Protein 3S3E (pdb70)

Organism: Drosophila melanogaster (NCBI:txid7227)

Sequence (572 aa):
SHMASRPILIKNFAEHYRLMSADSDFRFSEEFEELKHVGRDQPCTFADLPCNRPKNRFTNILPYDHSRFKLQPVDDDEGSDYINANYVPGHNSPREFIVTQGPLHSTRDDFWRMCWESNSRAIVMLTRCFEKGREKCDQYWPNDTVPVFYGDIKVQILNDSHYADWVMTEFMLCRGSEQRILRHFHFTTWPDFGVPNPPQTLVRFVRAFRDRIGAEQRPIVVHCSAGVGRSGTFITLDRILQQINTSDYVDIFGIVYAMRKERVWMVQTEQQYICIHQCLLAVLEGKMASRPILIKNFAEHYRLMSADSDFRFSEEFEELKHVGRDQPCTFADLPCNRPKNRFTNILPYDHSRFKLQPVDDDEGSDYINANYVPGHNSPREFIVTQGPLHSTRDDFWRMCWESNSRAIVMLTRCFEKGREKCDQYWPNDTVPVFYGDIKVQILNDSHYADWVMTEFMLCRGSEQRILRHFHFTTWPDFGVPNPPQTLVRFVRAFRDRIGAEQRPIVVHCSAGVGRSGTFITLDRILQQINTSDYVDIFGIVYAMRKERVWMVQTEQQYICIHQCLLAVLEGK

CATH classification: 3.90.190.10

B-factor: mean 27.65, std 9.43, range [5.07, 88.27]

GO terms:
  GO:0005001 transmembrane receptor protein tyrosine phosphatase activity (F, IDA)
  GO:0045177 apical part of cell (C, IDA)
  GO:0030424 axon (C, IDA)
  GO:0099156 cell-cell signaling via exosome (P, IDA)
  GO:0140177 membrane-membrane adaptor activity (F, IDA)
  GO:0040037 negative regulation of fibroblast growth factor receptor signaling pathway (P, IGI)
  GO:0042059 negative regulation of epidermal growth factor receptor signaling pathway (P, IGI)
  GO:0030948 negative regulation of vascular endothelial growth factor receptor signaling pathway (P, IGI)
  GO:0007411 axon guidance (P, IGI)
  GO:0007417 central nervous system development (P, IGI)
  GO:0007424 open tracheal system development (P, IGI)
  GO:0008045 motor neuron axon guidance (P, IGI)
  GO:0060446 branching involved in open tracheal system development (P, IMP)
  GO:0007616 long-term memory (P, IMP)
  GO:0007411 axon guidance (P, IPI)

Solvent-accessible surface area: 24260 Å² total; per-residue (Å²): 132,149,156,45,20,50,74,30,85,34,108,82,2,54,84,26,31,143,77,0,30,43,123,110,39,122,94,0,39,91,8,20,90,90,0,86,136,18,5,115,134,38,86,30,81,79,1,73,65,90,57,0,98,5,11,2,17,80,83,108,10,27,0,6,26,105,8,10,7,120,2,115,100,84,150,103,74,71,1,12,30,1,8,1,0,0,41,0,18,5,65,70,37,110,145,4,0,0,0,1,9,0,2,0,30,16,5,28,57,25,2,0,46,0,0,16,48,11,52,2,55,0,0,0,0,0,1,77,23,110,8,160,73,112,47,52,1,22,68,0,32,8,135,81,80,93,42,23,65,10,32,101,2,66,0,47,18,77,69,69,41,132,116,99,15,19,30,13,7,17,0,48,1,20,85,86,68,99,106,35,73,0,69,1,3,19,1,40,53,5,43,72,177,33,22,3,135,76,22,43,22,0,1,109,0,1,99,37,0,33,124,130,24,32,80,23,180,87,20,0,0,0,0,4,12,16,0,0,4,28,0,0,0,0,0,0,0,1,43,0,6,27,27,33,123,100,48,97,29,2,27,5,3,11,8,0,45,38,0,4,80,47,0,8,72,0,0,71,57,61,92,17,0,17,2,0,4,66,0,0,26,13,23,62,109,67,129,185,44,48,81,88,19,89,53,90,69,0,52,97,34,34,152,68,10,36,43,126,115,38,136,118,0,43,50,10,21,107,98,0,41,142,22,11,119,134,47,88,22,77,74,0,30,36,52,56,0,10,32,45,2,5,74,24,81,13,20,0,5,30,100,4,7,7,132,3,121,86,99,120,154,77,117,4,17,21,1,10,2,0,0,37,0,22,5,64,63,40,109,125,7,1,0,0,1,6,0,3,9,122,63,6,60,68,32,1,0,66,0,1,18,53,16,51,2,68,0,0,0,0,0,2,79,24,130,3,108,31,65,43,45,1,23,58,0,33,8,139,78,99,94,55,56,130,14,50,89,2,63,0,40,27,82,74,74,32,127,94,97,14,13,32,8,10,34,0,39,2,14,126,62,118,94,112,34,55,0,82,1,0,19,1,39,53,4,41,68,70,50,22,4,137,65,22,48,18,0,1,131,0,1,87,19,0,42,124,99,12,33,51,145,30,116,23,2,0,0,0,7,15,15,0,0,3,27,0,0,0,0,0,0,0,1,49,0,6,24,21,29,120,110,40,87,86,0,18,4,3,12,9,0,49,36,0,4,90,44,0,9,53,0,0,79,55,56,89,18,0,5,2,0,3,61,0,0,26,14,23,62,123,56,125

Nearest PDB structures (foldseek):
  3s3e-assembly1_A  TM=1.003E+00  e=8.529E-62  Drosophila melanogaster
  2i3r-assembly1_A  TM=9.755E-01  e=1.447E-41  Homo sapiens
  2h04-assembly1_A  TM=9.670E-01  e=2.229E-38  Homo sapiens
  2ooq-assembly2_B  TM=9.699E-01  e=1.213E-35  Homo sapiens
  1rpm-assembly2_B  TM=9.680E-01  e=2.472E-33  Homo sapiens

InterPro domains:
  IPR000242 Tyrosine-specific protein phosphatase, PTPase domain [PF00102] (1296-1525)
  IPR000242 Tyrosine-specific protein phosphatase, PTPase domain [PR00700] (1325-1332)
  IPR000242 Tyrosine-specific protein phosphatase, PTPase domain [PR00700] (1341-1361)
  IPR000242 Tyrosine-specific protein phosphatase, PTPase domain [PR00700] (1424-1441)
  IPR000242 Tyrosine-specific protein phosphatase, PTPase domain [PR00700] (1463-1481)
  IPR000242 Tyrosine-specific protein phosphatase, PTPase domain [PR00700] (1494-1509)
  IPR000242 Tyrosine-specific protein phosphatase, PTPase domain [PR00700] (1510-1520)
  IPR000242 Tyrosine-specific protein phosphatase, PTPase domain [PS50055] (1272-1527)
  IPR000242 Tyrosine-specific protein phosphatase, PTPase domain [SM00194] (1271-1529)
  IPR000387 Tyrosine-specific protein phosphatases domain [PS50056] (1444-1518)
  IPR003595 Protein-tyrosine phosphatase, catalytic [SM00404] (1425-1526)
  IPR003961 Fibronectin type III [PF00041] (124-206)
  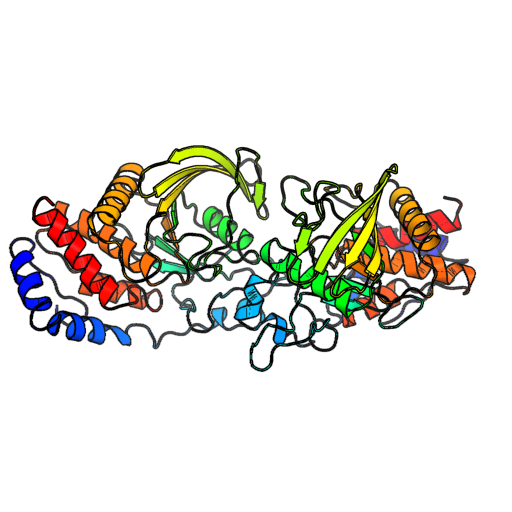IPR003961 Fibronectin type III [PF00041] (219-306)
  IPR003961 Fibronectin type III [PF00041] (315-398)
  IPR003961 Fibronectin type III [PF00041] (407-489)
  IPR003961 Fibronectin type III [PF00041] (511-574)
  IPR003961 Fibronectin type III [PF00041] (585-661)
  IPR003961 Fibronectin type III [PF00041] (682-753)
  IPR003961 Fibronectin type III [PF00041] (786-857)
  IPR003961 Fibronectin type III [PF00041] (866-938)

Foldseek 3Di:
DPLLWDKDQQVCLVVVLCVCPPPNRPNLVVLVVSQQCQQVVADQVLCPDPLNVVQAPDPPFGFGPVFAQFFDDDDPGDRSRDHRWGQPCAQQGNRQAIFHAAGDPVCLLVVVSSCVVLVAQAEEEEEDCDAPRDGQHDPSADPAQPWDDRPQKIWGWPDWDDDPFWIKTWIWIDHPNDIDIHIYIYGYHAHSDFGDVPLVSLVVSLCVVCVVCPNDPTYHYYYYRNRAAVVLLSRLLNRQVVVVVPDSIHISSNSSSRRCSTTPRRNPDSRSSSSSSSNSVCVSVVD/DLWDKDFLVCLVVVLVVCPPPPNPVLVVLVVVLQPFQVVADLPLCPPPVNVVFAPDPSFGFGPVFAQFQDADPPPRCRRDFRWGQPDFQQGRRQAIFHAAGDPVCLLVVVSSCVVQVAQEEEEEEDCDAPNDGQHDPSADPAQDWDDSDQKIKGWDDWDDDDFWIKTWIWIDHPNDIGIHIYTHGYHAHSDFGPPQLVSLLVSLVVVCVVAPSVGGYHYYYYRSRAAVVLLSRLLNRVVVVVVPDRIHTSSSSNSRRCSTTPCRHPDSRSSSSSSSSSVCVSVPD

Secondary structure (DSSP, 8-state):
--SS---EEGGGHHHHHHHHHHHHHHHHHHHHHTTTTTTTTS--TGGGSTTTGGG-S-TT----GGGEEEPPPPTT-TTTTEEEEEEE--SS-TTSEEEEPPPPGGGHHHHHHHHHHTT--EEEE-S-SEETTEE-S---S-SSSS-EEETTEEEEEEEEEE-SSEEEEEEEEEETTEEEEEEEEEE----SSS--SSTHHHHHHHHHHHHHH-S--SPEEEE-SSSSHHHHHHHHHHHHHHHTTT-SEE-HHHHHHHHHHHSTTSS--HHHHHHHHHHHHHHHTT-/-----EEGGGHHHHHHHHHHHHHHHHHHHHHTTTTTTTTS--TTTTSGGGGGG-S-TT----GGGEEEPPPPTT-TTTTEEEEEEE--SS-TTSEEEEPPPPGGGHHHHHHHHHHTT--EEEE-S-SEETTEE-----S-SSSS-EEETTEEEEEEEEEE-SSEEEEEEEEESSS-EEEEEEEEE----SSSS-SSTHHHHHHHHHHHHHS-TT-SPEEEE-SSSSHHHHHHHHHHHHHHHTTT-SEE-HHHHHHHHHHHSTTSS--HHHHHHHHHHHHHHHT--

Structure (mmCIF, N/CA/C/O backbone):
data_3S3E
#
_entry.id   3S3E
#
_cell.length_a   102.460
_cell.length_b   102.460
_cell.length_c   171.842
_cell.angle_alpha   90.00
_cell.angle_beta   90.00
_cell.angle_gamma   120.00
#
_symmetry.space_group_name_H-M   'P 31 2 1'
#
loop_
_entity.id
_entity.type
_entity.pdbx_description
1 polymer 'Tyrosine-protein phosphatase 10D'
2 non-polymer 'ISOPROPYL ALCOHOL'
3 non-polymer 1-BUTANOL
4 non-polymer 1,4-BUTANEDIOL
5 water water
#
loop_
_atom_site.group_PDB
_atom_site.id
_atom_site.type_symbol
_atom_site.label_atom_id
_atom_site.label_alt_id
_atom_site.label_comp_id
_atom_site.label_asym_id
_atom_site.label_entity_id
_atom_site.label_seq_id
_atom_site.pdbx_PDB_ins_code
_atom_site.Cartn_x
_atom_site.Cartn_y
_atom_site.Cartn_z
_atom_site.occupancy
_atom_site.B_iso_or_equiv
_atom_site.auth_seq_id
_atom_site.auth_comp_id
_atom_site.auth_asym_id
_atom_site.auth_atom_id
_atom_site.pdbx_PDB_model_num
ATOM 1 N N . SER A 1 19 ? -37.685 -7.279 40.492 1.00 51.02 19 SER A N 1
ATOM 2 C CA . SER A 1 19 ? -36.621 -6.590 39.726 1.00 49.62 19 SER A CA 1
ATOM 3 C C . SER A 1 19 ? -36.345 -5.269 40.427 1.00 48.12 19 SER A C 1
ATOM 4 O O . SER A 1 19 ? -37.274 -4.508 40.699 1.00 47.92 19 SER A O 1
ATOM 7 N N . HIS A 1 20 ? -35.072 -5.005 40.725 1.00 47.19 20 HIS A N 1
ATOM 8 C CA . HIS A 1 20 ? -34.720 -4.000 41.722 1.00 45.71 20 HIS A CA 1
ATOM 9 C C . HIS A 1 20 ? -33.543 -3.110 41.325 1.00 43.68 20 HIS A C 1
ATOM 10 O O . HIS A 1 20 ? -33.509 -1.940 41.707 1.00 42.56 20 HIS A O 1
ATOM 17 N N . MET A 1 21 ? -32.578 -3.647 40.580 1.00 42.99 21 MET A N 1
ATOM 18 C CA . MET A 1 21 ? -31.386 -2.862 40.229 1.00 41.60 21 MET A CA 1
ATOM 19 C C . MET A 1 21 ? -31.606 -1.841 39.111 1.00 39.17 21 MET A C 1
ATOM 20 O O . MET A 1 21 ? -31.235 -0.680 39.253 1.00 38.04 21 MET A O 1
ATOM 25 N N . ALA A 1 22 ? -32.197 -2.278 38.003 1.00 38.30 22 ALA A N 1
ATOM 26 C CA . ALA A 1 22 ? -32.407 -1.407 36.843 1.00 36.15 22 ALA A CA 1
ATOM 27 C C . ALA A 1 22 ? -33.889 -1.150 36.583 1.00 35.30 22 ALA A C 1
ATOM 28 O O . ALA A 1 22 ? -34.297 -0.911 35.454 1.00 34.66 22 ALA A O 1
ATOM 30 N N . SER A 1 23 ? -34.688 -1.194 37.643 1.00 35.50 23 SER A N 1
ATOM 31 C CA . SER A 1 23 ? -36.130 -1.043 37.534 1.00 35.09 23 SER A CA 1
ATOM 32 C C . SER A 1 23 ? -36.727 -0.642 38.883 1.00 35.18 23 SER A C 1
ATOM 33 O O . SER A 1 23 ? -36.414 -1.245 39.903 1.00 36.27 23 SER A O 1
ATOM 36 N N . ARG A 1 24 ? -37.565 0.391 38.886 1.00 34.27 24 ARG A N 1
ATOM 37 C CA . ARG A 1 24 ? -38.379 0.721 40.057 1.00 34.76 24 ARG A CA 1
ATOM 38 C C . ARG A 1 24 ? -39.825 0.913 39.617 1.00 34.66 24 ARG A C 1
ATOM 39 O O . ARG A 1 24 ? -40.282 2.050 39.457 1.00 33.63 24 ARG A O 1
ATOM 47 N N . PRO A 1 25 ? -40.552 -0.202 39.413 1.00 35.69 25 PRO A N 1
ATOM 48 C CA . PRO A 1 25 ? -41.938 -0.103 38.967 1.00 35.87 25 PRO A CA 1
ATOM 49 C C . PRO A 1 25 ? -42.803 0.480 40.073 1.00 36.27 25 PRO A C 1
ATOM 50 O O . PRO A 1 25 ? -42.638 0.122 41.242 1.00 37.22 25 PRO A O 1
ATOM 54 N N . ILE A 1 26 ? -43.687 1.398 39.703 1.00 35.59 26 ILE A N 1
ATOM 55 C CA . ILE A 1 26 ? -44.597 2.021 40.647 1.00 36.11 26 ILE A CA 1
ATOM 56 C C . ILE A 1 26 ? -46.034 1.767 40.197 1.00 36.77 26 ILE A C 1
ATOM 57 O O . ILE A 1 26 ? -46.378 2.010 39.044 1.00 35.97 26 ILE A O 1
ATOM 62 N N . LEU A 1 27 ? -46.868 1.286 41.112 1.00 38.24 27 LEU A N 1
ATOM 63 C CA . LEU A 1 27 ? -48.286 1.082 40.824 1.00 39.49 27 LEU A CA 1
ATOM 64 C C . LEU A 1 27 ? -48.935 2.445 40.588 1.00 38.68 27 LEU A C 1
ATOM 65 O O . LEU A 1 27 ? -48.839 3.343 41.432 1.00 38.37 27 LEU A O 1
ATOM 70 N N . ILE A 1 28 ? -49.579 2.595 39.433 1.00 38.24 28 ILE A N 1
ATOM 71 C CA . ILE A 1 28 ? -50.177 3.867 39.026 1.00 37.70 28 ILE A CA 1
ATOM 72 C C . ILE A 1 28 ? -51.114 4.454 40.085 1.00 38.82 28 ILE A C 1
ATOM 73 O O . ILE A 1 28 ? -51.097 5.660 40.331 1.00 38.23 28 ILE A O 1
ATOM 78 N N . LYS A 1 29 ? -51.909 3.599 40.723 1.00 40.66 29 LYS A N 1
ATOM 79 C CA . LYS A 1 29 ? -52.844 4.046 41.753 1.00 42.03 29 LYS A CA 1
ATOM 80 C C . LYS A 1 29 ? -52.143 4.555 43.020 1.00 41.90 29 LYS A C 1
ATOM 81 O O . LYS A 1 29 ? -52.762 5.239 43.834 1.00 42.71 29 LYS A O 1
ATOM 84 N N . ASN A 1 30 ? -50.859 4.223 43.174 1.00 41.09 30 ASN A N 1
ATOM 85 C CA . ASN A 1 30 ? -50.058 4.676 44.318 1.00 41.03 30 ASN A CA 1
ATOM 86 C C . ASN A 1 30 ? -49.072 5.788 43.962 1.00 39.18 30 ASN A C 1
ATOM 87 O O . ASN A 1 30 ? -48.186 6.115 44.763 1.00 38.88 30 ASN A O 1
ATOM 92 N N . PHE A 1 31 ? -49.220 6.366 42.771 1.00 37.89 31 PHE A N 1
ATOM 93 C CA . PHE A 1 31 ? -48.207 7.290 42.257 1.00 36.10 31 PHE A CA 1
ATOM 94 C C . PHE A 1 31 ? -48.113 8.600 43.040 1.00 36.05 31 PHE A C 1
ATOM 95 O O . PHE A 1 31 ? -47.017 9.097 43.278 1.00 35.25 31 PHE A O 1
ATOM 103 N N . ALA A 1 32 ? -49.258 9.140 43.443 1.00 37.26 32 ALA A N 1
ATOM 104 C CA . ALA A 1 32 ? -49.299 10.349 44.263 1.00 37.90 32 ALA A CA 1
ATOM 105 C C . ALA A 1 32 ? -48.533 10.182 45.577 1.00 38.39 32 ALA A C 1
ATOM 106 O O . ALA A 1 32 ? -47.774 11.066 45.968 1.00 37.85 32 ALA A O 1
ATOM 108 N N . GLU A 1 33 ? -48.738 9.048 46.247 1.00 39.73 33 GLU A N 1
ATOM 109 C CA . GLU A 1 33 ? -47.986 8.703 47.455 1.00 40.43 33 GLU A CA 1
ATOM 110 C C . GLU A 1 33 ? -46.489 8.588 47.182 1.00 38.66 33 GLU A C 1
ATOM 111 O O . GLU A 1 33 ? -45.680 9.145 47.915 1.00 38.74 33 GLU A O 1
ATOM 117 N N . HIS A 1 34 ? -46.133 7.860 46.128 1.00 37.54 34 HIS A N 1
ATOM 118 C CA . HIS A 1 34 ? -44.736 7.679 45.755 1.00 35.98 34 HIS A CA 1
ATOM 119 C C . HIS A 1 34 ? -44.075 9.028 45.519 1.00 34.59 34 HIS A C 1
ATOM 120 O O . HIS A 1 34 ? -42.986 9.265 46.025 1.00 34.23 34 HIS A O 1
ATOM 127 N N . TYR A 1 35 ? -44.745 9.914 44.781 1.00 33.76 35 TYR A N 1
ATOM 128 C CA . TYR A 1 35 ? -44.229 11.267 44.568 1.00 32.70 35 TYR A CA 1
ATOM 129 C C . TYR A 1 35 ? -43.983 12.014 45.873 1.00 33.27 35 TYR A C 1
ATOM 130 O O . TYR A 1 35 ? -42.914 12.590 46.067 1.00 32.67 35 TYR A O 1
ATOM 139 N N . ARG A 1 36 ? -44.978 12.007 46.756 1.00 34.61 36 ARG A N 1
ATOM 140 C CA . ARG A 1 36 ? -44.896 12.701 48.035 1.00 35.55 36 ARG A CA 1
ATOM 141 C C . ARG A 1 36 ? -43.729 12.163 48.868 1.00 35.17 36 ARG A C 1
ATOM 142 O O . ARG A 1 36 ? -42.973 12.924 49.476 1.00 34.73 36 ARG A O 1
ATOM 150 N N . LEU A 1 37 ? -43.593 10.842 48.860 1.00 35.06 37 LEU A N 1
ATOM 151 C CA . LEU A 1 37 ? -42.514 10.127 49.531 1.00 34.92 37 LEU A CA 1
ATOM 152 C C . LEU A 1 37 ? -41.128 10.463 48.939 1.00 33.02 37 LEU A C 1
ATOM 153 O O . LEU A 1 37 ? -40.152 10.656 49.678 1.00 32.87 37 LEU A O 1
ATOM 158 N N . MET A 1 38 ? -41.052 10.544 47.610 1.00 31.03 38 MET A N 1
ATOM 159 C CA . MET A 1 38 ? -39.794 10.834 46.916 1.00 29.41 38 MET A CA 1
ATOM 160 C C . MET A 1 38 ? -39.367 12.296 47.039 1.00 28.45 38 MET A C 1
ATOM 161 O O . MET A 1 38 ? -38.171 12.598 47.066 1.00 27.61 38 MET A O 1
ATOM 166 N N . SER A 1 39 ? -40.344 13.196 47.108 1.00 28.01 39 SER A N 1
ATOM 167 C CA . SER A 1 39 ? -40.062 14.630 47.149 1.00 27.46 39 SER A CA 1
ATOM 168 C C . SER A 1 39 ? -39.928 15.189 48.570 1.00 27.95 39 SER A C 1
ATOM 169 O O . SER A 1 39 ? -39.529 16.337 48.751 1.00 27.84 39 SER A O 1
ATOM 172 N N . ALA A 1 40 ? -40.251 14.374 49.570 1.00 28.33 40 ALA A N 1
ATOM 173 C CA . ALA A 1 40 ? -40.142 14.797 50.962 1.00 29.08 40 ALA A CA 1
ATOM 174 C C . ALA A 1 40 ? -38.697 15.117 51.311 1.00 28.24 40 ALA A C 1
ATOM 175 O O . ALA A 1 40 ? -37.766 14.558 50.724 1.00 26.89 40 ALA A O 1
ATOM 177 N N . ASP A 1 41 ? -38.527 16.027 52.265 1.00 28.36 41 ASP A N 1
ATOM 178 C CA . ASP A 1 41 ? -37.211 16.397 52.771 1.00 28.17 41 ASP A CA 1
ATOM 179 C C . ASP A 1 41 ? -36.314 16.911 51.649 1.00 27.00 41 ASP A C 1
ATOM 180 O O . ASP A 1 41 ? -35.214 16.410 51.448 1.00 26.30 41 ASP A O 1
ATOM 185 N N . SER A 1 42 ? -36.814 17.903 50.915 1.00 27.16 42 SER A N 1
ATOM 186 C CA . SER A 1 42 ? -36.108 18.509 49.782 1.00 26.62 42 SER A CA 1
ATOM 187 C C . SER A 1 42 ? -35.610 17.459 48.795 1.00 25.99 42 SER A C 1
ATOM 188 O O . SER A 1 42 ? -34.433 17.450 48.425 1.00 25.52 42 SER A O 1
ATOM 191 N N . ASP A 1 43 ? -36.519 16.565 48.400 1.00 26.21 43 ASP A N 1
ATOM 192 C CA . ASP A 1 43 ? -36.280 15.561 47.356 1.00 25.58 43 ASP A CA 1
ATOM 193 C C . ASP A 1 43 ? -35.176 14.560 47.687 1.00 25.41 43 ASP A C 1
ATOM 194 O O . ASP A 1 43 ? -34.495 14.065 46.790 1.00 24.63 43 ASP A O 1
ATOM 199 N N . PHE A 1 44 ? -35.011 14.260 48.970 1.00 26.37 44 PHE A N 1
ATOM 200 C CA . PHE A 1 44 ? -33.973 13.341 49.432 1.00 26.95 44 PHE A CA 1
ATOM 201 C C . PHE A 1 44 ? -33.941 12.028 48.649 1.00 26.60 44 PHE A C 1
ATOM 202 O O . PHE A 1 44 ? -32.900 11.649 48.115 1.00 25.70 44 PHE A O 1
ATOM 210 N N . ARG A 1 45 ? -35.088 11.351 48.589 1.00 27.39 45 ARG A N 1
ATOM 211 C CA . ARG A 1 45 ? -35.207 10.051 47.924 1.00 28.11 45 ARG A CA 1
ATOM 212 C C . ARG A 1 45 ? -35.071 10.172 46.408 1.00 26.85 45 ARG A C 1
ATOM 213 O O . ARG A 1 45 ? -34.462 9.309 45.784 1.00 26.68 45 ARG A O 1
ATOM 221 N N . PHE A 1 46 ? -35.623 11.241 45.828 1.00 26.00 46 PHE A N 1
ATOM 222 C CA . PHE A 1 46 ? -35.444 11.523 44.399 1.00 25.25 46 PHE A CA 1
ATOM 223 C C . PHE A 1 46 ? -33.968 11.680 44.055 1.00 24.71 46 PHE A C 1
ATOM 224 O O . PHE A 1 46 ? -33.499 11.136 43.057 1.00 23.81 46 PHE A O 1
ATOM 232 N N . SER A 1 47 ? -33.253 12.431 44.895 1.00 25.13 47 SER A N 1
ATOM 233 C CA . SER A 1 47 ? -31.829 12.707 44.707 1.00 25.00 47 SER A CA 1
ATOM 234 C C . SER A 1 47 ? -31.027 11.421 44.824 1.00 25.65 47 SER A C 1
ATOM 235 O O . SER A 1 47 ? -30.177 11.138 43.987 1.00 25.17 47 SER A O 1
ATOM 238 N N . GLU A 1 48 ? -31.320 10.644 45.862 1.00 27.07 48 GLU A N 1
ATOM 239 C CA . GLU A 1 48 ? -30.693 9.348 46.077 1.00 28.51 48 GLU A CA 1
ATOM 240 C C . GLU A 1 48 ? -30.913 8.438 44.865 1.00 27.80 48 GLU A C 1
ATOM 241 O O . GLU A 1 48 ? -29.968 7.837 44.353 1.00 27.87 48 GLU A O 1
ATOM 247 N N . GLU A 1 49 ? -32.154 8.372 44.394 1.00 27.00 49 GLU A N 1
ATOM 248 C CA . GLU A 1 49 ? -32.508 7.506 43.278 1.00 26.75 49 GLU A CA 1
ATOM 249 C C . GLU A 1 49 ? -31.816 7.902 41.965 1.00 25.86 49 GLU A C 1
ATOM 250 O O . GLU A 1 49 ? -31.303 7.044 41.251 1.00 26.23 49 GLU A O 1
ATOM 256 N N . PHE A 1 50 ? -31.798 9.194 41.656 1.00 25.07 50 PHE A N 1
ATOM 257 C CA . PHE A 1 50 ? -31.179 9.686 40.429 1.00 24.46 50 PHE A CA 1
ATOM 258 C C . PHE A 1 50 ? -29.663 9.506 40.424 1.00 25.11 50 PHE A C 1
ATOM 259 O O . PHE A 1 50 ? -29.054 9.286 39.379 1.00 24.87 50 PHE A O 1
ATOM 267 N N . GLU A 1 51 ? -29.069 9.621 41.605 1.00 26.21 51 GLU A N 1
ATOM 268 C CA . GLU A 1 51 ? -27.645 9.432 41.801 1.00 27.31 51 GLU A CA 1
ATOM 269 C C . GLU A 1 51 ? -27.206 7.970 41.522 1.00 28.06 51 GLU A C 1
ATOM 270 O O . GLU A 1 51 ? -26.068 7.735 41.108 1.00 28.12 51 GLU A O 1
ATOM 276 N N . GLU A 1 52 ? -28.114 7.009 41.717 1.00 28.32 52 GLU A N 1
ATOM 277 C CA . GLU A 1 52 ? -27.842 5.595 41.412 1.00 29.52 52 GLU A CA 1
ATOM 278 C C . GLU A 1 52 ? -27.528 5.370 39.934 1.00 28.71 52 GLU A C 1
ATOM 279 O O . GLU A 1 52 ? -26.877 4.391 39.579 1.00 29.25 52 GLU A O 1
ATOM 285 N N . LEU A 1 53 ? -27.996 6.280 39.084 1.00 27.24 53 LEU A N 1
ATOM 286 C CA . LEU A 1 53 ? -27.863 6.144 37.639 1.00 26.62 53 LEU A CA 1
ATOM 287 C C . LEU A 1 53 ? -26.560 6.703 37.066 1.00 26.28 53 LEU A C 1
ATOM 288 O O . LEU A 1 53 ? -26.241 6.449 35.910 1.00 25.55 53 LEU A O 1
ATOM 293 N N . LYS A 1 54 ? -25.806 7.449 37.868 1.00 26.74 54 LYS A N 1
ATOM 294 C CA . LYS A 1 54 ? -24.728 8.290 37.321 1.00 27.17 54 LYS A CA 1
ATOM 295 C C . LYS A 1 54 ? -23.650 7.567 36.501 1.00 27.47 54 LYS A C 1
ATOM 296 O O . LYS A 1 54 ? -23.092 8.157 35.591 1.00 26.99 54 LYS A O 1
ATOM 302 N N . HIS A 1 55 ? -23.373 6.306 36.813 1.00 28.50 55 HIS A N 1
ATOM 303 C CA . HIS A 1 55 ? -22.323 5.569 36.104 1.00 29.83 55 HIS A CA 1
ATOM 304 C C . HIS A 1 55 ? -22.852 4.700 34.970 1.00 29.37 55 HIS A C 1
ATOM 305 O O . HIS A 1 55 ? -22.077 4.188 34.164 1.00 29.88 55 HIS A O 1
ATOM 312 N N . VAL A 1 56 ? -24.168 4.535 34.918 1.00 28.59 56 VAL A N 1
ATOM 313 C CA . VAL A 1 56 ? -24.797 3.608 33.985 1.00 28.74 56 VAL A CA 1
ATOM 314 C C . VAL A 1 56 ? -24.350 3.830 32.539 1.00 28.51 56 VAL A C 1
ATOM 315 O O . VAL A 1 56 ? -24.506 4.914 31.988 1.00 27.17 56 VAL A O 1
ATOM 319 N N . GLY A 1 57 ? -23.755 2.793 31.955 1.00 29.98 57 GLY A N 1
ATOM 320 C CA . GLY A 1 57 ? -23.361 2.808 30.551 1.00 30.61 57 GLY A CA 1
ATOM 321 C C . GLY A 1 57 ? -22.050 3.500 30.239 1.00 31.30 57 GLY A C 1
ATOM 322 O O . GLY A 1 57 ? -21.597 3.474 29.100 1.00 31.49 57 GLY A O 1
ATOM 323 N N . ARG A 1 58 ? -21.427 4.100 31.247 1.00 32.20 58 ARG A N 1
ATOM 324 C CA . ARG A 1 58 ? -20.250 4.944 31.029 1.00 33.25 58 ARG A CA 1
ATOM 325 C C . ARG A 1 58 ? -18.947 4.162 30.801 1.00 34.91 58 ARG A C 1
ATOM 326 O O . ARG A 1 58 ? -17.943 4.737 30.387 1.00 35.26 58 ARG A O 1
ATOM 334 N N . ASP A 1 59 ? -18.979 2.855 31.053 1.00 36.25 59 ASP A N 1
ATOM 335 C CA . ASP A 1 59 ? -17.847 1.969 30.762 1.00 38.43 59 ASP A CA 1
ATOM 336 C C . ASP A 1 59 ? -17.754 1.566 29.283 1.00 38.37 59 ASP A C 1
ATOM 337 O O . ASP A 1 59 ? -16.791 0.912 28.874 1.00 39.87 59 ASP A O 1
ATOM 342 N N . GLN A 1 60 ? -18.749 1.954 28.488 1.00 36.67 60 GLN A N 1
ATOM 343 C CA . GLN A 1 60 ? -18.808 1.557 27.083 1.00 36.40 60 GLN A CA 1
ATOM 344 C C . GLN A 1 60 ? -17.980 2.481 26.180 1.00 35.86 60 GLN A C 1
ATOM 345 O O . GLN A 1 60 ? -17.968 3.693 26.382 1.00 34.87 60 GLN A O 1
ATOM 351 N N . PRO A 1 61 ? -17.274 1.904 25.186 1.00 36.62 61 PRO A N 1
ATOM 352 C CA . PRO A 1 61 ? -16.384 2.677 24.306 1.00 36.46 61 PRO A CA 1
ATOM 353 C C . PRO A 1 61 ? -17.078 3.654 23.344 1.00 34.85 61 PRO A C 1
ATOM 354 O O . PRO A 1 61 ? -18.171 3.375 22.841 1.00 33.92 61 PRO A O 1
ATOM 358 N N . CYS A 1 62 ? -16.408 4.779 23.094 1.00 34.44 62 CYS A N 1
ATOM 359 C CA . CYS A 1 62 ? -16.840 5.799 22.135 1.00 33.46 62 CYS A CA 1
ATOM 360 C C . CYS A 1 62 ? -15.729 6.062 21.131 1.00 33.87 62 CYS A C 1
ATOM 361 O O . CYS A 1 62 ? -15.345 7.207 20.892 1.00 33.79 62 CYS A O 1
ATOM 364 N N . THR A 1 63 ? -15.228 4.986 20.541 1.00 34.60 63 THR A N 1
ATOM 365 C CA . THR A 1 63 ? -14.033 5.020 19.708 1.00 35.43 63 THR A CA 1
ATOM 366 C C . THR A 1 63 ? -14.165 5.948 18.504 1.00 34.41 63 THR A C 1
ATOM 367 O O . THR A 1 63 ? -13.328 6.823 18.313 1.00 34.81 63 THR A O 1
ATOM 371 N N . PHE A 1 64 ? -15.230 5.778 17.727 1.00 33.00 64 PHE A N 1
ATOM 372 C CA . PHE A 1 64 ? -15.386 6.516 16.480 1.00 32.46 64 PHE A CA 1
ATOM 373 C C . PHE A 1 64 ? -15.584 8.008 16.701 1.00 31.27 64 PHE A C 1
ATOM 374 O O . PHE A 1 64 ? -15.059 8.826 15.948 1.00 31.44 64 PHE A O 1
ATOM 382 N N . ALA A 1 65 ? -16.326 8.350 17.749 1.00 30.25 65 ALA A N 1
ATOM 383 C CA . ALA A 1 65 ? -16.560 9.741 18.129 1.00 29.59 65 ALA A CA 1
ATOM 384 C C . ALA A 1 65 ? -15.266 10.515 18.406 1.00 30.65 65 ALA A C 1
ATOM 385 O O . ALA A 1 65 ? -15.223 11.731 18.232 1.00 30.62 65 ALA A O 1
ATOM 387 N N . ASP A 1 66 ? -14.220 9.806 18.823 1.00 32.00 66 ASP A N 1
ATOM 388 C CA . ASP A 1 66 ? -12.973 10.447 19.232 1.00 33.25 66 ASP A CA 1
ATOM 389 C C . ASP A 1 66 ? -11.875 10.416 18.161 1.00 33.90 66 ASP A C 1
ATOM 390 O O . ASP A 1 66 ? -10.739 10.823 18.417 1.00 34.92 66 ASP A O 1
ATOM 395 N N . LEU A 1 67 ? -12.215 9.940 16.966 1.00 33.22 67 LEU A N 1
ATOM 396 C CA . LEU A 1 67 ? -11.298 10.000 15.831 1.00 34.02 67 LEU A CA 1
ATOM 397 C C . LEU A 1 67 ? -11.019 11.451 15.458 1.00 33.83 67 LEU A C 1
ATOM 398 O O . LEU A 1 67 ? -11.924 12.284 15.506 1.00 32.58 67 LEU A O 1
ATOM 403 N N . PRO A 1 68 ? -9.761 11.766 15.097 1.00 35.37 68 PRO A N 1
ATOM 404 C CA . PRO A 1 68 ? -9.430 13.128 14.677 1.00 35.36 68 PRO A CA 1
ATOM 405 C C . PRO A 1 68 ? -10.395 13.680 13.624 1.00 34.35 68 PRO A C 1
ATOM 406 O O . PRO A 1 68 ? -10.811 14.833 13.724 1.00 33.57 68 PRO A O 1
ATOM 410 N N . CYS A 1 69 ? -10.766 12.857 12.646 1.00 34.52 69 CYS A N 1
ATOM 411 C CA . CYS A 1 69 ? -11.664 13.290 11.572 1.00 33.96 69 CYS A CA 1
ATOM 412 C C . CYS A 1 69 ? -13.085 13.614 12.059 1.00 31.83 69 CYS A C 1
ATOM 413 O O . CYS A 1 69 ? -13.810 14.368 11.401 1.00 31.45 69 CYS A O 1
ATOM 416 N N . ASN A 1 70 ? -13.466 13.058 13.211 1.00 30.58 70 ASN A N 1
ATOM 417 C CA . ASN A 1 70 ? -14.815 13.230 13.758 1.00 28.35 70 ASN A CA 1
ATOM 418 C C . ASN A 1 70 ? -14.970 14.283 14.866 1.00 27.64 70 ASN A C 1
ATOM 419 O O . ASN A 1 70 ? -16.073 14.773 15.099 1.00 26.45 70 ASN A O 1
ATOM 424 N N . ARG A 1 71 ? -13.872 14.641 15.531 1.00 28.38 71 ARG A N 1
ATOM 425 C CA . ARG A 1 71 ? -13.888 15.669 16.587 1.00 27.80 71 ARG A CA 1
ATOM 426 C C . ARG A 1 71 ? -14.655 16.963 16.244 1.00 26.63 71 ARG A C 1
ATOM 427 O O . ARG A 1 71 ? -15.398 17.458 17.085 1.00 25.67 71 ARG A O 1
ATOM 435 N N . PRO A 1 72 ? -14.478 17.515 15.018 1.00 26.76 72 PRO A N 1
ATOM 436 C CA . PRO A 1 72 ? -15.210 18.743 14.669 1.00 25.81 72 PRO A CA 1
ATOM 437 C C . PRO A 1 72 ? -16.730 18.562 14.577 1.00 24.32 72 PRO A C 1
ATOM 438 O O . PRO A 1 72 ? -17.462 19.551 14.451 1.00 23.67 72 PRO A O 1
ATOM 442 N N . LYS A 1 73 ? -17.190 17.312 14.624 1.00 23.51 73 LYS A N 1
ATOM 443 C CA . LYS A 1 73 ? -18.598 16.993 14.424 1.00 21.99 73 LYS A CA 1
ATOM 444 C C . LYS A 1 73 ? -19.370 16.907 15.736 1.00 21.00 73 LYS A C 1
ATOM 445 O O . LYS A 1 73 ? -20.595 16.736 15.732 1.00 19.84 73 LYS A O 1
ATOM 451 N N . ASN A 1 74 ? -18.653 17.044 16.849 1.00 21.15 74 ASN A N 1
ATOM 452 C CA . ASN A 1 74 ? -19.259 17.021 18.179 1.00 20.51 74 ASN A CA 1
ATOM 453 C C . ASN A 1 74 ? -19.315 18.410 18.800 1.00 20.70 74 ASN A C 1
ATOM 454 O O . ASN A 1 74 ? -18.306 19.113 18.832 1.00 21.68 74 ASN A O 1
ATOM 459 N N . ARG A 1 75 ? -20.478 18.809 19.299 1.00 20.03 75 ARG A N 1
ATOM 460 C CA . ARG A 1 75 ? -20.579 20.085 20.014 1.00 20.59 75 ARG A CA 1
ATOM 461 C C . ARG A 1 75 ? -19.746 20.117 21.292 1.00 21.41 75 ARG A C 1
ATOM 462 O O . ARG A 1 75 ? -19.118 21.133 21.606 1.00 21.68 75 ARG A O 1
ATOM 470 N N . PHE A 1 76 ? -19.745 18.995 22.015 1.00 21.74 76 PHE A N 1
ATOM 471 C CA . PHE A 1 76 ? -19.095 18.902 23.327 1.00 22.60 76 PHE A CA 1
ATOM 472 C C . PHE A 1 76 ? -18.120 17.743 23.368 1.00 23.78 76 PHE A C 1
ATOM 473 O O . PHE A 1 76 ? -18.388 16.689 22.804 1.00 24.35 76 PHE A O 1
ATOM 481 N N . THR A 1 77 ? -16.977 17.930 24.016 1.00 25.27 77 THR A N 1
ATOM 482 C CA . THR A 1 77 ? -15.977 16.861 24.083 1.00 26.61 77 THR A CA 1
ATOM 483 C C . THR A 1 77 ? -16.436 15.679 24.943 1.00 26.05 77 THR A C 1
ATOM 484 O O . THR A 1 77 ? -15.979 14.554 24.751 1.00 26.67 77 THR A O 1
ATOM 488 N N . ASN A 1 78 ? -17.345 15.939 25.875 1.00 25.16 78 ASN A N 1
ATOM 489 C CA . ASN A 1 78 ? -17.819 14.914 26.806 1.00 25.14 78 ASN A CA 1
ATOM 490 C C . ASN A 1 78 ? -19.186 14.293 26.460 1.00 23.47 78 ASN A C 1
ATOM 491 O O . ASN A 1 78 ? -19.648 13.386 27.156 1.00 23.87 78 ASN A O 1
ATOM 496 N N . ILE A 1 79 ? -19.827 14.769 25.397 1.00 21.65 79 ILE A N 1
ATOM 497 C CA . ILE A 1 79 ? -21.062 14.146 24.922 1.00 19.91 79 ILE A CA 1
ATOM 498 C C . ILE A 1 79 ? -20.775 13.395 23.621 1.00 19.97 79 ILE A C 1
ATOM 499 O O . ILE A 1 79 ? -20.849 13.955 22.527 1.00 19.63 79 ILE A O 1
ATOM 504 N N . LEU A 1 80 ? -20.431 12.122 23.756 1.00 19.97 80 LEU A N 1
ATOM 505 C CA . LEU A 1 80 ? -20.039 11.315 22.613 1.00 20.49 80 LEU A CA 1
ATOM 506 C C . LEU A 1 80 ? -20.939 10.093 22.510 1.00 20.07 80 LEU A C 1
ATOM 507 O O . LEU A 1 80 ? -21.344 9.547 23.531 1.00 20.30 80 LEU A O 1
ATOM 512 N N . PRO A 1 81 ? -21.276 9.675 21.278 1.00 19.84 81 PRO A N 1
ATOM 513 C CA . PRO A 1 81 ? -22.105 8.485 21.081 1.00 19.58 81 PRO A CA 1
ATOM 514 C C . PRO A 1 81 ? -21.345 7.182 21.340 1.00 20.63 81 PRO A C 1
ATOM 515 O O . PRO A 1 81 ? -20.210 7.020 20.875 1.00 21.47 81 PRO A O 1
ATOM 519 N N . TYR A 1 82 ? -21.967 6.271 22.089 1.00 20.42 82 TYR A N 1
ATOM 520 C CA . TYR A 1 82 ? -21.431 4.919 22.245 1.00 21.58 82 TYR A CA 1
ATOM 521 C C . TYR A 1 82 ? -21.333 4.235 20.890 1.00 21.98 82 TYR A C 1
ATOM 522 O O . TYR A 1 82 ? -22.172 4.460 20.013 1.00 21.21 82 TYR A O 1
ATOM 531 N N . ASP A 1 83 ? -20.298 3.416 20.723 1.00 23.34 83 ASP A N 1
ATOM 532 C CA . ASP A 1 83 ? -20.066 2.688 19.478 1.00 24.19 83 ASP A CA 1
ATOM 533 C C . ASP A 1 83 ? -21.167 1.687 19.161 1.00 24.24 83 ASP A C 1
ATOM 534 O O . ASP A 1 83 ? -21.640 1.628 18.030 1.00 24.17 83 ASP A O 1
ATOM 539 N N . HIS A 1 84 ? -21.574 0.908 20.160 1.00 24.65 84 HIS A N 1
ATOM 540 C CA . HIS A 1 84 ? -22.501 -0.210 19.950 1.00 25.94 84 HIS A CA 1
ATOM 541 C C . HIS A 1 84 ? -23.872 0.278 19.491 1.00 24.83 84 HIS A C 1
ATOM 542 O O . HIS A 1 84 ? -24.709 -0.502 19.038 1.00 25.03 84 HIS A O 1
ATOM 549 N N . SER A 1 85 ? -24.055 1.590 19.569 1.00 23.59 85 SER A N 1
ATOM 550 C CA . SER A 1 85 ? -25.362 2.201 19.648 1.00 22.59 85 SER A CA 1
ATOM 551 C C . SER A 1 85 ? -25.556 3.315 18.625 1.00 21.39 85 SER A C 1
ATOM 552 O O . SER A 1 85 ? -26.676 3.752 18.370 1.00 20.66 85 SER A O 1
ATOM 555 N N . ARG A 1 86 ? -24.452 3.786 18.063 1.00 21.46 86 ARG A N 1
ATOM 556 C CA . ARG A 1 86 ? -24.455 4.990 17.240 1.00 20.69 86 ARG A CA 1
ATOM 557 C C . ARG A 1 86 ? -25.167 4.781 15.903 1.00 20.82 86 ARG A C 1
ATOM 558 O O . ARG A 1 86 ? -25.158 3.676 15.358 1.00 21.39 86 ARG A O 1
ATOM 566 N N . PHE A 1 87 ? -25.783 5.839 15.381 1.00 20.19 87 PHE A N 1
ATOM 567 C CA . PHE A 1 87 ? -26.317 5.785 14.021 1.00 20.70 87 PHE A CA 1
ATOM 568 C C . PHE A 1 87 ? -25.162 5.904 13.040 1.00 21.65 87 PHE A C 1
ATOM 569 O O . PHE A 1 87 ? -24.309 6.780 13.188 1.00 21.84 87 PHE A O 1
ATOM 577 N N . LYS A 1 88 ? -25.142 5.024 12.044 1.00 22.79 88 LYS A N 1
ATOM 578 C CA . LYS A 1 88 ? -24.096 5.032 11.026 1.00 24.25 88 LYS A CA 1
ATOM 579 C C . LYS A 1 88 ? -24.659 5.491 9.700 1.00 24.43 88 LYS A C 1
ATOM 580 O O . LYS A 1 88 ? -25.571 4.867 9.158 1.00 24.60 88 LYS A O 1
ATOM 586 N N . LEU A 1 89 ? -24.119 6.589 9.186 1.00 24.76 89 LEU A N 1
ATOM 587 C CA . LEU A 1 89 ? -24.437 7.041 7.841 1.00 25.68 89 LEU A CA 1
ATOM 588 C C . LEU A 1 89 ? -23.782 6.106 6.831 1.00 27.70 89 LEU A C 1
ATOM 589 O O . LEU A 1 89 ? -22.820 5.408 7.164 1.00 28.52 89 LEU A O 1
ATOM 594 N N . GLN A 1 90 ? -24.309 6.078 5.609 1.00 28.99 90 GLN A N 1
ATOM 595 C CA . GLN A 1 90 ? -23.640 5.382 4.511 1.00 31.48 90 GLN A CA 1
ATOM 596 C C . GLN A 1 90 ? -22.291 6.043 4.274 1.00 32.72 90 GLN A C 1
ATOM 597 O O . GLN A 1 90 ? -22.202 7.269 4.233 1.00 32.27 90 GLN A O 1
ATOM 603 N N . PRO A 1 91 ? -21.229 5.234 4.157 1.00 34.78 91 PRO A N 1
ATOM 604 C CA . PRO A 1 91 ? -19.902 5.793 3.909 1.00 36.35 91 PRO A CA 1
ATOM 605 C C . PRO A 1 91 ? -19.729 6.361 2.501 1.00 37.86 91 PRO A C 1
ATOM 606 O O . PRO A 1 91 ? -20.260 5.808 1.535 1.00 38.45 91 PRO A O 1
ATOM 610 N N . VAL A 1 92 ? -19.000 7.472 2.408 1.00 38.90 92 VAL A N 1
ATOM 611 C CA . VAL A 1 92 ? -18.491 7.976 1.131 1.00 40.95 92 VAL A CA 1
ATOM 612 C C . VAL A 1 92 ? -17.061 7.462 0.961 1.00 43.17 92 VAL A C 1
ATOM 613 O O . VAL A 1 92 ? -16.215 7.632 1.851 1.00 43.43 92 VAL A O 1
ATOM 617 N N . ASP A 1 93 ? -16.808 6.851 -0.195 1.00 45.28 93 ASP A N 1
ATOM 618 C CA . ASP A 1 93 ? -15.634 5.990 -0.436 1.00 47.93 93 ASP A CA 1
ATOM 619 C C . ASP A 1 93 ? -14.221 6.534 -0.127 1.00 49.12 93 ASP A C 1
ATOM 620 O O . ASP A 1 93 ? -13.299 5.744 0.129 1.00 50.60 93 ASP A O 1
ATOM 625 N N . ASP A 1 94 ? -14.037 7.853 -0.156 1.00 48.85 94 ASP A N 1
ATOM 626 C CA . ASP A 1 94 ? -12.697 8.420 0.082 1.00 50.09 94 ASP A CA 1
ATOM 627 C C . ASP A 1 94 ? -12.577 9.215 1.393 1.00 49.05 94 ASP A C 1
ATOM 628 O O . ASP A 1 94 ? -11.609 9.961 1.591 1.00 49.75 94 ASP A O 1
ATOM 630 N N . ASP A 1 95 ? -13.557 9.075 2.272 1.00 47.53 95 ASP A N 1
ATOM 631 C CA . ASP A 1 95 ? -13.641 9.884 3.476 1.00 46.40 95 ASP A CA 1
ATOM 632 C C . ASP A 1 95 ? -13.697 9.056 4.732 1.00 45.53 95 ASP A C 1
ATOM 633 O O . ASP A 1 95 ? -14.475 8.148 4.839 1.00 44.99 95 ASP A O 1
ATOM 638 N N . GLU A 1 96 ? -12.846 9.389 5.680 1.00 45.58 96 GLU A N 1
ATOM 639 C CA . GLU A 1 96 ? -12.655 8.590 6.872 1.00 44.60 96 GLU A CA 1
ATOM 640 C C . GLU A 1 96 ? -13.874 8.378 7.763 1.00 42.28 96 GLU A C 1
ATOM 641 O O . GLU A 1 96 ? -14.240 7.268 8.030 1.00 42.59 96 GLU A O 1
ATOM 642 N N . GLY A 1 97 ? -14.485 9.449 8.229 1.00 39.83 97 GLY A N 1
ATOM 643 C CA . GLY A 1 97 ? -15.607 9.320 9.113 1.00 36.87 97 GLY A CA 1
ATOM 644 C C . GLY A 1 97 ? -16.884 9.811 8.497 1.00 34.90 97 GLY A C 1
ATOM 645 O O . GLY A 1 97 ? -17.683 10.434 9.131 1.00 33.66 97 GLY A O 1
ATOM 646 N N . SER A 1 98 ? -17.046 9.531 7.230 1.00 34.40 98 SER A N 1
ATOM 647 C CA . SER A 1 98 ? -18.272 9.906 6.530 1.00 32.64 98 SER A CA 1
ATOM 648 C C . SER A 1 98 ? -19.487 9.142 7.051 1.00 31.00 98 SER A C 1
ATOM 649 O O . SER A 1 98 ? -20.625 9.498 6.737 1.00 30.18 98 SER A O 1
ATOM 652 N N . ASP A 1 99 ? -19.240 8.099 7.847 1.00 30.15 99 ASP A N 1
ATOM 653 C CA . ASP A 1 99 ? -20.317 7.320 8.467 1.00 28.37 99 ASP A CA 1
ATOM 654 C C . ASP A 1 99 ? -20.745 7.906 9.817 1.00 26.43 99 ASP A C 1
ATOM 655 O O . ASP A 1 99 ? -21.689 7.421 10.449 1.00 25.45 99 ASP A O 1
ATOM 660 N N . TYR A 1 100 ? -20.049 8.956 10.246 1.00 25.49 100 TYR A N 1
ATOM 661 C CA . TYR A 1 100 ? -20.211 9.459 11.600 1.00 23.73 100 TYR A CA 1
ATOM 662 C C . TYR A 1 100 ? -21.160 10.647 11.777 1.00 22.41 100 TYR A C 1
ATOM 663 O O . TYR A 1 100 ? -21.085 11.642 11.058 1.00 22.32 100 TYR A O 1
ATOM 672 N N . ILE A 1 101 ? -22.036 10.525 12.771 1.00 21.29 101 ILE A N 1
ATOM 673 C CA . ILE A 1 101 ? -22.839 11.636 13.276 1.00 20.07 101 ILE A CA 1
ATOM 674 C C . ILE A 1 101 ? -23.031 11.426 14.784 1.00 19.40 101 ILE A C 1
ATOM 675 O O . ILE A 1 101 ? -23.083 10.290 15.256 1.00 19.61 101 ILE A O 1
ATOM 680 N N . ASN A 1 102 ? -23.120 12.514 15.541 1.00 18.75 102 ASN A N 1
ATOM 681 C CA . ASN A 1 102 ? -23.332 12.410 16.979 1.00 17.73 102 ASN A CA 1
ATOM 682 C C . ASN A 1 102 ? -24.775 12.010 17.298 1.00 16.84 102 ASN A C 1
ATOM 683 O O . ASN A 1 102 ? -25.621 12.853 17.608 1.00 15.98 102 ASN A O 1
ATOM 688 N N . ALA A 1 103 ? -25.051 10.716 17.215 1.00 16.70 103 ALA A N 1
ATOM 689 C CA . ALA A 1 103 ? -26.411 10.231 17.370 1.00 16.13 103 ALA A CA 1
ATOM 690 C C . ALA A 1 103 ? -26.455 8.769 17.782 1.00 16.51 103 ALA A C 1
ATOM 691 O O . ALA A 1 103 ? -25.613 7.972 17.368 1.00 17.11 103 ALA A O 1
ATOM 693 N N . ASN A 1 104 ? -27.421 8.331 18.396 1.00 16.19 104 ASN A N 1
ATOM 694 C CA . ASN A 1 104 ? -27.623 7.044 19.045 1.00 16.93 104 ASN A CA 1
ATOM 695 C C . ASN A 1 104 ? -29.056 6.566 18.925 1.00 17.08 104 ASN A C 1
ATOM 696 O O . ASN A 1 104 ? -29.998 7.357 19.010 1.00 16.27 104 ASN A O 1
ATOM 701 N N . TYR A 1 105 ? -29.270 5.352 18.537 1.00 18.01 105 TYR A N 1
ATOM 702 C CA . TYR A 1 105 ? -30.553 4.691 18.650 1.00 18.37 105 TYR A CA 1
ATOM 703 C C . TYR A 1 105 ? -30.869 4.565 20.129 1.00 18.40 105 TYR A C 1
ATOM 704 O O . TYR A 1 105 ? -30.031 4.096 20.905 1.00 18.97 105 TYR A O 1
ATOM 713 N N . VAL A 1 106 ? -32.069 4.995 20.512 1.00 18.04 106 VAL A N 1
ATOM 714 C CA . VAL A 1 106 ? -32.525 4.944 21.901 1.00 18.17 106 VAL A CA 1
ATOM 715 C C . VAL A 1 106 ? -33.922 4.301 21.962 1.00 18.89 106 VAL A C 1
ATOM 716 O O . VAL A 1 106 ? -34.779 4.620 21.134 1.00 18.49 106 VAL A O 1
ATOM 720 N N . PRO A 1 107 ? -34.153 3.398 22.942 1.00 19.54 107 PRO A N 1
ATOM 721 C CA . PRO A 1 107 ? -35.415 2.661 22.967 1.00 20.42 107 PRO A CA 1
ATOM 722 C C . PRO A 1 107 ? -36.610 3.538 23.317 1.00 20.18 107 PRO A C 1
ATOM 723 O O . PRO A 1 107 ? -36.451 4.573 23.962 1.00 19.46 107 PRO A O 1
ATOM 727 N N . GLY A 1 108 ? -37.793 3.123 22.870 1.00 21.08 108 GLY A N 1
ATOM 728 C CA . GLY A 1 108 ? -39.047 3.767 23.265 1.00 21.48 108 GLY A CA 1
ATOM 729 C C . GLY A 1 108 ? -40.063 2.737 23.730 1.00 23.02 108 GLY A C 1
ATOM 730 O O . GLY A 1 108 ? -39.713 1.581 23.984 1.00 23.82 108 GLY A O 1
ATOM 731 N N . HIS A 1 109 ? -41.321 3.154 23.841 1.00 23.48 109 HIS A N 1
ATOM 732 C CA . HIS A 1 109 ? -42.397 2.257 24.238 1.00 25.05 109 HIS A CA 1
ATOM 733 C C . HIS A 1 109 ? -42.618 1.139 23.206 1.00 26.22 109 HIS A C 1
ATOM 734 O O . HIS A 1 109 ? -42.862 -0.014 23.574 1.00 27.41 109 HIS A O 1
ATOM 741 N N . ASN A 1 110 ? -42.487 1.483 21.928 1.00 26.11 110 ASN A N 1
ATOM 742 C CA . ASN A 1 110 ? -42.863 0.598 20.821 1.00 27.32 110 ASN A CA 1
ATOM 743 C C . ASN A 1 110 ? -41.729 -0.200 20.170 1.00 27.58 110 ASN A C 1
ATOM 744 O O . ASN A 1 110 ? -41.982 -1.204 19.509 1.00 28.82 110 ASN A O 1
ATOM 749 N N . SER A 1 111 ? -40.488 0.249 20.346 1.00 26.80 111 SER A N 1
ATOM 750 C CA . SER A 1 111 ? -39.353 -0.358 19.653 1.00 26.78 111 SER A CA 1
ATOM 751 C C . SER A 1 111 ? -38.049 -0.094 20.396 1.00 26.05 111 SER A C 1
ATOM 752 O O . SER A 1 111 ? -37.873 0.983 20.973 1.00 25.56 111 SER A O 1
ATOM 755 N N . PRO A 1 112 ? -37.125 -1.073 20.385 1.00 26.54 112 PRO A N 1
ATOM 756 C CA . PRO A 1 112 ? -35.794 -0.814 20.945 1.00 25.93 112 PRO A CA 1
ATOM 757 C C . PRO A 1 112 ? -35.011 0.224 20.135 1.00 24.95 112 PRO A C 1
ATOM 758 O O . PRO A 1 112 ? -34.064 0.802 20.656 1.00 24.75 112 PRO A O 1
ATOM 762 N N . ARG A 1 113 ? -35.424 0.465 18.888 1.00 24.63 113 ARG A N 1
ATOM 763 C CA . ARG A 1 113 ? -34.821 1.495 18.025 1.00 23.52 113 ARG A CA 1
ATOM 764 C C . ARG A 1 113 ? -35.830 2.585 17.619 1.00 22.23 113 ARG A C 1
ATOM 765 O O . ARG A 1 113 ? -35.741 3.140 16.524 1.00 21.99 113 ARG A O 1
ATOM 773 N N . GLU A 1 114 ? -36.777 2.894 18.510 1.00 21.34 114 GLU A N 1
ATOM 774 C CA . GLU A 1 114 ? -37.847 3.866 18.232 1.00 20.15 114 GLU A CA 1
ATOM 775 C C . GLU A 1 114 ? -37.330 5.286 17.947 1.00 18.86 114 GLU A C 1
ATOM 776 O O . GLU A 1 114 ? -37.859 5.997 17.075 1.00 18.02 114 GLU A O 1
ATOM 782 N N . PHE A 1 115 ? -36.296 5.684 18.687 1.00 17.75 115 PHE A N 1
ATOM 783 C CA . PHE A 1 115 ? -35.750 7.022 18.579 1.00 16.72 115 PHE A CA 1
ATOM 784 C C . PHE A 1 115 ? -34.317 7.023 18.103 1.00 16.66 115 PHE A C 1
ATOM 785 O O . PHE A 1 115 ? -33.546 6.130 18.429 1.00 17.27 115 PHE A O 1
ATOM 793 N N . ILE A 1 116 ? -33.973 8.033 17.317 1.00 16.53 116 ILE A N 1
ATOM 794 C CA . ILE A 1 116 ? -32.583 8.386 17.116 1.00 16.44 116 ILE A CA 1
ATOM 795 C C . ILE A 1 116 ? -32.410 9.725 17.809 1.00 16.31 116 ILE A C 1
ATOM 796 O O . ILE A 1 116 ? -33.006 10.730 17.393 1.00 16.50 116 ILE A O 1
ATOM 801 N N . VAL A 1 117 ? -31.624 9.748 18.880 1.00 15.90 117 VAL A N 1
ATOM 802 C CA . VAL A 1 117 ? -31.352 11.018 19.521 1.00 15.40 117 VAL A CA 1
ATOM 803 C C . VAL A 1 117 ? -29.961 11.568 19.222 1.00 15.34 117 VAL A C 1
ATOM 804 O O . VAL A 1 117 ? -28.955 10.853 19.245 1.00 15.38 117 VAL A O 1
ATOM 808 N N . THR A 1 118 ? -29.943 12.855 18.913 1.00 14.68 118 THR A N 1
ATOM 809 C CA . THR A 1 118 ? -28.782 13.491 18.341 1.00 14.94 118 THR A CA 1
ATOM 810 C C . THR A 1 118 ? -28.622 14.882 18.954 1.00 14.74 118 THR A C 1
ATOM 811 O O . THR A 1 118 ? -29.520 15.377 19.620 1.00 14.22 118 THR A O 1
ATOM 815 N N . GLN A 1 119 ? -27.469 15.499 18.746 1.00 15.30 119 GLN A N 1
ATOM 816 C CA . GLN A 1 119 ? -27.249 16.863 19.216 1.00 15.77 119 GLN A CA 1
ATOM 817 C C . GLN A 1 119 ? -27.956 17.816 18.249 1.00 16.11 119 GLN A C 1
ATOM 818 O O . GLN A 1 119 ? -28.268 17.433 17.117 1.00 16.61 119 GLN A O 1
ATOM 824 N N . GLY A 1 120 ? -28.198 19.049 18.678 1.00 16.09 120 GLY A N 1
ATOM 825 C CA . GLY A 1 120 ? -28.589 20.096 17.731 1.00 16.90 120 GLY A CA 1
ATOM 826 C C . GLY A 1 120 ? -27.487 20.253 16.694 1.00 17.71 120 GLY A C 1
ATOM 827 O O . GLY A 1 120 ? -26.326 20.395 17.050 1.00 18.21 120 GLY A O 1
ATOM 828 N N . PRO A 1 121 ? -27.832 20.187 15.400 1.00 18.13 121 PRO A N 1
ATOM 829 C CA . PRO A 1 121 ? -26.769 20.247 14.404 1.00 18.65 121 PRO A CA 1
ATOM 830 C C . PRO A 1 121 ? -25.945 21.528 14.490 1.00 19.27 121 PRO A C 1
ATOM 831 O O . PRO A 1 121 ? -26.461 22.594 14.829 1.00 19.45 121 PRO A O 1
ATOM 835 N N . LEU A 1 122 ? -24.659 21.401 14.201 1.00 19.96 122 LEU A N 1
ATOM 836 C CA . LEU A 1 122 ? -23.818 22.546 13.899 1.00 20.67 122 LEU A CA 1
ATOM 837 C C . LEU A 1 122 ? -24.080 22.869 12.435 1.00 21.27 122 LEU A C 1
ATOM 838 O O . LEU A 1 122 ? -24.595 22.021 11.695 1.00 20.73 122 LEU A O 1
ATOM 843 N N . HIS A 1 123 ? -23.719 24.078 12.006 1.00 21.99 123 HIS A N 1
ATOM 844 C CA . HIS A 1 123 ? -23.793 24.419 10.587 1.00 22.81 123 HIS A CA 1
ATOM 845 C C . HIS A 1 123 ? -23.005 23.389 9.778 1.00 22.82 123 HIS A C 1
ATOM 846 O O . HIS A 1 123 ? -23.437 22.962 8.706 1.00 23.01 123 HIS A O 1
ATOM 853 N N . SER A 1 124 ? -21.857 22.995 10.329 1.00 22.81 124 SER A N 1
ATOM 854 C CA . SER A 1 124 ? -20.952 22.002 9.749 1.00 23.19 124 SER A CA 1
ATOM 855 C C . SER A 1 124 ? -21.536 20.583 9.642 1.00 22.39 124 SER A C 1
ATOM 856 O O . SER A 1 124 ? -21.035 19.780 8.851 1.00 23.15 124 SER A O 1
ATOM 858 N N . THR A 1 125 ? -22.558 20.267 10.441 1.00 20.87 125 THR A N 1
ATOM 859 C CA . THR A 1 125 ? -23.115 18.900 10.473 1.00 20.55 125 THR A CA 1
ATOM 860 C C . THR A 1 125 ? -24.572 18.774 10.021 1.00 20.35 125 THR A C 1
ATOM 861 O O . THR A 1 125 ? -25.159 17.693 10.129 1.00 20.09 125 THR A O 1
ATOM 865 N N . ARG A 1 126 ? -25.160 19.856 9.522 1.00 20.70 126 ARG A N 1
ATOM 866 C CA . ARG A 1 126 ? -26.582 19.828 9.191 1.00 20.74 126 ARG A CA 1
ATOM 867 C C . ARG A 1 126 ? -26.896 18.995 7.933 1.00 21.22 126 ARG A C 1
ATOM 868 O O . ARG A 1 126 ? -27.990 18.440 7.821 1.00 20.46 126 ARG A O 1
ATOM 876 N N . ASP A 1 127 ? -25.936 18.909 7.006 1.00 22.10 127 ASP A N 1
ATOM 877 C CA . ASP A 1 127 ? -26.034 17.994 5.861 1.00 22.83 127 ASP A CA 1
ATOM 878 C C . ASP A 1 127 ? -26.027 16.528 6.322 1.00 22.16 127 ASP A C 1
ATOM 879 O O . ASP A 1 127 ? -26.832 15.726 5.856 1.00 22.02 127 ASP A O 1
ATOM 884 N N . ASP A 1 128 ? -25.126 16.195 7.244 1.00 21.89 128 ASP A N 1
ATOM 885 C CA . ASP A 1 128 ? -25.121 14.885 7.891 1.00 21.51 128 ASP A CA 1
ATOM 886 C C . ASP A 1 128 ? -26.462 14.602 8.566 1.00 20.38 128 ASP A C 1
ATOM 887 O O . ASP A 1 128 ? -27.016 13.502 8.440 1.00 20.18 128 ASP A O 1
ATOM 892 N N . PHE A 1 129 ? -26.983 15.606 9.269 1.00 19.38 129 PHE A N 1
ATOM 893 C CA . PHE A 1 129 ? -28.256 15.479 9.967 1.00 18.14 129 PHE A CA 1
ATOM 894 C C . PHE A 1 129 ? -29.389 15.101 9.010 1.00 18.40 129 PHE A C 1
ATOM 895 O O . PHE A 1 129 ? -30.117 14.127 9.246 1.00 17.82 129 PHE A O 1
ATOM 903 N N . TRP A 1 130 ? -29.540 15.873 7.936 1.00 19.01 130 TRP A N 1
ATOM 904 C CA . TRP A 1 130 ? -30.577 15.590 6.941 1.00 19.36 130 TRP A CA 1
ATOM 905 C C . TRP A 1 130 ? -30.392 14.225 6.269 1.00 19.84 130 TRP A C 1
ATOM 906 O O . TRP A 1 130 ? -31.368 13.509 6.033 1.00 19.59 130 TRP A O 1
ATOM 917 N N . ARG A 1 131 ? -29.138 13.860 6.003 1.00 20.37 131 ARG A N 1
ATOM 918 C CA . ARG A 1 131 ? -28.827 12.555 5.430 1.00 21.17 131 ARG A CA 1
ATOM 919 C C . ARG A 1 131 ? -29.204 11.420 6.381 1.00 20.75 131 ARG A C 1
ATOM 920 O O . ARG A 1 131 ? -29.688 10.372 5.941 1.00 21.48 131 ARG A O 1
ATOM 928 N N . MET A 1 132 ? -28.987 11.633 7.675 1.00 19.96 132 MET A N 1
ATOM 929 C CA . MET A 1 132 ? -29.447 10.695 8.694 1.00 19.63 132 MET A CA 1
ATOM 930 C C . MET A 1 132 ? -30.972 10.562 8.685 1.00 19.11 132 MET A C 1
ATOM 931 O O . MET A 1 132 ? -31.495 9.453 8.749 1.00 19.04 132 MET A O 1
ATOM 936 N N . CYS A 1 133 ? -31.673 11.691 8.617 1.00 18.74 133 CYS A N 1
ATOM 937 C CA . CYS A 1 133 ? -33.130 11.685 8.506 1.00 18.87 133 CYS A CA 1
ATOM 938 C C . CYS A 1 133 ? -33.579 10.838 7.320 1.00 19.60 133 CYS A C 1
ATOM 939 O O . CYS A 1 133 ? -34.463 9.993 7.461 1.00 19.58 133 CYS A O 1
ATOM 942 N N . TRP A 1 134 ? -32.943 11.052 6.164 1.00 20.33 134 TRP A N 1
ATOM 943 C CA . TRP A 1 134 ? -33.262 10.314 4.949 1.00 21.05 134 TRP A CA 1
ATOM 944 C C . TRP A 1 134 ? -32.926 8.831 5.059 1.00 21.77 134 TRP A C 1
ATOM 945 O O . TRP A 1 134 ? -33.773 7.984 4.783 1.00 22.33 134 TRP A O 1
ATOM 956 N N . GLU A 1 135 ? -31.691 8.518 5.446 1.00 22.00 135 GLU A N 1
ATOM 957 C CA . GLU A 1 135 ? -31.233 7.127 5.445 1.00 22.71 135 GLU A CA 1
ATOM 958 C C . GLU A 1 135 ? -31.923 6.288 6.517 1.00 22.33 135 GLU A C 1
ATOM 959 O O . GLU A 1 135 ? -32.089 5.081 6.349 1.00 22.97 135 GLU A O 1
ATOM 965 N N . SER A 1 136 ? -32.347 6.938 7.598 1.00 21.30 136 SER A N 1
ATOM 966 C CA . SER A 1 136 ? -33.076 6.263 8.669 1.00 21.04 136 SER A CA 1
ATOM 967 C C . SER A 1 136 ? -34.547 6.048 8.317 1.00 21.47 136 SER A C 1
ATOM 968 O O . SER A 1 136 ? -35.241 5.300 9.002 1.00 21.08 136 SER A O 1
ATOM 971 N N . ASN A 1 137 ? -34.998 6.710 7.246 1.00 22.03 137 ASN A N 1
ATOM 972 C CA . ASN A 1 137 ? -36.397 6.714 6.814 1.00 22.72 137 ASN A CA 1
ATOM 973 C C . ASN A 1 137 ? -37.317 7.407 7.833 1.00 22.08 137 ASN A C 1
ATOM 974 O O . ASN A 1 137 ? -38.505 7.091 7.936 1.00 22.23 137 ASN A O 1
ATOM 979 N N . SER A 1 138 ? -36.757 8.352 8.581 1.00 21.27 138 SER A N 1
ATOM 980 C CA . SER A 1 138 ? -37.506 9.039 9.625 1.00 21.00 138 SER A CA 1
ATOM 981 C C . SER A 1 138 ? -38.552 9.968 9.037 1.00 21.34 138 SER A C 1
ATOM 982 O O . SER A 1 138 ? -38.299 10.652 8.033 1.00 22.01 138 SER A O 1
ATOM 985 N N . ARG A 1 139 ? -39.724 9.991 9.658 1.00 20.90 139 ARG A N 1
ATOM 986 C CA . ARG A 1 139 ? -40.792 10.875 9.203 1.00 21.45 139 ARG A CA 1
ATOM 987 C C . ARG A 1 139 ? -41.159 11.914 10.270 1.00 20.70 139 ARG A C 1
ATOM 988 O O . ARG A 1 139 ? -42.183 12.584 10.154 1.00 21.22 139 ARG A O 1
ATOM 996 N N . ALA A 1 140 ? -40.301 12.058 11.285 1.00 19.31 140 ALA A N 1
ATOM 997 C CA . ALA A 1 140 ? -40.559 12.958 12.410 1.00 18.50 140 ALA A CA 1
ATOM 998 C C . ALA A 1 140 ? -39.299 13.425 13.141 1.00 17.44 140 ALA A C 1
ATOM 999 O O . ALA A 1 140 ? -38.411 12.625 13.473 1.00 16.98 140 ALA A O 1
ATOM 1001 N N . ILE A 1 141 ? -39.235 14.730 13.378 1.00 16.98 141 ILE A N 1
ATOM 1002 C CA . ILE A 1 141 ? -38.174 15.328 14.157 1.00 16.25 141 ILE A CA 1
ATOM 1003 C C . ILE A 1 141 ? -38.788 16.064 15.328 1.00 16.28 141 ILE A C 1
ATOM 1004 O O . ILE A 1 141 ? -39.751 16.817 15.162 1.00 16.70 141 ILE A O 1
ATOM 1009 N N . VAL A 1 142 ? -38.209 15.853 16.503 1.00 15.78 142 VAL A N 1
ATOM 1010 C CA . VAL A 1 142 ? -38.594 16.569 17.700 1.00 15.71 142 VAL A CA 1
ATOM 1011 C C . VAL A 1 142 ? -37.426 17.445 18.144 1.00 15.90 142 VAL A C 1
ATOM 1012 O O . VAL A 1 142 ? -36.327 16.949 18.422 1.00 15.39 142 VAL A O 1
ATOM 1016 N N . MET A 1 143 ? -37.678 18.752 18.186 1.00 16.52 143 MET A N 1
ATOM 1017 C CA . MET A 1 143 ? -36.683 19.735 18.584 1.00 16.92 143 MET A CA 1
ATOM 1018 C C . MET A 1 143 ? -37.116 20.416 19.873 1.00 17.31 143 MET A C 1
ATOM 1019 O O . MET A 1 143 ? -38.199 20.994 19.945 1.00 18.03 143 MET A O 1
ATOM 1024 N N . LEU A 1 144 ? -36.263 20.348 20.888 1.00 17.30 144 LEU A N 1
ATOM 1025 C CA . LEU A 1 144 ? -36.641 20.785 22.231 1.00 17.82 144 LEU A CA 1
ATOM 1026 C C . LEU A 1 144 ? -35.819 21.966 22.721 1.00 18.37 144 LEU A C 1
ATOM 1027 O O . LEU A 1 144 ? -35.730 22.220 23.919 1.00 18.64 144 LEU A O 1
ATOM 1032 N N . THR A 1 145 ? -35.236 22.700 21.786 1.00 18.88 145 THR A N 1
ATOM 1033 C CA . THR A 1 145 ? -34.453 23.869 22.132 1.00 19.79 145 THR A CA 1
ATOM 1034 C C . THR A 1 145 ? -34.791 25.009 21.184 1.00 20.83 145 THR A C 1
ATOM 1035 O O . THR A 1 145 ? -35.310 24.782 20.090 1.00 21.15 145 THR A O 1
ATOM 1039 N N . ARG A 1 146 ? -34.524 26.235 21.613 1.00 22.01 146 ARG A N 1
ATOM 1040 C CA . ARG A 1 146 ? -34.449 27.352 20.676 1.00 23.40 146 ARG A CA 1
ATOM 1041 C C . ARG A 1 146 ? -33.031 27.359 20.110 1.00 23.38 146 ARG A C 1
ATOM 1042 O O . ARG A 1 146 ? -32.099 26.877 20.764 1.00 22.56 146 ARG A O 1
ATOM 1050 N N . CYS A 1 147 ? -32.870 27.882 18.897 1.00 24.24 147 CYS A N 1
ATOM 1051 C CA . CYS A 1 147 ? -31.543 28.047 18.303 1.00 24.99 147 CYS A CA 1
ATOM 1052 C C . CYS A 1 147 ? -30.621 28.897 19.185 1.00 25.84 147 CYS A C 1
ATOM 1053 O O . CYS A 1 147 ? -29.441 28.575 19.347 1.00 25.51 147 CYS A O 1
ATOM 1056 N N . PHE A 1 148 ? -31.172 29.958 19.769 1.00 27.11 148 PHE A N 1
ATOM 1057 C CA . PHE A 1 148 ? -30.430 30.810 20.686 1.00 28.74 148 PHE A CA 1
ATOM 1058 C C . PHE A 1 148 ? -31.125 30.940 22.035 1.00 28.85 148 PHE A C 1
ATOM 1059 O O . PHE A 1 148 ? -32.322 31.225 22.109 1.00 28.94 148 PHE A O 1
ATOM 1067 N N . GLU A 1 149 ? -30.352 30.714 23.093 1.00 28.98 149 GLU A N 1
ATOM 1068 C CA . GLU A 1 149 ? -30.825 30.816 24.473 1.00 29.63 149 GLU A CA 1
ATOM 1069 C C . GLU A 1 149 ? -29.747 31.537 25.280 1.00 30.69 149 GLU A C 1
ATOM 1070 O O . GLU A 1 149 ? -28.563 31.177 25.209 1.00 30.24 149 GLU A O 1
ATOM 1076 N N . LYS A 1 150 ? -30.164 32.575 26.007 1.00 32.18 150 LYS A N 1
ATOM 1077 C CA . LYS A 1 150 ? -29.262 33.473 26.736 1.00 33.91 150 LYS A CA 1
ATOM 1078 C C . LYS A 1 150 ? -28.155 34.042 25.841 1.00 34.90 150 LYS A C 1
ATOM 1079 O O . LYS A 1 150 ? -27.055 34.336 26.306 1.00 35.36 150 LYS A O 1
ATOM 1085 N N . GLY A 1 151 ? -28.458 34.196 24.554 1.00 35.54 151 GLY A N 1
ATOM 1086 C CA . GLY A 1 151 ? -27.497 34.722 23.584 1.00 36.55 151 GLY A CA 1
ATOM 1087 C C . GLY A 1 151 ? -26.388 33.754 23.204 1.00 35.98 151 GLY A C 1
ATOM 1088 O O . GLY A 1 151 ? -25.371 34.163 22.653 1.00 36.88 151 GLY A O 1
ATOM 1089 N N . ARG A 1 152 ? -26.576 32.471 23.505 1.00 34.74 152 ARG A N 1
ATOM 1090 C CA . ARG A 1 152 ? -25.619 31.440 23.114 1.00 34.09 152 ARG A CA 1
ATOM 1091 C C . ARG A 1 152 ? -26.269 30.548 22.067 1.00 32.74 152 ARG A C 1
ATOM 1092 O O . ARG A 1 152 ? -27.453 30.216 22.174 1.00 31.92 152 ARG A O 1
ATOM 1097 N N . GLU A 1 153 ? -25.496 30.178 21.049 1.00 32.42 153 GLU A N 1
ATOM 1098 C CA . GLU A 1 153 ? -25.982 29.289 20.004 1.00 31.38 153 GLU A CA 1
ATOM 1099 C C . GLU A 1 153 ? -26.108 27.880 20.553 1.00 29.48 153 GLU A C 1
ATOM 1100 O O . GLU A 1 153 ? -25.130 27.285 20.989 1.00 29.32 153 GLU A O 1
ATOM 1106 N N . LYS A 1 154 ? -27.325 27.357 20.537 1.00 28.34 154 LYS A N 1
ATOM 1107 C CA . LYS A 1 154 ? -27.583 26.007 21.024 1.00 26.75 154 LYS A CA 1
ATOM 1108 C C . LYS A 1 154 ? -27.821 25.052 19.859 1.00 26.02 154 LYS A C 1
ATOM 1109 O O . LYS A 1 154 ? -27.563 23.854 19.960 1.00 25.47 154 LYS A O 1
ATOM 1115 N N . CYS A 1 155 ? -28.281 25.597 18.737 1.00 26.17 155 CYS A N 1
ATOM 1116 C CA . CYS A 1 155 ? -28.589 24.798 17.561 1.00 25.61 155 CYS A CA 1
ATOM 1117 C C . CYS A 1 155 ? -28.552 25.677 16.320 1.00 26.89 155 CYS A C 1
ATOM 1118 O O . CYS A 1 155 ? -29.099 26.778 16.328 1.00 27.61 155 CYS A O 1
ATOM 1121 N N . ASP A 1 156 ? -27.900 25.209 15.257 1.00 27.53 156 ASP A N 1
ATOM 1122 C CA . ASP A 1 156 ? -27.945 25.919 13.982 1.00 28.72 156 ASP A CA 1
ATOM 1123 C C . ASP A 1 156 ? -29.343 25.741 13.416 1.00 28.62 156 ASP A C 1
ATOM 1124 O O . ASP A 1 156 ? -29.926 24.665 13.546 1.00 28.25 156 ASP A O 1
ATOM 1129 N N . GLN A 1 157 ? -29.901 26.785 12.811 1.00 29.42 157 GLN A N 1
ATOM 1130 C CA . GLN A 1 157 ? -31.179 26.605 12.139 1.00 29.46 157 GLN A CA 1
ATOM 1131 C C . GLN A 1 157 ? -30.950 25.848 10.841 1.00 28.94 157 GLN A C 1
ATOM 1132 O O . GLN A 1 157 ? -30.421 26.399 9.879 1.00 29.80 157 GLN A O 1
ATOM 1138 N N . TYR A 1 158 ? -31.359 24.584 10.843 1.00 27.41 158 TYR A N 1
ATOM 1139 C CA . TYR A 1 158 ? -31.099 23.659 9.747 1.00 26.64 158 TYR A CA 1
ATOM 1140 C C . TYR A 1 158 ? -32.280 23.543 8.780 1.00 26.95 158 TYR A C 1
ATOM 1141 O O . TYR A 1 158 ? -32.274 22.703 7.882 1.00 26.85 158 TYR A O 1
ATOM 1150 N N . TRP A 1 159 ? -33.289 24.386 8.963 1.00 27.47 159 TRP A N 1
ATOM 1151 C CA . TRP A 1 159 ? -34.491 24.316 8.144 1.00 28.35 159 TRP A CA 1
ATOM 1152 C C . TRP A 1 159 ? -34.845 25.694 7.564 1.00 30.31 159 TRP A C 1
ATOM 1153 O O . TRP A 1 159 ? -34.462 26.720 8.129 1.00 30.65 159 TRP A O 1
ATOM 1164 N N . PRO A 1 160 ? -35.558 25.726 6.422 1.00 31.91 160 PRO A N 1
ATOM 1165 C CA . PRO A 1 160 ? -35.842 27.010 5.755 1.00 33.85 160 PRO A CA 1
ATOM 1166 C C . PRO A 1 160 ? -36.708 27.990 6.570 1.00 35.28 160 PRO A C 1
ATOM 1167 O O . PRO A 1 160 ? -37.407 27.582 7.505 1.00 34.30 160 PRO A O 1
ATOM 1171 N N . ASN A 1 161 ? -36.631 29.274 6.205 1.00 37.62 161 ASN A N 1
ATOM 1172 C CA . ASN A 1 161 ? -37.427 30.346 6.816 1.00 39.40 161 ASN A CA 1
ATOM 1173 C C . ASN A 1 161 ? -38.721 30.615 6.056 1.00 40.61 161 ASN A C 1
ATOM 1174 O O . ASN A 1 161 ? -39.649 31.224 6.591 1.00 41.52 161 ASN A O 1
ATOM 1179 N N . ASP A 1 162 ? -38.759 30.200 4.796 1.00 41.00 162 ASP A N 1
ATOM 1180 C CA . ASP A 1 162 ? -39.951 30.358 3.970 1.00 42.27 162 ASP A CA 1
ATOM 1181 C C . ASP A 1 162 ? -40.204 29.093 3.165 1.00 41.26 162 ASP A C 1
ATOM 1182 O O . ASP A 1 162 ? -39.629 28.042 3.455 1.00 40.01 162 ASP A O 1
ATOM 1187 N N . THR A 1 163 ? -41.055 29.212 2.150 1.00 42.09 163 THR A N 1
ATOM 1188 C CA . THR A 1 163 ? -41.490 28.082 1.327 1.00 41.40 163 THR A CA 1
ATOM 1189 C C . THR A 1 163 ? -40.543 27.828 0.147 1.00 41.34 163 THR A C 1
ATOM 1190 O O . THR A 1 163 ? -40.769 26.927 -0.671 1.00 41.27 163 THR A O 1
ATOM 1194 N N . VAL A 1 164 ? -39.472 28.619 0.079 1.00 41.25 164 VAL A N 1
ATOM 1195 C CA . VAL A 1 164 ? -38.432 28.426 -0.926 1.00 41.11 164 VAL A CA 1
ATOM 1196 C C . VAL A 1 164 ? -37.646 27.172 -0.557 1.00 39.12 164 VAL A C 1
ATOM 1197 O O . VAL A 1 164 ? -37.054 27.113 0.526 1.00 38.13 164 VAL A O 1
ATOM 1201 N N . PRO A 1 165 ? -37.646 26.166 -1.451 1.00 38.54 165 PRO A N 1
ATOM 1202 C CA . PRO A 1 165 ? -36.924 24.923 -1.199 1.00 37.04 165 PRO A CA 1
ATOM 1203 C C . PRO A 1 165 ? -35.431 25.178 -1.006 1.00 36.67 165 PRO A C 1
ATOM 1204 O O . PRO A 1 165 ? -34.857 26.034 -1.678 1.00 37.90 165 PRO A O 1
ATOM 1208 N N . VAL A 1 166 ? -34.823 24.454 -0.070 1.00 35.15 166 VAL A N 1
ATOM 1209 C CA . VAL A 1 166 ? -33.396 24.578 0.220 1.00 34.51 166 VAL A CA 1
ATOM 1210 C C . VAL A 1 166 ? -32.768 23.188 0.198 1.00 33.47 166 VAL A C 1
ATOM 1211 O O . VAL A 1 166 ? -33.312 22.247 0.786 1.00 32.64 166 VAL A O 1
ATOM 1215 N N . PHE A 1 167 ? -31.638 23.060 -0.488 1.00 33.41 167 PHE A N 1
ATOM 1216 C CA . PHE A 1 167 ? -30.895 21.807 -0.521 1.00 32.72 167 PHE A CA 1
ATOM 1217 C C . PHE A 1 167 ? -29.882 21.728 0.619 1.00 31.66 167 PHE A C 1
ATOM 1218 O O . PHE A 1 167 ? -29.155 22.686 0.875 1.00 32.15 167 PHE A O 1
ATOM 1226 N N . TYR A 1 168 ? -29.844 20.583 1.296 1.00 30.33 168 TYR A N 1
ATOM 1227 C CA . TYR A 1 168 ? -28.801 20.273 2.267 1.00 29.44 168 TYR A CA 1
ATOM 1228 C C . TYR A 1 168 ? -28.162 18.965 1.827 1.00 29.66 168 TYR A C 1
ATOM 1229 O O . TYR A 1 168 ? -28.770 17.897 1.947 1.00 29.31 168 TYR A O 1
ATOM 1238 N N . GLY A 1 169 ? -26.938 19.051 1.312 1.00 30.59 169 GLY A N 1
ATOM 1239 C CA . GLY A 1 169 ? -26.329 17.934 0.592 1.00 31.17 169 GLY A CA 1
ATOM 1240 C C . GLY A 1 169 ? -27.193 17.600 -0.611 1.00 31.89 169 GLY A C 1
ATOM 1241 O O . GLY A 1 169 ? -27.581 18.493 -1.365 1.00 32.55 169 GLY A O 1
ATOM 1242 N N . ASP A 1 170 ? -27.512 16.319 -0.775 1.00 32.01 170 ASP A N 1
ATOM 1243 C CA . ASP A 1 170 ? -28.408 15.855 -1.841 1.00 32.89 170 ASP A CA 1
ATOM 1244 C C . ASP A 1 170 ? -29.889 15.952 -1.449 1.00 31.91 170 ASP A C 1
ATOM 1245 O O . ASP A 1 170 ? -30.768 15.632 -2.255 1.00 32.21 170 ASP A O 1
ATOM 1250 N N . ILE A 1 171 ? -30.160 16.380 -0.216 1.00 30.36 171 ILE A N 1
ATOM 1251 C CA . ILE A 1 171 ? -31.526 16.388 0.303 1.00 29.31 171 ILE A CA 1
ATOM 1252 C C . ILE A 1 171 ? -32.202 17.745 0.109 1.00 29.45 171 ILE A C 1
ATOM 1253 O O . ILE A 1 171 ? -31.739 18.761 0.628 1.00 29.27 171 ILE A O 1
ATOM 1258 N N . LYS A 1 172 ? -33.295 17.747 -0.649 1.00 29.74 172 LYS A N 1
ATOM 1259 C CA . LYS A 1 172 ? -34.105 18.945 -0.852 1.00 29.91 172 LYS A CA 1
ATOM 1260 C C . LYS A 1 172 ? -35.175 19.035 0.238 1.00 28.72 172 LYS A C 1
ATOM 1261 O O . LYS A 1 172 ? -35.944 18.098 0.448 1.00 28.23 172 LYS A O 1
ATOM 1267 N N . VAL A 1 173 ? -35.215 20.167 0.928 1.00 28.11 173 VAL A N 1
ATOM 1268 C CA . VAL A 1 173 ? -36.202 20.394 1.973 1.00 27.20 173 VAL A CA 1
ATOM 1269 C C . VAL A 1 173 ? -37.074 21.587 1.601 1.00 28.20 173 VAL A C 1
ATOM 1270 O O . VAL A 1 173 ? -36.567 22.653 1.251 1.00 28.48 173 VAL A O 1
ATOM 1274 N N . GLN A 1 174 ? -38.388 21.395 1.674 1.00 28.49 174 GLN A N 1
ATOM 1275 C CA . GLN A 1 174 ? -39.336 22.473 1.419 1.00 29.65 174 GLN A CA 1
ATOM 1276 C C . GLN A 1 174 ? -40.463 22.467 2.449 1.00 29.19 174 GLN A C 1
ATOM 1277 O O . GLN A 1 174 ? -40.981 21.410 2.803 1.00 28.68 174 GLN A O 1
ATOM 1283 N N . ILE A 1 175 ? -40.832 23.648 2.933 1.00 29.68 175 ILE A N 1
ATOM 1284 C CA . ILE A 1 175 ? -41.940 23.775 3.868 1.00 29.72 175 ILE A CA 1
ATOM 1285 C C . ILE A 1 175 ? -43.245 23.757 3.086 1.00 31.24 175 ILE A C 1
ATOM 1286 O O . ILE A 1 175 ? -43.418 24.532 2.136 1.00 32.52 175 ILE A O 1
ATOM 1291 N N . LEU A 1 176 ? -44.145 22.855 3.473 1.00 31.09 176 LEU A N 1
ATOM 1292 C CA . LEU A 1 176 ? -45.482 22.798 2.890 1.00 32.86 176 LEU A CA 1
ATOM 1293 C C . LEU A 1 176 ? -46.428 23.674 3.688 1.00 33.78 176 LEU A C 1
ATOM 1294 O O . LEU A 1 176 ? -47.190 24.457 3.122 1.00 35.47 176 LEU A O 1
ATOM 1299 N N . ASN A 1 177 ? -46.381 23.524 5.005 1.00 33.15 177 ASN A N 1
ATOM 1300 C CA . ASN A 1 177 ? -47.146 24.358 5.913 1.00 34.43 177 ASN A CA 1
ATOM 1301 C C . ASN A 1 177 ? -46.571 24.288 7.314 1.00 33.39 177 ASN A C 1
ATOM 1302 O O . ASN A 1 177 ? -45.790 23.385 7.635 1.00 32.37 177 ASN A O 1
ATOM 1307 N N . ASP A 1 178 ? -46.958 25.250 8.139 1.00 34.09 178 ASP A N 1
ATOM 1308 C CA . ASP A 1 178 ? -46.603 25.247 9.542 1.00 33.75 178 ASP A CA 1
ATOM 1309 C C . ASP A 1 178 ? -47.790 25.713 10.372 1.00 34.57 178 ASP A C 1
ATOM 1310 O O . ASP A 1 178 ? -48.691 26.373 9.858 1.00 36.08 178 ASP A O 1
ATOM 1315 N N . SER A 1 179 ? -47.786 25.351 11.650 1.00 33.88 179 SER A N 1
ATOM 1316 C CA . SER A 1 179 ? -48.856 25.717 12.570 1.00 34.71 179 SER A CA 1
ATOM 1317 C C . SER A 1 179 ? -48.246 26.176 13.884 1.00 34.11 179 SER A C 1
ATOM 1318 O O . SER A 1 179 ? -47.514 25.427 14.540 1.00 32.66 179 SER A O 1
ATOM 1321 N N . HIS A 1 180 ? -48.550 27.414 14.255 1.00 35.16 180 HIS A N 1
ATOM 1322 C CA . HIS A 1 180 ? -48.001 28.023 15.453 1.00 34.97 180 HIS A CA 1
ATOM 1323 C C . HIS A 1 180 ? -48.948 27.874 16.633 1.00 35.35 180 HIS A C 1
ATOM 1324 O O . HIS A 1 180 ? -50.126 28.219 16.543 1.00 37.06 180 HIS A O 1
ATOM 1331 N N . TYR A 1 181 ? -48.428 27.327 17.726 1.00 34.23 181 TYR A N 1
ATOM 1332 C CA . TYR A 1 181 ? -49.173 27.226 18.973 1.00 34.65 181 TYR A CA 1
ATOM 1333 C C . TYR A 1 181 ? -48.473 28.032 20.059 1.00 34.53 181 TYR A C 1
ATOM 1334 O O . TYR A 1 181 ? -47.439 28.654 19.811 1.00 34.00 181 TYR A O 1
ATOM 1343 N N . ALA A 1 182 ? -49.051 28.029 21.256 1.00 35.25 182 AL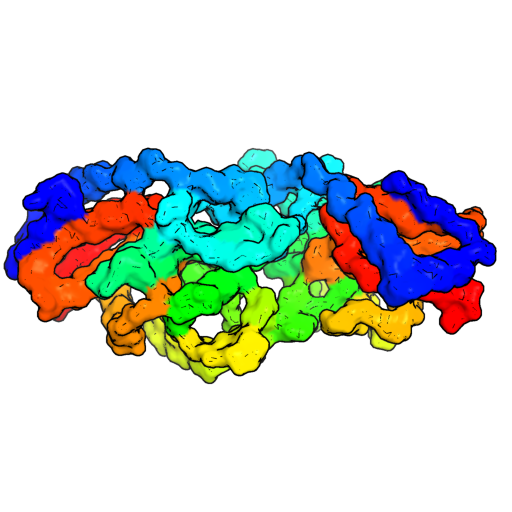A A N 1
ATOM 1344 C CA . ALA A 1 182 ? -48.511 28.785 22.378 1.00 35.37 182 ALA A CA 1
ATOM 1345 C C . ALA A 1 182 ? -47.082 28.363 22.718 1.00 33.81 182 ALA A C 1
ATOM 1346 O O . ALA A 1 182 ? -46.213 29.217 22.927 1.00 33.91 182 ALA A O 1
ATOM 1348 N N . ASP A 1 183 ? -46.844 27.051 22.742 1.00 32.49 183 ASP A N 1
ATOM 1349 C CA . ASP A 1 183 ? -45.583 26.493 23.255 1.00 30.92 183 ASP A CA 1
ATOM 1350 C C . ASP A 1 183 ? -44.718 25.799 22.210 1.00 29.50 183 ASP A C 1
ATOM 1351 O O . ASP A 1 183 ? -43.583 25.410 22.510 1.00 28.32 183 ASP A O 1
ATOM 1356 N N . TRP A 1 184 ? -45.247 25.640 20.998 1.00 29.33 184 TRP A N 1
ATOM 1357 C CA . TRP A 1 184 ? -44.539 24.906 19.951 1.00 28.33 184 TRP A CA 1
ATOM 1358 C C . TRP A 1 184 ? -45.007 25.241 18.536 1.00 28.83 184 TRP A C 1
ATOM 1359 O O . TRP A 1 184 ? -46.112 25.749 18.331 1.00 29.56 184 TRP A O 1
ATOM 1370 N N . VAL A 1 185 ? -44.139 24.931 17.575 1.00 28.08 185 VAL A N 1
ATOM 1371 C CA . VAL A 1 185 ? -44.418 25.108 16.160 1.00 28.62 185 VAL A CA 1
ATOM 1372 C C . VAL A 1 185 ? -44.323 23.760 15.469 1.00 28.13 185 VAL A C 1
ATOM 1373 O O . VAL A 1 185 ? -43.321 23.046 15.598 1.00 27.12 185 VAL A O 1
ATOM 1377 N N . MET A 1 186 ? -45.379 23.420 14.742 1.00 29.08 186 MET A N 1
ATOM 1378 C CA . MET A 1 186 ? -45.410 22.226 13.915 1.00 29.32 186 MET A CA 1
ATOM 1379 C C . MET A 1 186 ? -45.129 22.598 12.456 1.00 29.20 186 MET A C 1
ATOM 1380 O O . MET A 1 186 ? -45.841 23.418 11.876 1.00 30.34 186 MET A O 1
ATOM 1385 N N . THR A 1 187 ? -44.098 21.994 11.869 1.00 27.82 187 THR A N 1
ATOM 1386 C CA . THR A 1 187 ? -43.761 22.243 10.466 1.00 27.75 187 THR A CA 1
ATOM 1387 C C . THR A 1 187 ? -43.790 20.951 9.645 1.00 27.44 187 THR A C 1
ATOM 1388 O O . THR A 1 187 ? -43.179 19.951 10.019 1.00 26.46 187 THR A O 1
ATOM 1392 N N . GLU A 1 188 ? -44.508 20.988 8.528 1.00 28.34 188 GLU A N 1
ATOM 1393 C CA . GLU A 1 188 ? -44.538 19.869 7.587 1.00 28.41 188 GLU A CA 1
ATOM 1394 C C . GLU A 1 188 ? -43.577 20.110 6.425 1.00 28.02 188 GLU A C 1
ATOM 1395 O O . GLU A 1 188 ? -43.683 21.104 5.702 1.00 28.40 188 GLU A O 1
ATOM 1401 N N . PHE A 1 189 ? -42.638 19.187 6.260 1.00 27.12 189 PHE A N 1
ATOM 1402 C CA . PHE A 1 189 ? -41.645 19.283 5.197 1.00 27.31 189 PHE A CA 1
ATOM 1403 C C . PHE A 1 189 ? -41.897 18.285 4.088 1.00 28.09 189 PHE A C 1
ATOM 1404 O O . PHE A 1 189 ? -42.362 17.167 4.327 1.00 27.67 189 PHE A O 1
ATOM 1412 N N . MET A 1 190 ? -41.580 18.700 2.870 1.00 29.31 190 MET A N 1
ATOM 1413 C CA . MET A 1 190 ? -41.367 17.763 1.795 1.00 30.40 190 MET A CA 1
ATOM 1414 C C . MET A 1 190 ? -39.872 17.495 1.738 1.00 29.77 190 MET A C 1
ATOM 1415 O O . MET A 1 190 ? -39.074 18.426 1.716 1.00 30.08 190 MET A O 1
ATOM 1420 N N . LEU A 1 191 ? -39.499 16.223 1.724 1.00 29.65 191 LEU A N 1
ATOM 1421 C CA . LEU A 1 191 ? -38.110 15.828 1.548 1.00 29.64 191 LEU A CA 1
ATOM 1422 C C . LEU A 1 191 ? -37.961 15.096 0.234 1.00 30.94 191 LEU A C 1
ATOM 1423 O O . LEU A 1 191 ? -38.669 14.117 -0.019 1.00 31.04 191 LEU A O 1
ATOM 1428 N N . CYS A 1 192 ? -37.042 15.585 -0.597 1.00 32.27 192 CYS A N 1
ATOM 1429 C CA . CYS A 1 192 ? -36.752 14.978 -1.893 1.00 33.88 192 CYS A CA 1
ATOM 1430 C C . CYS A 1 192 ? -35.275 14.642 -2.040 1.00 34.19 192 CYS A C 1
ATOM 1431 O O . CYS A 1 192 ? -34.400 15.449 -1.716 1.00 33.83 192 CYS A O 1
ATOM 1434 N N . ARG A 1 193 ? -35.013 13.437 -2.524 1.00 35.17 193 ARG A N 1
ATOM 1435 C CA . ARG A 1 193 ? -33.687 13.062 -2.969 1.00 36.30 193 ARG A CA 1
ATOM 1436 C C . ARG A 1 193 ? -33.793 12.355 -4.316 1.00 37.86 193 ARG A C 1
ATOM 1437 O O . ARG A 1 193 ? -34.243 11.206 -4.391 1.00 37.89 193 ARG A O 1
ATOM 1445 N N . GLY A 1 194 ? -33.392 13.062 -5.372 1.00 39.19 194 GLY A N 1
ATOM 1446 C CA . GLY A 1 194 ? -33.432 12.548 -6.738 1.00 40.97 194 GLY A CA 1
ATOM 1447 C C . GLY A 1 194 ? -34.751 11.916 -7.157 1.00 41.61 194 GLY A C 1
ATOM 1448 O O . GLY A 1 194 ? -34.781 10.757 -7.586 1.00 42.43 194 GLY A O 1
ATOM 1449 N N . SER A 1 195 ? -35.845 12.659 -7.022 1.00 41.41 195 SER A N 1
ATOM 1450 C CA . SER A 1 195 ? -37.153 12.159 -7.467 1.00 42.05 195 SER A CA 1
ATOM 1451 C C . SER A 1 195 ? -37.896 11.267 -6.478 1.00 41.07 195 SER A C 1
ATOM 1452 O O . SER A 1 195 ? -39.100 11.040 -6.626 1.00 41.56 195 SER A O 1
ATOM 1453 N N . GLU A 1 196 ? -37.181 10.745 -5.483 1.00 39.83 196 GLU A N 1
ATOM 1454 C CA . GLU A 1 196 ? -37.805 10.045 -4.361 1.00 38.68 196 GLU A CA 1
ATOM 1455 C C . GLU A 1 196 ? -38.333 11.122 -3.414 1.00 37.08 196 GLU A C 1
ATOM 1456 O O . GLU A 1 196 ? -37.666 12.131 -3.190 1.00 36.37 196 GLU A O 1
ATOM 1462 N N . GLN A 1 197 ? -39.527 10.910 -2.862 1.00 36.32 197 GLN A N 1
ATOM 1463 C CA . GLN A 1 197 ? -40.242 11.985 -2.172 1.00 35.08 197 GLN A CA 1
ATOM 1464 C C . GLN A 1 197 ? -40.932 11.524 -0.892 1.00 33.46 197 GLN A C 1
ATOM 1465 O O . GLN A 1 197 ? -41.577 10.479 -0.877 1.00 33.76 197 GLN A O 1
ATOM 1471 N N . ARG A 1 198 ? -40.825 12.306 0.165 1.00 31.60 198 ARG A N 1
ATOM 1472 C CA . ARG A 1 198 ? -41.407 12.004 1.461 1.00 30.06 198 ARG A CA 1
ATOM 1473 C C . ARG A 1 198 ? -41.941 13.205 2.209 1.00 29.10 198 ARG A C 1
ATOM 1474 O O . ARG A 1 198 ? -41.493 14.274 2.043 1.00 28.91 198 ARG A O 1
ATOM 1482 N N . ILE A 1 199 ? -42.883 12.978 3.091 1.00 28.03 199 ILE A N 1
ATOM 1483 C CA . ILE A 1 199 ? -43.267 14.000 4.009 1.00 27.42 199 ILE A CA 1
ATOM 1484 C C . ILE A 1 199 ? -42.703 13.741 5.378 1.00 25.89 199 ILE A C 1
ATOM 1485 O O . ILE A 1 199 ? -42.764 12.660 5.848 1.00 25.82 199 ILE A O 1
ATOM 1490 N N . LEU A 1 200 ? -42.104 14.765 5.976 1.00 24.94 200 LEU A N 1
ATOM 1491 C CA . LEU A 1 200 ? -41.580 14.668 7.339 1.00 23.81 200 LEU A CA 1
ATOM 1492 C C . LEU A 1 200 ? -42.214 15.763 8.187 1.00 23.25 200 LEU A C 1
ATOM 1493 O O . LEU A 1 200 ? -42.434 16.870 7.703 1.00 23.39 200 LEU A O 1
ATOM 1498 N N . ARG A 1 201 ? -42.505 15.441 9.446 1.00 22.62 201 ARG A N 1
ATOM 1499 C CA . ARG A 1 201 ? -43.064 16.414 10.386 1.00 22.60 201 ARG A CA 1
ATOM 1500 C C . ARG A 1 201 ? -42.077 16.836 11.477 1.00 21.29 201 ARG A C 1
ATOM 1501 O O . ARG A 1 201 ? -41.333 16.018 12.017 1.00 20.11 201 ARG A O 1
ATOM 1509 N N . HIS A 1 202 ? -42.087 18.129 11.776 1.00 21.14 202 HIS A N 1
ATOM 1510 C CA . HIS A 1 202 ? -41.114 18.761 12.661 1.00 20.33 202 HIS A CA 1
ATOM 1511 C C . HIS A 1 202 ? -41.869 19.402 13.821 1.00 20.42 202 HIS A C 1
ATOM 1512 O O . HIS A 1 202 ? -42.664 20.319 13.626 1.00 21.53 202 HIS A O 1
ATOM 1519 N N . PHE A 1 203 ? -41.626 18.883 15.019 1.00 19.61 203 PHE A N 1
ATOM 1520 C CA . PHE A 1 203 ? -42.280 19.325 16.238 1.00 19.51 203 PHE A CA 1
ATOM 1521 C C . PHE A 1 203 ? -41.274 20.089 17.082 1.00 18.95 203 PHE A C 1
ATOM 1522 O O . PHE A 1 203 ? -40.405 19.483 17.730 1.00 18.07 203 PHE A O 1
ATOM 1530 N N . HIS A 1 204 ? -41.404 21.413 17.075 1.00 19.20 204 HIS A N 1
ATOM 1531 C CA . HIS A 1 204 ? -40.452 22.303 17.725 1.00 18.84 204 HIS A CA 1
ATOM 1532 C C . HIS A 1 204 ? -41.062 22.960 18.957 1.00 19.49 204 HIS A C 1
ATOM 1533 O O . HIS A 1 204 ? -41.836 23.911 18.841 1.00 20.20 204 HIS A O 1
ATOM 1540 N N . PHE A 1 205 ? -40.709 22.432 20.130 1.00 19.14 205 PHE A N 1
ATOM 1541 C CA . PHE A 1 205 ? -41.071 23.015 21.422 1.00 19.82 205 PHE A CA 1
ATOM 1542 C C . PHE A 1 205 ? -40.214 24.262 21.630 1.00 20.48 205 PHE A C 1
ATOM 1543 O O . PHE A 1 205 ? -38.984 24.184 21.649 1.00 19.95 205 PHE A O 1
ATOM 1551 N N . THR A 1 206 ? -40.867 25.411 21.765 1.00 22.04 206 THR A N 1
ATOM 1552 C CA . THR A 1 206 ? -40.181 26.709 21.705 1.00 23.24 206 THR A CA 1
ATOM 1553 C C . THR A 1 206 ? -40.138 27.428 23.046 1.00 23.86 206 THR A C 1
ATOM 1554 O O . THR A 1 206 ? -39.586 28.515 23.150 1.00 24.28 206 THR A O 1
ATOM 1558 N N . THR A 1 207 ? -40.701 26.793 24.066 1.00 24.37 207 THR A N 1
ATOM 1559 C CA . THR A 1 207 ? -41.001 27.444 25.338 1.00 25.65 207 THR A CA 1
ATOM 1560 C C . THR A 1 207 ? -40.122 27.023 26.542 1.00 25.14 207 THR A C 1
ATOM 1561 O O . THR A 1 207 ? -40.216 27.613 27.621 1.00 25.90 207 THR A O 1
ATOM 1565 N N . TRP A 1 208 ? -39.267 26.017 26.358 1.00 24.09 208 TRP A N 1
ATOM 1566 C CA . TRP A 1 208 ? -38.361 25.603 27.427 1.00 23.64 208 TRP A CA 1
ATOM 1567 C C . TRP A 1 208 ? -37.582 26.814 27.968 1.00 24.30 208 TRP A C 1
ATOM 1568 O O . TRP A 1 208 ? -36.922 27.511 27.203 1.00 24.67 208 TRP A O 1
ATOM 1579 N N . PRO A 1 209 ? -37.669 27.071 29.286 1.00 24.85 209 PRO A N 1
ATOM 1580 C CA . PRO A 1 209 ? -37.075 28.283 29.872 1.00 25.71 209 PRO A CA 1
ATOM 1581 C C . PRO A 1 209 ? -35.542 28.279 29.850 1.00 25.52 209 PRO A C 1
ATOM 1582 O O . PRO A 1 209 ? -34.929 27.220 29.750 1.00 24.83 209 PRO A O 1
ATOM 1586 N N . ASP A 1 210 ? -34.952 29.465 29.949 1.00 26.76 210 ASP A N 1
ATOM 1587 C CA . ASP A 1 210 ? -33.505 29.672 29.900 1.00 27.27 210 ASP A CA 1
ATOM 1588 C C . ASP A 1 210 ? -32.738 28.884 30.951 1.00 26.72 210 ASP A C 1
ATOM 1589 O O . ASP A 1 210 ? -31.603 28.469 30.721 1.00 26.63 210 ASP A O 1
ATOM 1594 N N . PHE A 1 211 ? -33.352 28.701 32.111 1.00 26.58 211 PHE A N 1
ATOM 1595 C CA . PHE A 1 211 ? -32.809 27.820 33.130 1.00 26.07 211 PHE A CA 1
ATOM 1596 C C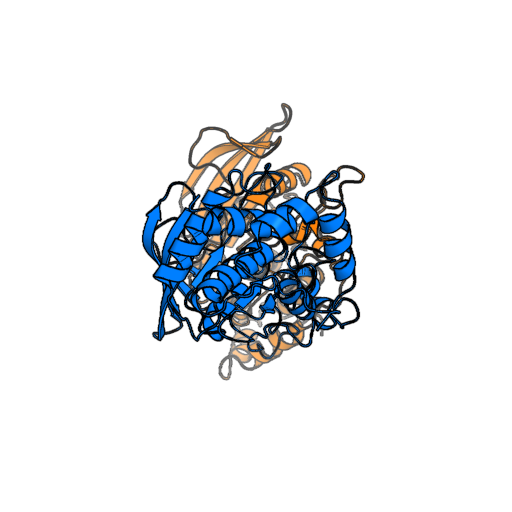 . PHE A 1 211 ? -33.943 27.009 33.746 1.00 25.68 211 PHE A C 1
ATOM 1597 O O . PHE A 1 211 ? -35.115 27.342 33.573 1.00 25.95 211 PHE A O 1
ATOM 1605 N N . GLY A 1 212 ? -33.597 25.928 34.429 1.00 25.12 212 GLY A N 1
ATOM 1606 C CA . GLY A 1 212 ? -34.605 25.043 35.000 1.00 25.35 212 GLY A CA 1
ATOM 1607 C C . GLY A 1 212 ? -35.396 24.265 33.961 1.00 24.94 212 GLY A C 1
ATOM 1608 O O . GLY A 1 212 ? -34.913 24.015 32.860 1.00 24.16 212 GLY A O 1
ATOM 1609 N N . VAL A 1 213 ? -36.619 23.891 34.329 1.00 25.59 213 VAL A N 1
ATOM 1610 C CA . VAL A 1 213 ? -37.499 23.059 33.497 1.00 25.60 213 VAL A CA 1
ATOM 1611 C C . VAL A 1 213 ? -38.854 23.744 33.314 1.00 26.97 213 VAL A C 1
ATOM 1612 O O . VAL A 1 213 ? -39.174 24.663 34.060 1.00 27.66 213 VAL A O 1
ATOM 1616 N N . PRO A 1 214 ? -39.655 23.303 32.324 1.00 27.72 214 PRO A N 1
ATOM 1617 C CA . PRO A 1 214 ? -40.932 23.972 32.069 1.00 29.40 214 PRO A CA 1
ATOM 1618 C C . PRO A 1 214 ? -41.804 24.087 33.317 1.00 31.05 214 PRO A C 1
ATOM 1619 O O . PRO A 1 214 ? -41.943 23.129 34.075 1.00 30.64 214 PRO A O 1
ATOM 1623 N N . ASN A 1 215 ? -42.359 25.275 33.525 1.00 33.31 215 ASN A N 1
ATOM 1624 C CA . ASN A 1 215 ? -43.164 25.567 34.695 1.00 35.68 215 ASN A CA 1
ATOM 1625 C C . ASN A 1 215 ? -44.334 26.455 34.278 1.00 37.43 215 ASN A C 1
ATOM 1626 O O . ASN A 1 215 ? -44.122 27.602 33.897 1.00 38.41 215 ASN A O 1
ATOM 1631 N N . PRO A 1 216 ? -45.574 25.934 34.345 1.00 38.39 216 PRO A N 1
ATOM 1632 C CA . PRO A 1 216 ? -45.940 24.615 34.862 1.00 38.03 216 PRO A CA 1
ATOM 1633 C C . PRO A 1 216 ? -45.625 23.493 33.874 1.00 36.74 216 PRO A C 1
ATOM 1634 O O . PRO A 1 216 ? -45.635 23.722 32.665 1.00 36.77 216 PRO A O 1
ATOM 1638 N N . PRO A 1 217 ? -45.319 22.289 34.391 1.00 35.97 217 PRO A N 1
ATOM 1639 C CA . PRO A 1 217 ? -45.004 21.113 33.581 1.00 34.64 217 PRO A CA 1
ATOM 1640 C C . PRO A 1 217 ? -46.047 20.785 32.499 1.00 34.47 217 PRO A C 1
ATOM 1641 O O . PRO A 1 217 ? -45.693 20.229 31.458 1.00 33.65 217 PRO A O 1
ATOM 1645 N N . GLN A 1 218 ? -47.307 21.145 32.739 1.00 34.93 218 GLN A N 1
ATOM 1646 C CA . GLN A 1 218 ? -48.401 20.868 31.801 1.00 34.86 218 GLN A CA 1
ATOM 1647 C C . GLN A 1 218 ? -48.128 21.276 30.348 1.00 33.92 218 GLN A C 1
ATOM 1648 O O . GLN A 1 218 ? -48.634 20.640 29.420 1.00 33.86 218 GLN A O 1
ATOM 1654 N N . THR A 1 219 ? -47.337 22.332 30.151 1.00 32.96 219 THR A N 1
ATOM 1655 C CA . THR A 1 219 ? -46.968 22.773 28.800 1.00 32.00 219 THR A CA 1
ATOM 1656 C C . THR A 1 219 ? -46.213 21.674 28.057 1.00 30.01 219 THR A C 1
ATOM 1657 O O . THR A 1 219 ? -46.421 21.464 26.859 1.00 29.99 219 THR A O 1
ATOM 1661 N N . LEU A 1 220 ? -45.351 20.960 28.774 1.00 27.97 220 LEU A N 1
ATOM 1662 C CA . LEU A 1 220 ? -44.584 19.887 28.164 1.00 26.19 220 L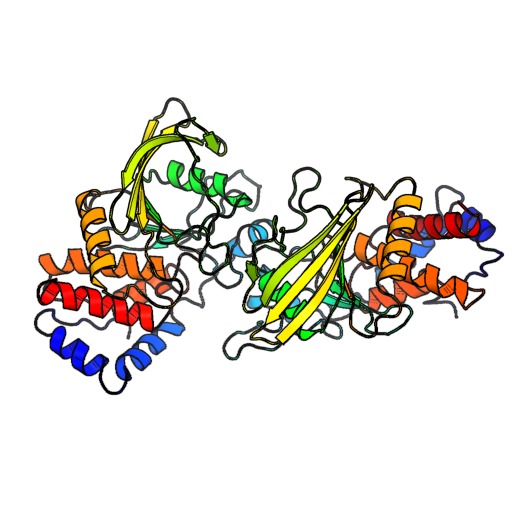EU A CA 1
ATOM 1663 C C . LEU A 1 220 ? -45.457 18.668 27.845 1.00 25.82 220 LEU A C 1
ATOM 1664 O O . LEU A 1 220 ? -45.295 18.042 26.796 1.00 25.07 220 LEU A O 1
ATOM 1669 N N . VAL A 1 221 ? -46.377 18.352 28.756 1.00 26.05 221 VAL A N 1
ATOM 1670 C CA . VAL A 1 221 ? -47.354 17.279 28.576 1.00 25.99 221 VAL A CA 1
ATOM 1671 C C . VAL A 1 221 ? -48.227 17.534 27.352 1.00 26.49 221 VAL A C 1
ATOM 1672 O O . VAL A 1 221 ? -48.440 16.643 26.535 1.00 26.61 221 VAL A O 1
ATOM 1676 N N . ARG A 1 222 ? -48.715 18.760 27.227 1.00 27.11 222 ARG A N 1
ATOM 1677 C CA . ARG A 1 222 ? -49.534 19.170 26.091 1.00 28.03 222 ARG A CA 1
ATOM 1678 C C . ARG A 1 222 ? -48.798 18.903 24.770 1.00 26.68 222 ARG A C 1
ATOM 1679 O O . ARG A 1 222 ? -49.390 18.416 23.806 1.00 27.07 222 ARG A O 1
ATOM 1687 N N . PHE A 1 223 ? -47.502 19.208 24.750 1.00 25.08 223 PHE A N 1
ATOM 1688 C CA . PHE A 1 223 ? -46.652 19.001 23.580 1.00 23.93 223 PHE A CA 1
ATOM 1689 C C . PHE A 1 223 ? -46.471 17.510 23.254 1.00 23.29 223 PHE A C 1
ATOM 1690 O O . PHE A 1 223 ? -46.571 17.109 22.090 1.00 22.73 223 PHE A O 1
ATOM 1698 N N . VAL A 1 224 ? -46.212 16.703 24.284 1.00 22.78 224 VAL A N 1
ATOM 1699 C CA . VAL A 1 224 ? -46.082 15.251 24.123 1.00 22.70 224 VAL A CA 1
ATOM 1700 C C . VAL A 1 224 ? -47.386 14.623 23.615 1.00 23.76 224 VAL A C 1
ATOM 1701 O O . VAL A 1 224 ? -47.363 13.772 22.719 1.00 23.52 224 VAL A O 1
ATOM 1705 N N . ARG A 1 225 ? -48.514 15.049 24.178 1.00 25.07 225 ARG A N 1
ATOM 1706 C CA . ARG A 1 225 ? -49.822 14.567 23.728 1.00 26.80 225 ARG A CA 1
ATOM 1707 C C . ARG A 1 225 ? -50.030 14.879 22.245 1.00 27.37 225 ARG A C 1
ATOM 1708 O O . ARG A 1 225 ? -50.330 13.984 21.452 1.00 27.63 225 ARG A O 1
ATOM 1716 N N . ALA A 1 226 ? -49.843 16.147 21.879 1.00 27.60 226 ALA A N 1
ATOM 1717 C CA . ALA A 1 226 ? -50.025 16.600 20.507 1.00 28.15 226 ALA A CA 1
ATOM 1718 C C . ALA A 1 226 ? -49.084 15.876 19.544 1.00 27.70 226 ALA A C 1
ATOM 1719 O O . ALA A 1 226 ? -49.493 15.508 18.435 1.00 28.09 226 ALA A O 1
ATOM 1721 N N . PHE A 1 227 ? -47.836 15.671 19.972 1.00 26.71 227 PHE A N 1
ATOM 1722 C CA . PHE A 1 227 ? -46.862 14.942 19.169 1.00 26.45 227 PHE A CA 1
ATOM 1723 C C . PHE A 1 227 ? -47.305 13.498 18.911 1.00 27.31 227 PHE A C 1
ATOM 1724 O O . PHE A 1 227 ? -47.397 13.070 17.758 1.00 27.33 227 PHE A O 1
ATOM 1732 N N . ARG A 1 228 ? -47.574 12.762 19.988 1.00 28.42 228 ARG A N 1
ATOM 1733 C CA . ARG A 1 228 ? -47.910 11.346 19.896 1.00 30.09 228 ARG A CA 1
ATOM 1734 C C . ARG A 1 228 ? -49.250 11.141 19.189 1.00 32.24 228 ARG A C 1
ATOM 1735 O O . ARG A 1 228 ? -49.404 10.195 18.415 1.00 32.62 228 ARG A O 1
ATOM 1743 N N . ASP A 1 229 ? -50.200 12.035 19.449 1.00 34.06 229 ASP A N 1
ATOM 1744 C CA . ASP A 1 229 ? -51.479 12.021 18.755 1.00 36.81 229 ASP A CA 1
ATOM 1745 C C . ASP A 1 229 ? -51.271 12.143 17.244 1.00 37.14 229 ASP A C 1
ATOM 1746 O O . ASP A 1 229 ? -51.871 11.401 16.470 1.00 37.95 229 ASP A O 1
ATOM 1751 N N . ARG A 1 230 ? -50.406 13.069 16.840 1.00 36.74 230 ARG A N 1
ATOM 1752 C CA . ARG A 1 230 ? -50.186 13.357 15.430 1.00 37.42 230 ARG A CA 1
ATOM 1753 C C . ARG A 1 230 ? -49.377 12.282 14.705 1.00 36.96 230 ARG A C 1
ATOM 1754 O O . ARG A 1 230 ? -49.637 11.989 13.540 1.00 37.41 230 ARG A O 1
ATOM 1762 N N . ILE A 1 231 ? -48.404 11.699 15.395 1.00 36.21 231 ILE A N 1
ATOM 1763 C CA . ILE A 1 231 ? -47.499 10.746 14.762 1.00 36.16 231 ILE A CA 1
ATOM 1764 C C . ILE A 1 231 ? -48.003 9.294 14.818 1.00 36.76 231 ILE A C 1
ATOM 1765 O O . ILE A 1 231 ? -47.607 8.464 14.001 1.00 36.97 231 ILE A O 1
ATOM 1770 N N . GLY A 1 232 ? -48.897 9.010 15.760 1.00 37.29 232 GLY A N 1
ATOM 1771 C CA . GLY A 1 232 ? -49.430 7.667 15.954 1.00 38.19 232 GLY A CA 1
ATOM 1772 C C . GLY A 1 232 ? -48.369 6.691 16.412 1.00 37.79 232 GLY A C 1
ATOM 1773 O O . GLY A 1 232 ? -47.474 7.051 17.172 1.00 37.27 232 GLY A O 1
ATOM 1774 N N . ALA A 1 233 ? -48.468 5.456 15.936 1.00 38.40 233 ALA A N 1
ATOM 1775 C CA . ALA A 1 233 ? -47.527 4.411 16.293 1.00 38.05 233 ALA A CA 1
ATOM 1776 C C . ALA A 1 233 ? -46.489 4.231 15.185 1.00 37.57 233 ALA A C 1
ATOM 1777 O O . ALA A 1 233 ? -46.515 3.240 14.451 1.00 38.25 233 ALA A O 1
ATOM 1779 N N . GLU A 1 234 ? -45.584 5.202 15.067 1.00 36.41 234 GLU A N 1
ATOM 1780 C CA . GLU A 1 234 ? -44.524 5.166 14.057 1.00 35.92 234 GLU A CA 1
ATOM 1781 C C . GLU A 1 234 ? -43.642 3.939 14.190 1.00 36.13 234 GLU A C 1
ATOM 1782 O O . GLU A 1 234 ? -43.208 3.585 15.290 1.00 35.88 234 GLU A O 1
ATOM 1788 N N . GLN A 1 235 ? -43.375 3.308 13.053 1.00 36.58 235 GLN A N 1
ATOM 1789 C CA . GLN A 1 235 ? -42.530 2.121 12.991 1.00 37.03 235 GLN A CA 1
ATOM 1790 C C . GLN A 1 235 ? -41.144 2.472 12.459 1.00 35.49 235 GLN A C 1
ATOM 1791 O O . GLN A 1 235 ? -40.243 1.636 12.453 1.00 35.93 235 GLN A O 1
ATOM 1797 N N . ARG A 1 236 ? -40.988 3.714 12.012 1.00 33.48 236 ARG A N 1
ATOM 1798 C CA . ARG A 1 236 ? -39.702 4.228 11.560 1.00 31.73 236 ARG A CA 1
ATOM 1799 C C . ARG A 1 236 ? -39.145 5.144 12.647 1.00 29.39 236 ARG A C 1
ATOM 1800 O O . ARG A 1 236 ? -39.920 5.739 13.395 1.00 29.05 236 ARG A O 1
ATOM 1808 N N . PRO A 1 237 ? -37.804 5.254 12.743 1.00 27.58 237 PRO A N 1
ATOM 1809 C CA . PRO A 1 237 ? -37.169 6.032 13.815 1.00 25.79 237 PRO A CA 1
ATOM 1810 C C . PRO A 1 237 ? -37.653 7.480 13.880 1.00 24.20 237 PRO A C 1
ATOM 1811 O O . PRO A 1 237 ? -37.859 8.118 12.847 1.00 24.09 237 PRO A O 1
ATOM 1815 N N . ILE A 1 238 ? -37.846 7.976 15.098 1.00 22.41 238 ILE A N 1
ATOM 1816 C CA . ILE A 1 238 ? -38.176 9.375 15.329 1.00 20.73 238 ILE A CA 1
ATOM 1817 C C . ILE A 1 238 ? -36.907 10.079 15.790 1.00 19.50 238 ILE A C 1
ATOM 1818 O O . ILE A 1 238 ? -36.283 9.653 16.763 1.00 19.20 238 ILE A O 1
ATOM 1823 N N . VAL A 1 239 ? -36.520 11.138 15.081 1.00 18.40 239 VAL A N 1
ATOM 1824 C CA . VAL A 1 239 ? -35.319 11.911 15.427 1.00 17.11 239 VAL A CA 1
ATOM 1825 C C . VAL A 1 239 ? -35.652 12.883 16.553 1.00 16.83 239 VAL A C 1
ATOM 1826 O O . VAL A 1 239 ? -36.624 13.645 16.459 1.00 16.81 239 VAL A O 1
ATOM 1830 N N . VAL A 1 240 ? -34.850 12.847 17.616 1.00 15.97 240 VAL A N 1
ATOM 1831 C CA . VAL A 1 240 ? -35.030 13.743 18.747 1.00 15.40 240 VAL A CA 1
ATOM 1832 C C . VAL A 1 240 ? -33.740 14.476 19.061 1.00 15.52 240 VAL A C 1
ATOM 1833 O O . VAL A 1 240 ? -32.676 13.859 19.181 1.00 15.84 240 VAL A O 1
ATOM 1837 N N . HIS A 1 241 ? -33.834 15.789 19.222 1.00 15.14 241 HIS A N 1
ATOM 1838 C CA . HIS A 1 241 ? -32.674 16.543 19.629 1.00 15.08 241 HIS A CA 1
ATOM 1839 C C . HIS A 1 241 ? -33.044 17.759 20.448 1.00 15.49 241 HIS A C 1
ATOM 1840 O O . HIS A 1 241 ? -34.163 18.274 20.376 1.00 15.62 241 HIS A O 1
ATOM 1847 N N . CYS A 1 242 ? -32.074 18.194 21.236 1.00 16.10 242 CYS A N 1
ATOM 1848 C CA . CYS A 1 242 ? -32.121 19.460 21.922 1.00 17.18 242 CYS A CA 1
ATOM 1849 C C . CYS A 1 242 ? -30.799 20.155 21.590 1.00 17.94 242 CYS A C 1
ATOM 1850 O O . CYS A 1 242 ? -30.521 20.468 20.418 1.00 18.61 242 CYS A O 1
ATOM 1853 N N . SER A 1 243 ? -29.981 20.382 22.604 1.00 17.99 243 SER A N 1
ATOM 1854 C CA . SER A 1 243 ? -28.700 21.029 22.413 1.00 18.85 243 SER A CA 1
ATOM 1855 C C . SER A 1 243 ? -27.607 19.974 22.305 1.00 18.17 243 SER A C 1
ATOM 1856 O O . SER A 1 243 ? -27.061 19.741 21.233 1.00 18.46 243 SER A O 1
ATOM 1859 N N . ALA A 1 244 ? -27.306 19.344 23.435 1.00 17.80 244 ALA A N 1
ATOM 1860 C CA . ALA A 1 244 ? -26.338 18.257 23.523 1.00 17.55 244 ALA A CA 1
ATOM 1861 C C . ALA A 1 244 ? -26.978 16.942 23.100 1.00 17.17 244 ALA A C 1
ATOM 1862 O O . ALA A 1 244 ? -26.290 15.998 22.734 1.00 17.21 244 ALA A O 1
ATOM 1864 N N . GLY A 1 245 ? -28.305 16.888 23.166 1.00 16.95 245 GLY A N 1
ATOM 1865 C CA . GLY A 1 245 ? -29.055 15.686 22.818 1.00 16.65 245 GLY A CA 1
ATOM 1866 C C . GLY A 1 245 ? -29.116 14.672 23.940 1.00 16.54 245 GLY A C 1
ATOM 1867 O O . GLY A 1 245 ? -29.070 13.461 23.688 1.00 16.63 245 GLY A O 1
ATOM 1868 N N . VAL A 1 246 ? -29.229 15.151 25.179 1.00 16.30 246 VAL A N 1
ATOM 1869 C CA . VAL A 1 246 ? -29.243 14.249 26.337 1.00 16.24 246 VAL A CA 1
ATOM 1870 C C . VAL A 1 246 ? -30.295 14.595 27.391 1.00 16.24 246 VAL A C 1
ATOM 1871 O O . VAL A 1 246 ? -31.063 13.729 27.817 1.00 16.69 246 VAL A O 1
ATOM 1875 N N . GLY A 1 247 ? -30.336 15.861 27.799 1.00 16.19 247 GLY A N 1
ATOM 1876 C CA . GLY A 1 247 ? -31.171 16.286 28.921 1.00 16.12 247 GLY A CA 1
ATOM 1877 C C . GLY A 1 247 ? -32.637 16.405 28.573 1.00 15.84 247 GLY A C 1
ATOM 1878 O O . GLY A 1 247 ? -33.460 15.607 29.027 1.00 16.14 247 GLY A O 1
ATOM 1879 N N . ARG A 1 248 ? -32.960 17.401 27.755 1.00 15.68 248 ARG A N 1
ATOM 1880 C CA . ARG A 1 248 ? -34.342 17.655 27.352 1.00 15.63 248 ARG A CA 1
ATOM 1881 C C . ARG A 1 248 ? -34.878 16.511 26.501 1.00 15.62 248 ARG A C 1
ATOM 1882 O O . ARG A 1 248 ? -36.059 16.159 26.590 1.00 15.90 248 ARG A O 1
ATOM 1890 N N . SER A 1 249 ? -33.986 15.944 25.688 1.00 15.35 249 SER A N 1
ATOM 1891 C CA . SER A 1 249 ? -34.287 14.804 24.832 1.00 15.36 249 SER A CA 1
ATOM 1892 C C . SER A 1 249 ? -34.716 13.592 25.643 1.00 15.26 249 SER A C 1
ATOM 1893 O O . SER A 1 249 ? -35.712 12.960 25.316 1.00 15.77 249 SER A O 1
ATOM 1896 N N . GLY A 1 250 ? -33.966 13.279 26.701 1.00 15.08 250 GLY A N 1
ATOM 1897 C CA . GLY A 1 250 ? -34.296 12.164 27.585 1.00 14.62 250 GLY A CA 1
ATOM 1898 C C . GLY A 1 250 ? -35.602 12.377 28.320 1.00 14.70 250 GLY A C 1
ATOM 1899 O O . GLY A 1 250 ? -36.405 11.449 28.479 1.00 14.83 250 GLY A O 1
ATOM 1900 N N . THR A 1 251 ? -35.805 13.612 28.768 1.00 14.59 251 THR A N 1
ATOM 1901 C CA . THR A 1 251 ? -37.012 14.024 29.471 1.00 14.72 251 THR A CA 1
ATOM 1902 C C . THR A 1 251 ? -38.240 13.825 28.574 1.00 14.91 251 THR A C 1
ATOM 1903 O O . THR A 1 251 ? -39.249 13.280 29.015 1.00 15.00 251 THR A O 1
ATOM 1907 N N . PHE A 1 252 ? -38.135 14.256 27.317 1.00 14.69 252 PHE A N 1
ATOM 1908 C CA . PHE A 1 252 ? -39.225 14.114 26.347 1.00 14.88 252 PHE A CA 1
ATOM 1909 C C . PHE A 1 252 ? -39.567 12.651 26.082 1.00 14.96 252 PHE A C 1
ATOM 1910 O O . PHE A 1 252 ? -40.734 12.272 26.093 1.00 15.32 252 PHE A O 1
ATOM 1918 N N . ILE A 1 253 ? -38.542 11.833 25.860 1.00 15.02 253 ILE A N 1
ATOM 1919 C CA . ILE A 1 253 ? -38.735 10.422 25.545 1.00 15.33 253 ILE A CA 1
ATOM 1920 C C . ILE A 1 253 ? -39.369 9.659 26.715 1.00 16.20 253 ILE A C 1
ATOM 1921 O O . ILE A 1 253 ? -40.303 8.866 26.521 1.00 16.65 253 ILE A O 1
ATOM 1926 N N . THR A 1 254 ? -38.882 9.920 27.925 1.00 16.50 254 THR A N 1
ATOM 1927 C CA . THR A 1 254 ? -39.388 9.236 29.115 1.00 17.49 254 THR A CA 1
ATOM 1928 C C . THR A 1 254 ? -40.855 9.578 29.324 1.00 18.23 254 THR A C 1
ATOM 1929 O O . THR A 1 254 ? -41.666 8.708 29.648 1.00 18.88 254 THR A O 1
ATOM 1933 N N . LEU A 1 255 ? -41.187 10.849 29.121 1.00 18.56 255 LEU A N 1
ATOM 1934 C CA . LEU A 1 255 ? -42.549 11.319 29.297 1.00 19.60 255 LEU A CA 1
ATOM 1935 C C . LEU A 1 255 ? -43.461 10.761 28.217 1.00 20.24 255 LEU A C 1
ATOM 1936 O O . LEU A 1 255 ? -44.559 10.314 28.520 1.00 20.98 255 LEU A O 1
ATOM 1941 N N . ASP A 1 256 ? -42.998 10.770 26.965 1.00 20.15 256 ASP A N 1
ATOM 1942 C CA . ASP A 1 256 ? -43.766 10.192 25.862 1.00 20.60 256 ASP A CA 1
ATOM 1943 C C . ASP A 1 256 ? -44.030 8.713 26.118 1.00 21.07 256 ASP A C 1
ATOM 1944 O O . ASP A 1 256 ? -45.119 8.207 25.837 1.00 22.06 256 ASP A O 1
ATOM 1949 N N . ARG A 1 257 ? -43.028 8.033 26.659 1.00 20.59 257 ARG A N 1
ATOM 1950 C CA . ARG A 1 257 ? -43.100 6.600 26.887 1.00 21.16 257 ARG A CA 1
ATOM 1951 C C . ARG A 1 257 ? -44.109 6.268 27.988 1.00 21.82 257 ARG A C 1
ATOM 1952 O O . ARG A 1 257 ? -44.975 5.401 27.807 1.00 22.45 257 ARG A O 1
ATOM 1960 N N . ILE A 1 258 ? -44.024 6.975 29.112 1.00 21.20 258 ILE A N 1
ATOM 1961 C CA . ILE A 1 258 ? -44.911 6.683 30.240 1.00 22.07 258 ILE A CA 1
ATOM 1962 C C . ILE A 1 258 ? -46.375 7.042 29.984 1.00 23.15 258 ILE A C 1
ATOM 1963 O O . ILE A 1 258 ? -47.268 6.393 30.523 1.00 24.18 258 ILE A O 1
ATOM 1968 N N . LEU A 1 259 ? -46.616 8.060 29.161 1.00 23.12 259 LEU A N 1
ATOM 1969 C CA . LEU A 1 259 ? -47.981 8.424 28.783 1.00 24.56 259 LEU A CA 1
ATOM 1970 C C . LEU A 1 259 ? -48.643 7.336 27.934 1.00 25.50 259 LEU A C 1
ATOM 1971 O O . LEU A 1 259 ? -49.864 7.205 27.932 1.00 26.75 259 LEU A O 1
ATOM 1976 N N . GLN A 1 260 ? -47.831 6.561 27.223 1.00 25.59 260 GLN A N 1
ATOM 1977 C CA . GLN A 1 260 ? -48.321 5.388 26.502 1.00 27.11 260 GLN A CA 1
ATOM 1978 C C . GLN A 1 260 ? -48.486 4.200 27.437 1.00 28.76 260 GLN A C 1
ATOM 1979 O O . GLN A 1 260 ? -49.436 3.434 27.300 1.00 30.00 260 GLN A O 1
ATOM 1985 N N . GLN A 1 261 ? -47.553 4.066 28.381 1.00 29.17 261 GLN A N 1
ATOM 1986 C CA . GLN A 1 261 ? -47.493 2.942 29.308 1.00 31.09 261 GLN A CA 1
ATOM 1987 C C . GLN A 1 261 ? -48.754 2.866 30.176 1.00 32.50 261 GLN A C 1
ATOM 1988 O O . GLN A 1 261 ? -49.296 1.776 30.394 1.00 33.73 261 GLN A O 1
ATOM 1994 N N . ILE A 1 262 ? -49.229 4.026 30.636 1.00 32.65 262 ILE A N 1
ATOM 1995 C CA . ILE A 1 262 ? -50.393 4.110 31.537 1.00 34.06 262 ILE A CA 1
ATOM 1996 C C . ILE A 1 262 ? -51.738 3.734 30.892 1.00 36.03 262 ILE A C 1
ATOM 1997 O O . ILE A 1 262 ? -52.733 3.555 31.595 1.00 37.39 262 ILE A O 1
ATOM 2002 N N . ASN A 1 263 ? -51.767 3.613 29.567 1.00 36.52 263 ASN A N 1
ATOM 2003 C CA . ASN A 1 263 ? -52.963 3.139 28.864 1.00 38.71 263 ASN A CA 1
ATOM 2004 C C . ASN A 1 263 ? -53.089 1.619 28.859 1.00 40.14 263 ASN A C 1
ATOM 2005 O O . ASN A 1 263 ? -54.174 1.075 28.651 1.00 41.78 263 ASN A O 1
ATOM 2010 N N . THR A 1 264 ? -51.970 0.939 29.084 1.00 39.96 264 THR A N 1
ATOM 2011 C CA . THR A 1 264 ? -51.856 -0.481 28.768 1.00 40.99 264 THR A CA 1
ATOM 2012 C C . THR A 1 264 ? -51.402 -1.317 29.973 1.00 41.35 264 THR A C 1
ATOM 2013 O O . THR A 1 264 ? -51.419 -2.550 29.941 1.00 42.61 264 THR A O 1
ATOM 2017 N N . SER A 1 265 ? -51.010 -0.625 31.038 1.00 40.32 265 SER A N 1
ATOM 2018 C CA . SER A 1 265 ? -50.445 -1.247 32.221 1.00 40.24 265 SER A CA 1
ATOM 2019 C C . SER A 1 265 ? -50.950 -0.501 33.453 1.00 40.13 265 SER A C 1
ATOM 2020 O O . SER A 1 265 ? -51.484 0.602 33.341 1.00 39.78 265 SER A O 1
ATOM 2023 N N . ASP A 1 266 ? -50.808 -1.111 34.624 1.00 40.50 266 ASP A N 1
ATOM 2024 C CA . ASP A 1 266 ? -51.119 -0.419 35.874 1.00 40.42 266 ASP A CA 1
ATOM 2025 C C . ASP A 1 266 ? -49.849 -0.091 36.664 1.00 38.93 266 ASP A C 1
ATOM 2026 O O . ASP A 1 266 ? -49.915 0.332 37.816 1.00 39.41 266 ASP A O 1
ATOM 2031 N N . TYR A 1 267 ? -48.697 -0.280 36.024 1.00 37.31 267 TYR A N 1
ATOM 2032 C CA . TYR A 1 267 ? -47.408 0.082 36.604 1.00 35.74 267 TYR A CA 1
ATOM 2033 C C . TYR A 1 267 ? -46.659 1.048 35.685 1.00 33.80 267 TYR A C 1
ATOM 2034 O O . TYR A 1 267 ? -46.853 1.039 34.467 1.00 33.41 267 TYR A O 1
ATOM 2036 N N . VAL A 1 268 ? -45.822 1.893 36.280 1.00 32.50 268 VAL A N 1
ATOM 2037 C CA . VAL A 1 268 ? -44.941 2.798 35.536 1.00 30.62 268 VAL A CA 1
ATOM 2038 C C . VAL A 1 268 ? -43.541 2.661 36.096 1.00 29.64 268 VAL A C 1
ATOM 2039 O O . VAL A 1 268 ? -43.359 2.575 37.312 1.00 30.12 268 VAL A O 1
ATOM 2043 N N . ASP A 1 269 ? -42.552 2.654 35.208 1.00 28.21 269 ASP A N 1
ATOM 2044 C CA . ASP A 1 269 ? -41.166 2.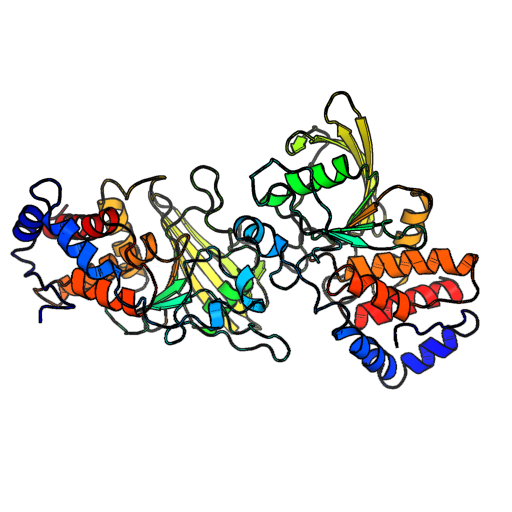453 35.613 1.00 27.25 269 ASP A CA 1
ATOM 2045 C C . ASP A 1 269 ? -40.232 3.517 35.008 1.00 25.24 269 ASP A C 1
ATOM 2046 O O . ASP A 1 269 ? -39.505 3.255 34.048 1.00 25.12 269 ASP A O 1
ATOM 2051 N N . ILE A 1 270 ? -40.259 4.714 35.583 1.00 23.92 270 ILE A N 1
ATOM 2052 C CA . ILE A 1 270 ? -39.457 5.840 35.095 1.00 21.86 270 ILE A CA 1
ATOM 2053 C C . ILE A 1 270 ? -37.965 5.570 35.277 1.00 21.34 270 ILE A C 1
ATOM 2054 O O . ILE A 1 270 ? -37.188 5.774 34.354 1.00 20.61 270 ILE A O 1
ATOM 2059 N N . PHE A 1 271 ? -37.577 5.108 36.465 1.00 21.35 271 PHE A N 1
ATOM 2060 C CA . PHE A 1 271 ? -36.201 4.680 36.727 1.00 20.91 271 PHE A CA 1
ATOM 2061 C C . PHE A 1 271 ? -35.700 3.708 35.661 1.00 20.79 271 PHE A C 1
ATOM 2062 O O . PHE A 1 271 ? -34.615 3.901 35.102 1.00 20.34 271 PHE A O 1
ATOM 2070 N N . GLY A 1 272 ? -36.495 2.671 35.391 1.00 21.28 272 GLY A N 1
ATOM 2071 C CA . GLY A 1 272 ? -36.160 1.646 34.401 1.00 21.12 272 GLY A CA 1
ATOM 2072 C C . GLY A 1 272 ? -36.001 2.194 32.997 1.00 20.16 272 GLY A C 1
ATOM 2073 O O . GLY A 1 272 ? -35.122 1.752 32.261 1.00 20.11 272 GLY A O 1
ATOM 2074 N N . ILE A 1 273 ? -36.852 3.153 32.623 1.00 19.60 273 ILE A N 1
ATOM 2075 C CA . ILE A 1 273 ? -36.739 3.816 31.321 1.00 19.05 273 ILE A CA 1
ATOM 2076 C C . ILE A 1 273 ? -35.383 4.519 31.224 1.00 18.16 273 ILE A C 1
ATOM 2077 O O . ILE A 1 273 ? -34.623 4.301 30.271 1.00 17.81 273 ILE A O 1
ATOM 2082 N N . VAL A 1 274 ? -35.092 5.354 32.220 1.00 17.55 274 VAL A N 1
ATOM 2083 C CA . VAL A 1 274 ? -33.879 6.169 32.214 1.00 17.44 274 VAL A CA 1
ATOM 2084 C C . VAL A 1 274 ? -32.621 5.297 32.223 1.00 17.98 274 VAL A C 1
ATOM 2085 O O . VAL A 1 274 ? -31.683 5.562 31.477 1.00 17.65 274 VAL A O 1
ATOM 2089 N N . TYR A 1 275 ? -32.632 4.245 33.042 1.00 18.95 275 TYR A N 1
ATOM 2090 C CA . TYR A 1 275 ? -31.551 3.272 33.071 1.00 20.00 275 TYR A CA 1
ATOM 2091 C C . TYR A 1 275 ? -31.272 2.722 31.675 1.00 20.16 275 TYR A C 1
ATOM 2092 O O . TYR A 1 275 ? -30.132 2.736 31.216 1.00 20.06 275 TYR A O 1
ATOM 2101 N N . ALA A 1 276 ? -32.313 2.242 30.998 1.00 20.45 276 ALA A N 1
ATOM 2102 C CA . ALA A 1 276 ? -32.150 1.661 29.664 1.00 20.82 276 ALA A CA 1
ATOM 2103 C C . ALA A 1 276 ? -31.626 2.692 28.652 1.00 20.12 276 ALA A C 1
ATOM 2104 O O . ALA A 1 276 ? -30.816 2.363 27.786 1.00 20.28 276 ALA A O 1
ATOM 2106 N N . MET A 1 277 ? -32.087 3.934 28.768 1.00 19.36 277 MET A N 1
ATOM 2107 C CA . MET A 1 277 ? -31.632 5.001 27.879 1.00 19.27 277 MET A CA 1
ATOM 2108 C C . MET A 1 277 ? -30.156 5.328 28.096 1.00 19.14 277 MET A C 1
ATOM 2109 O O . MET A 1 277 ? -29.432 5.557 27.132 1.00 18.97 277 MET A O 1
ATOM 2114 N N . ARG A 1 278 ? -29.720 5.324 29.356 1.00 19.24 278 ARG A N 1
ATOM 2115 C CA . ARG A 1 278 ? -28.318 5.566 29.701 1.00 19.81 278 ARG A CA 1
ATOM 2116 C C . ARG A 1 278 ? -27.387 4.548 29.058 1.00 20.77 278 ARG A C 1
ATOM 2117 O O . ARG A 1 278 ? -26.252 4.878 28.705 1.00 20.73 278 ARG A O 1
ATOM 2125 N N . LYS A 1 279 ? -27.874 3.319 28.895 1.00 21.60 279 LYS A N 1
ATOM 2126 C CA . LYS A 1 279 ? -27.083 2.276 28.253 1.00 23.08 279 LYS A CA 1
ATOM 2127 C C . LYS A 1 279 ? -26.817 2.602 26.789 1.00 22.69 279 LYS A C 1
ATOM 2128 O O . LYS A 1 279 ? -25.829 2.134 26.217 1.00 23.78 279 LYS A O 1
ATOM 2134 N N . GLU A 1 280 ? -27.691 3.407 26.188 1.00 21.33 280 GLU A N 1
ATOM 2135 C CA . GLU A 1 280 ? -27.621 3.644 24.749 1.00 21.18 280 GLU A CA 1
ATOM 2136 C C . GLU A 1 280 ? -27.018 4.990 24.379 1.00 20.51 280 GLU A C 1
ATOM 2137 O O . GLU A 1 280 ? -26.411 5.139 23.313 1.00 20.68 280 GLU A O 1
ATOM 2143 N N . ARG A 1 281 ? -27.198 5.969 25.259 1.00 19.62 281 ARG A N 1
ATOM 2144 C CA . ARG A 1 281 ? -26.626 7.287 25.066 1.00 19.00 281 ARG A CA 1
ATOM 2145 C C . ARG A 1 281 ? -26.308 7.908 26.412 1.00 18.83 281 ARG A C 1
ATOM 2146 O O . ARG A 1 281 ? -27.080 7.800 27.368 1.00 18.56 281 ARG A O 1
ATOM 2154 N N . VAL A 1 282 ? -25.155 8.553 26.465 1.00 18.81 282 VAL A N 1
ATOM 2155 C CA . VAL A 1 282 ? -24.663 9.217 27.652 1.00 18.83 282 VAL A CA 1
ATOM 2156 C C . VAL A 1 282 ? -25.654 10.282 28.160 1.00 18.10 282 VAL A C 1
ATOM 2157 O O . VAL A 1 282 ? -26.324 10.960 27.373 1.00 17.01 282 VAL A O 1
ATOM 2161 N N . TRP A 1 283 ? -25.766 10.377 29.484 1.00 18.42 283 TRP A N 1
ATOM 2162 C CA . TRP A 1 283 ? -26.535 11.421 30.179 1.00 18.19 283 TRP A CA 1
ATOM 2163 C C . TRP A 1 283 ? -28.011 11.632 29.813 1.00 17.68 283 TRP A C 1
ATOM 2164 O O . TRP A 1 283 ? -28.563 12.689 30.115 1.00 17.89 283 TRP A O 1
ATOM 2175 N N . MET A 1 284 ? -28.640 10.657 29.230 1.00 17.53 284 MET A N 1
ATOM 2176 C CA . MET A 1 284 ? -29.987 10.776 28.817 1.00 17.27 284 MET A CA 1
ATOM 2177 C C . MET A 1 284 ? -30.921 11.537 29.757 1.00 17.26 284 MET A C 1
ATOM 2178 O O . MET A 1 284 ? -31.336 12.602 29.407 1.00 17.30 284 MET A O 1
ATOM 2183 N N . VAL A 1 285 ? -31.255 11.162 30.948 1.00 16.85 285 VAL A N 1
ATOM 2184 C CA . VAL A 1 285 ? -31.941 12.312 31.606 1.00 16.79 285 VAL A CA 1
ATOM 2185 C C . VAL A 1 285 ? -30.916 13.076 32.437 1.00 17.59 285 VAL A C 1
ATOM 2186 O O . VAL A 1 285 ? -30.416 12.575 33.367 1.00 17.97 285 VAL A O 1
ATOM 2190 N N . GLN A 1 286 ? -30.569 14.274 32.053 1.00 17.61 286 GLN A N 1
ATOM 2191 C CA . GLN A 1 286 ? -29.332 14.878 32.534 1.00 18.24 286 GLN A CA 1
ATOM 2192 C C . GLN A 1 286 ? -29.244 15.394 33.958 1.00 18.15 286 GLN A C 1
ATOM 2193 O O . GLN A 1 286 ? -28.277 15.255 34.607 1.00 18.33 286 GLN A O 1
ATOM 2199 N N . THR A 1 287 ? -30.281 16.015 34.405 1.00 18.10 287 THR A N 1
ATOM 2200 C CA . THR A 1 287 ? -30.311 16.592 35.748 1.00 18.46 287 THR A CA 1
ATOM 2201 C C . THR A 1 287 ? -31.379 15.959 36.621 1.00 18.69 287 THR A C 1
ATOM 2202 O O . THR A 1 287 ? -32.373 15.427 36.130 1.00 17.95 287 THR A O 1
ATOM 2206 N N . GLU A 1 288 ? -31.145 16.042 37.925 1.00 19.41 288 GLU A N 1
ATOM 2207 C CA . GLU A 1 288 ? -32.088 15.631 38.946 1.00 20.31 288 GLU A CA 1
ATOM 2208 C C . GLU A 1 288 ? -33.417 16.390 38.789 1.00 20.18 288 GLU A C 1
ATOM 2209 O O . GLU A 1 288 ? -34.490 15.818 38.974 1.00 20.14 288 GLU A O 1
ATOM 2215 N N . GLN A 1 289 ? -33.329 17.672 38.438 1.00 19.90 289 GLN A N 1
ATOM 2216 C CA . GLN A 1 289 ? -34.505 18.495 38.225 1.00 20.23 289 GLN A CA 1
ATOM 2217 C C . GLN A 1 289 ? -35.372 17.961 37.080 1.00 19.79 289 GLN A C 1
ATOM 2218 O O . GLN A 1 289 ? -36.598 17.895 37.211 1.00 20.43 289 GLN A O 1
ATOM 2224 N N . GLN A 1 290 ? -34.739 17.576 35.974 1.00 18.82 290 GLN A N 1
ATOM 2225 C CA . GLN A 1 290 ? -35.445 16.977 34.842 1.00 18.21 290 GLN A CA 1
ATOM 2226 C C . GLN A 1 290 ? -36.107 15.654 35.223 1.00 18.47 290 GLN A C 1
ATOM 2227 O O . GLN A 1 290 ? -37.240 15.375 34.817 1.00 18.55 290 GLN A O 1
ATOM 2233 N N . TYR A 1 291 ? -35.392 14.855 36.012 1.00 18.42 291 TYR A N 1
ATOM 2234 C CA . TYR A 1 291 ? -35.886 13.583 36.514 1.00 18.76 291 TYR A CA 1
ATOM 2235 C C . TYR A 1 291 ? -37.139 13.767 37.373 1.00 19.19 291 TYR A C 1
ATOM 2236 O O . TYR A 1 291 ? -38.129 13.067 37.187 1.00 19.29 291 TYR A O 1
ATOM 2245 N N . ILE A 1 292 ? -37.093 14.716 38.303 1.00 19.59 292 ILE A N 1
ATOM 2246 C CA . ILE A 1 292 ? -38.258 15.040 39.123 1.00 20.63 292 ILE A CA 1
ATOM 2247 C C . ILE A 1 292 ? -39.392 15.586 38.249 1.00 20.59 292 ILE A C 1
ATOM 2248 O O . ILE A 1 292 ? -40.558 15.289 38.488 1.00 20.93 292 ILE A O 1
ATOM 2253 N N . CYS A 1 293 ? -39.032 16.369 37.234 1.00 20.22 293 CYS A N 1
ATOM 2254 C CA . CYS A 1 293 ? -40.003 16.979 36.319 1.00 20.83 293 CYS A CA 1
ATOM 2255 C C . CYS A 1 293 ? -40.840 15.923 35.586 1.00 20.51 293 CYS A C 1
ATOM 2256 O O . CYS A 1 293 ? -42.052 16.064 35.476 1.00 20.66 293 CYS A O 1
ATOM 2259 N N . ILE A 1 294 ? -40.181 14.863 35.112 1.00 19.86 294 ILE A N 1
ATOM 2260 C CA . ILE A 1 294 ? -40.859 13.712 34.534 1.00 20.00 294 ILE A CA 1
ATOM 2261 C C . ILE A 1 294 ? -41.965 13.206 35.468 1.00 21.34 294 ILE A C 1
ATOM 2262 O O . ILE A 1 294 ? -43.098 12.966 35.023 1.00 21.59 294 ILE A O 1
ATOM 2267 N N . HIS A 1 295 ? -41.630 13.057 36.753 1.00 21.71 295 HIS A N 1
ATOM 2268 C CA . HIS A 1 295 ? -42.585 12.590 37.752 1.00 22.98 295 HIS A CA 1
ATOM 2269 C C . HIS A 1 295 ? -43.728 13.576 37.945 1.00 24.07 295 HIS A C 1
ATOM 2270 O O . HIS A 1 295 ? -44.881 13.168 38.035 1.00 25.01 295 HIS A O 1
ATOM 2277 N N . GLN A 1 296 ? -43.414 14.868 37.997 1.00 24.40 296 GLN A N 1
ATOM 2278 C CA . GLN A 1 296 ? -44.456 15.888 38.145 1.00 25.99 296 GLN A CA 1
ATOM 2279 C C . GLN A 1 296 ? -45.425 15.905 36.963 1.00 26.03 296 GLN A C 1
ATOM 2280 O O . GLN A 1 296 ? -46.629 16.087 37.145 1.00 26.88 296 GLN A O 1
ATOM 2286 N N . CYS A 1 297 ? -44.889 15.705 35.761 1.00 25.14 297 CYS A N 1
ATOM 2287 C CA . CYS A 1 297 ? -45.688 15.669 34.550 1.00 25.42 297 CYS A CA 1
ATOM 2288 C C . CYS A 1 297 ? -46.717 14.554 34.610 1.00 26.37 297 CYS A C 1
ATOM 2289 O O . CYS A 1 297 ? -47.896 14.783 34.332 1.00 27.21 297 CYS A O 1
ATOM 2292 N N . LEU A 1 298 ? -46.273 13.359 34.995 1.00 26.51 298 LEU A N 1
ATOM 2293 C CA . LEU A 1 298 ? -47.165 12.210 35.111 1.00 27.69 298 LEU A CA 1
ATOM 2294 C C . LEU A 1 298 ? -48.170 12.397 36.242 1.00 29.10 298 LEU A C 1
ATOM 2295 O O . LEU A 1 298 ? -49.334 12.015 36.105 1.00 30.14 298 LEU A O 1
ATOM 2300 N N . LEU A 1 299 ? -47.719 12.994 37.345 1.00 29.51 299 LEU A N 1
ATOM 2301 C CA . LEU A 1 299 ? -48.589 13.287 38.481 1.00 31.12 299 LEU A CA 1
ATOM 2302 C C . LEU A 1 299 ? -49.723 14.206 38.052 1.00 32.18 299 LEU A C 1
ATOM 2303 O O . LEU A 1 299 ? -50.875 13.976 38.403 1.00 33.41 299 LEU A O 1
ATOM 2308 N N . ALA A 1 300 ? -49.390 15.237 37.284 1.00 31.89 300 ALA A N 1
ATOM 2309 C CA . ALA A 1 300 ? -50.397 16.128 36.729 1.00 33.29 300 ALA A CA 1
ATOM 2310 C C . ALA A 1 300 ? -51.392 15.380 35.822 1.00 34.18 300 ALA A C 1
ATOM 2311 O O . ALA A 1 300 ? -52.582 15.686 35.818 1.00 35.44 300 ALA A O 1
ATOM 2313 N N . VAL A 1 301 ? -50.913 14.386 35.077 1.00 33.80 301 VAL A N 1
ATOM 2314 C CA . VAL A 1 301 ? -51.802 13.585 34.235 1.00 34.70 301 VAL A CA 1
ATOM 2315 C C . VAL A 1 301 ? -52.742 12.737 35.094 1.00 36.45 301 VAL A C 1
ATOM 2316 O O . VAL A 1 301 ? -53.950 12.714 34.862 1.00 37.63 301 VAL A O 1
ATOM 2320 N N . LEU A 1 302 ? -52.185 12.065 36.097 1.00 36.85 302 LEU A N 1
ATOM 2321 C CA . LEU A 1 302 ? -52.960 11.154 36.938 1.00 38.63 302 LEU A CA 1
ATOM 2322 C C . LEU A 1 302 ? -53.954 11.863 37.851 1.00 40.69 302 LEU A C 1
ATOM 2323 O O . LEU A 1 302 ? -54.906 11.251 38.332 1.00 42.15 302 LEU A O 1
ATOM 2328 N N . GLU A 1 303 ? -53.741 13.157 38.065 1.00 41.28 303 GLU A N 1
ATOM 2329 C CA . GLU A 1 303 ? -54.631 13.955 38.900 1.00 43.74 303 GLU A CA 1
ATOM 2330 C C . GLU A 1 303 ? -55.623 14.796 38.090 1.00 44.82 303 GLU A C 1
ATOM 2331 O O . GLU A 1 303 ? -56.353 15.612 38.657 1.00 46.24 303 GLU A O 1
ATOM 2337 N N . GLY A 1 304 ? -55.654 14.587 36.775 1.00 44.56 304 GLY A N 1
ATOM 2338 C CA . GLY A 1 304 ? -56.506 15.366 35.877 1.00 45.94 304 GLY A CA 1
ATOM 2339 C C . GLY A 1 304 ? -56.121 16.835 35.810 1.00 46.25 304 GLY A C 1
ATOM 2340 O O . GLY A 1 304 ? -56.991 17.700 35.692 1.00 47.42 304 GLY A O 1
ATOM 2341 N N . LYS A 1 305 ? -54.811 17.097 35.878 1.00 45.24 305 LYS A N 1
ATOM 2342 C CA . LYS A 1 305 ? -54.211 18.451 35.919 1.00 45.32 305 LYS A CA 1
ATOM 2343 C C . LYS A 1 305 ? -54.658 19.272 37.128 1.00 46.96 305 LYS A C 1
ATOM 2344 O O . LYS A 1 305 ? -54.454 18.870 38.279 1.00 47.44 305 LYS A O 1
ATOM 2350 N N . MET B 1 21 ? 6.299 16.152 -9.245 1.00 46.84 21 MET B N 1
ATOM 2351 C CA . MET B 1 21 ? 6.907 16.184 -7.877 1.00 46.69 21 MET B CA 1
ATOM 2352 C C . MET B 1 21 ? 6.165 17.208 -7.018 1.00 44.30 21 MET B C 1
ATOM 2353 O O . MET B 1 21 ? 5.042 16.963 -6.557 1.00 43.81 21 MET B O 1
ATOM 2358 N N . ALA B 1 22 ? 6.815 18.351 -6.811 1.00 42.86 22 ALA B N 1
ATOM 2359 C CA . ALA B 1 22 ? 6.204 19.526 -6.211 1.00 40.30 22 ALA B CA 1
ATOM 2360 C C . ALA B 1 22 ? 6.101 20.625 -7.267 1.00 39.38 22 ALA B C 1
ATOM 2361 O O . ALA B 1 22 ? 5.492 21.666 -7.034 1.00 38.15 22 ALA B O 1
ATOM 2363 N N . SER B 1 23 ? 6.696 20.379 -8.433 1.00 39.99 23 SER B N 1
ATOM 2364 C CA . SER B 1 23 ? 6.806 21.386 -9.482 1.00 39.30 23 SER B CA 1
ATOM 2365 C C . SER B 1 23 ? 6.733 20.759 -10.872 1.00 40.01 23 SER B C 1
ATOM 2366 O O . SER B 1 23 ? 7.335 19.715 -11.122 1.00 41.30 23 SER B O 1
ATOM 2369 N N . ARG B 1 24 ? 5.977 21.397 -11.762 1.00 39.16 24 ARG B N 1
ATOM 2370 C CA . ARG B 1 24 ? 5.949 21.022 -13.177 1.00 40.06 24 ARG B CA 1
ATOM 2371 C C . ARG B 1 24 ? 5.913 22.254 -14.075 1.00 39.28 24 ARG B C 1
ATOM 2372 O O . ARG B 1 24 ? 4.871 22.590 -14.644 1.00 38.38 24 ARG B O 1
ATOM 2380 N N . PRO B 1 25 ? 7.067 22.930 -14.204 1.00 39.47 25 PRO B N 1
ATOM 2381 C CA . PRO B 1 25 ? 7.122 24.165 -14.960 1.00 39.07 25 PRO B CA 1
ATOM 2382 C C . PRO B 1 25 ? 6.908 23.910 -16.447 1.00 40.16 25 PRO B C 1
ATOM 2383 O O . PRO B 1 25 ? 7.433 22.936 -17.008 1.00 41.46 25 PRO B O 1
ATOM 2387 N N . ILE B 1 26 ? 6.121 24.776 -17.072 1.00 39.33 26 ILE B N 1
ATOM 2388 C CA . ILE B 1 26 ? 5.868 24.663 -18.498 1.00 40.17 26 ILE B CA 1
ATOM 2389 C C . ILE B 1 26 ? 6.084 26.006 -19.213 1.00 39.78 26 ILE B C 1
ATOM 2390 O O . ILE B 1 26 ? 5.554 27.046 -18.809 1.00 38.35 26 ILE B O 1
ATOM 2395 N N . LEU B 1 27 ? 6.906 25.964 -20.257 1.00 40.92 27 LEU B N 1
ATOM 2396 C CA . LEU B 1 27 ? 7.326 27.153 -20.986 1.00 41.06 27 LEU B CA 1
ATOM 2397 C C . LEU B 1 27 ? 6.147 27.748 -21.753 1.00 40.34 27 LEU B C 1
ATOM 2398 O O . LEU B 1 27 ? 5.444 27.026 -22.462 1.00 40.52 27 LEU B O 1
ATOM 2403 N N . ILE B 1 28 ? 5.927 29.056 -21.616 1.00 39.21 28 ILE B N 1
ATOM 2404 C CA . ILE B 1 28 ? 4.741 29.677 -22.221 1.00 38.90 28 ILE B CA 1
ATOM 2405 C C . ILE B 1 28 ? 4.621 29.449 -23.745 1.00 40.24 28 ILE B C 1
ATOM 2406 O O . ILE B 1 28 ? 3.522 29.212 -24.248 1.00 39.94 28 ILE B O 1
ATOM 2411 N N . LYS B 1 29 ? 5.747 29.479 -24.459 1.00 41.72 29 LYS B N 1
ATOM 2412 C CA . LYS B 1 29 ? 5.762 29.207 -25.906 1.00 43.52 29 LYS B CA 1
ATOM 2413 C C . LYS B 1 29 ? 5.229 27.806 -26.251 1.00 44.32 29 LYS B C 1
ATOM 2414 O O . LYS B 1 29 ? 4.808 27.554 -27.386 1.00 45.30 29 LYS B O 1
ATOM 2416 N N . ASN B 1 30 ? 5.241 26.914 -25.261 1.00 44.00 30 ASN B N 1
ATOM 2417 C CA . ASN B 1 30 ? 4.798 25.531 -25.430 1.00 44.87 30 ASN B CA 1
ATOM 2418 C C . ASN B 1 30 ? 3.504 25.178 -24.687 1.00 43.37 30 ASN B C 1
ATOM 2419 O O . ASN B 1 30 ? 3.168 23.998 -24.562 1.00 43.81 30 ASN B O 1
ATOM 2424 N N . PHE B 1 31 ? 2.781 26.184 -24.197 1.00 41.63 31 PHE B N 1
ATOM 2425 C CA . PHE B 1 31 ? 1.576 25.931 -23.396 1.00 40.31 31 PHE B CA 1
ATOM 2426 C C . PHE B 1 31 ? 0.395 25.366 -24.192 1.00 41.00 31 PHE B C 1
ATOM 2427 O O . PHE B 1 31 ? -0.344 24.527 -23.680 1.00 40.80 31 PHE B O 1
ATOM 2435 N N . ALA B 1 32 ? 0.221 25.825 -25.430 1.00 42.09 32 ALA B N 1
ATOM 2436 C CA . ALA B 1 32 ? -0.845 25.328 -26.301 1.00 43.26 32 ALA B CA 1
ATOM 2437 C C . ALA B 1 32 ? -0.673 23.837 -26.585 1.00 44.93 32 ALA B C 1
ATOM 2438 O O . ALA B 1 32 ? -1.643 23.073 -26.565 1.00 45.15 32 ALA B O 1
ATOM 2440 N N . GLU B 1 33 ? 0.572 23.445 -26.843 1.00 46.34 33 GLU B N 1
ATOM 2441 C CA . GLU B 1 33 ? 0.946 22.054 -27.055 1.00 48.23 33 GLU B CA 1
ATOM 2442 C C . GLU B 1 33 ? 0.764 21.243 -25.768 1.00 47.34 33 GLU B C 1
ATOM 2443 O O . GLU B 1 33 ? 0.292 20.101 -25.807 1.00 48.09 33 GLU B O 1
ATOM 2449 N N . HIS B 1 34 ? 1.138 21.842 -24.637 1.00 45.60 34 HIS B N 1
ATOM 2450 C CA . HIS B 1 34 ? 1.011 21.198 -23.336 1.00 44.63 34 HIS B CA 1
ATOM 2451 C C . HIS B 1 34 ? -0.451 20.949 -22.985 1.00 43.90 34 HIS B C 1
ATOM 2452 O O . HIS B 1 34 ? -0.795 19.884 -22.474 1.00 44.17 34 HIS B O 1
ATOM 2459 N N . TYR B 1 35 ? -1.315 21.878 -23.308 1.00 42.98 35 TYR B N 1
ATOM 2460 C CA . TYR B 1 35 ? -2.712 21.738 -23.044 1.00 42.62 35 TYR B CA 1
ATOM 2461 C C . TYR B 1 35 ? -3.340 20.702 -23.901 1.00 44.00 35 TYR B C 1
ATOM 2462 O O . TYR B 1 35 ? -4.123 19.934 -23.439 1.00 43.96 35 TYR B O 1
ATOM 2471 N N . ARG B 1 36 ? -3.013 20.720 -25.175 1.00 45.17 36 ARG B N 1
ATOM 2472 C CA . ARG B 1 36 ? -3.531 19.734 -26.128 1.00 46.91 36 ARG B CA 1
ATOM 2473 C C . ARG B 1 36 ? -3.245 18.286 -25.700 1.00 47.40 36 ARG B C 1
ATOM 2474 O O . ARG B 1 36 ? -4.102 17.411 -25.854 1.00 48.19 36 ARG B O 1
ATOM 2482 N N . LEU B 1 37 ? -2.057 18.037 -25.149 1.00 46.95 37 LEU B N 1
ATOM 2483 C CA . LEU B 1 37 ? -1.703 16.681 -24.735 1.00 47.60 37 LEU B CA 1
ATOM 2484 C C . LEU B 1 37 ? -2.055 16.339 -23.274 1.00 45.88 37 LEU B C 1
ATOM 2485 O O . LEU B 1 37 ? -2.040 15.173 -22.888 1.00 46.60 37 LEU B O 1
ATOM 2490 N N . MET B 1 38 ? -2.388 17.355 -22.479 1.00 43.39 38 MET B N 1
ATOM 2491 C CA . MET B 1 38 ? -2.974 17.133 -21.149 1.00 41.90 38 MET B CA 1
ATOM 2492 C C . MET B 1 38 ? -4.482 16.896 -21.283 1.00 41.46 38 MET B C 1
ATOM 2493 O O . MET B 1 38 ? -5.100 16.217 -20.457 1.00 41.04 38 MET B O 1
ATOM 2498 N N . SER B 1 39 ? -5.045 17.462 -22.347 1.00 41.52 39 SER B N 1
ATOM 2499 C CA . SER B 1 39 ? -6.473 17.430 -22.639 1.00 41.45 39 SER B CA 1
ATOM 2500 C C . SER B 1 39 ? -6.892 16.177 -23.418 1.00 43.33 39 SER B C 1
ATOM 2501 O O . SER B 1 39 ? -8.077 15.820 -23.432 1.00 43.62 39 SER B O 1
ATOM 2504 N N . ALA B 1 40 ? -5.921 15.511 -24.012 1.00 44.54 40 ALA B N 1
ATOM 2505 C CA . ALA B 1 40 ? -6.135 14.343 -24.831 1.00 46.64 40 ALA B CA 1
ATOM 2506 C C . ALA B 1 40 ? -6.722 13.155 -24.085 1.00 47.20 40 ALA B C 1
ATOM 2507 O O . ALA B 1 40 ? -6.465 12.956 -22.922 1.00 46.15 40 ALA B O 1
ATOM 2509 N N . ASP B 1 41 ? -7.517 12.371 -24.787 1.00 49.08 41 ASP B N 1
ATOM 2510 C CA . ASP B 1 41 ? -8.076 11.164 -24.245 1.00 50.12 41 ASP B CA 1
ATOM 2511 C C . ASP B 1 41 ? -8.989 11.454 -23.079 1.00 48.58 41 ASP B C 1
ATOM 2512 O O . ASP B 1 41 ? -8.864 10.852 -22.052 1.00 48.50 41 ASP B O 1
ATOM 2517 N N . SER B 1 42 ? -9.921 12.364 -23.277 1.00 47.38 42 SER B N 1
ATOM 2518 C CA . SER B 1 42 ? -10.825 12.859 -22.229 1.00 45.53 42 SER B CA 1
ATOM 2519 C C . SER B 1 42 ? -10.093 13.262 -20.950 1.00 43.90 42 SER B C 1
ATOM 2520 O O . SER B 1 42 ? -10.388 12.748 -19.861 1.00 43.42 42 SER B O 1
ATOM 2523 N N . ASP B 1 43 ? -9.139 14.185 -21.102 1.00 42.91 43 ASP B N 1
ATOM 2524 C CA . ASP B 1 43 ? -8.411 14.781 -19.978 1.00 40.90 43 ASP B CA 1
ATOM 2525 C C . ASP B 1 43 ? -7.677 13.747 -19.106 1.00 41.21 43 ASP B C 1
ATOM 2526 O O . ASP B 1 43 ? -7.659 13.863 -17.873 1.00 39.85 43 ASP B O 1
ATOM 2531 N N . PHE B 1 44 ? -7.067 12.747 -19.743 1.00 42.74 44 PHE B N 1
ATOM 2532 C CA . PHE B 1 44 ? -6.406 11.665 -19.007 1.00 43.68 44 PHE B CA 1
ATOM 2533 C C . PHE B 1 44 ? -5.215 12.133 -18.165 1.00 42.76 44 PHE B C 1
ATOM 2534 O O . PHE B 1 44 ? -5.118 11.794 -16.984 1.00 42.41 44 PHE B O 1
ATOM 2542 N N . ARG B 1 45 ? -4.312 12.895 -18.777 1.00 42.85 45 ARG B N 1
ATOM 2543 C CA . ARG B 1 45 ? -3.127 13.393 -18.080 1.00 42.53 45 ARG B CA 1
ATOM 2544 C C . ARG B 1 45 ? -3.466 14.512 -17.090 1.00 40.14 45 ARG B C 1
ATOM 2545 O O . ARG B 1 45 ? -2.810 14.639 -16.057 1.00 39.36 45 ARG B O 1
ATOM 2553 N N . PHE B 1 46 ? -4.495 15.303 -17.401 1.00 39.12 46 PHE B N 1
ATOM 2554 C CA . PHE B 1 46 ? -5.036 16.285 -16.458 1.00 37.07 46 PHE B CA 1
ATOM 2555 C C . PHE B 1 46 ? -5.560 15.595 -15.207 1.00 36.88 46 PHE B C 1
ATOM 2556 O O . PHE B 1 46 ? -5.346 16.066 -14.085 1.00 35.79 46 PHE B O 1
ATOM 2564 N N . SER B 1 47 ? -6.242 14.474 -15.418 1.00 38.23 47 SER B N 1
ATOM 2565 C CA . SER B 1 47 ? -6.855 13.705 -14.340 1.00 38.24 47 SER B CA 1
ATOM 2566 C C . SER B 1 47 ? -5.789 13.083 -13.448 1.00 38.48 47 SER B C 1
ATOM 2567 O O . SER B 1 47 ? -5.906 13.117 -12.223 1.00 37.84 47 SER B O 1
ATOM 2570 N N . GLU B 1 48 ? -4.748 12.529 -14.073 1.00 39.80 48 GLU B N 1
ATOM 2571 C CA . GLU B 1 48 ? -3.638 11.917 -13.346 1.00 40.30 48 GLU B CA 1
ATOM 2572 C C . GLU B 1 48 ? -2.824 12.962 -12.585 1.00 38.84 48 GLU B C 1
ATOM 2573 O O . GLU B 1 48 ? -2.460 12.744 -11.425 1.00 38.54 48 GLU B O 1
ATOM 2575 N N . GLU B 1 49 ? -2.553 14.093 -13.237 1.00 37.89 49 GLU B N 1
ATOM 2576 C CA . GLU B 1 49 ? -1.814 15.193 -12.614 1.00 36.47 49 GLU B CA 1
ATOM 2577 C C . GLU B 1 49 ? -2.544 15.767 -11.394 1.00 34.88 49 GLU B C 1
ATOM 2578 O O . GLU B 1 49 ? -1.932 15.994 -10.350 1.00 34.35 49 GLU B O 1
ATOM 2584 N N . PHE B 1 50 ? -3.848 15.990 -11.517 1.00 34.40 50 PHE B N 1
ATOM 2585 C CA . PHE B 1 50 ? -4.616 16.522 -10.395 1.00 33.19 50 PHE B CA 1
ATOM 2586 C C . PHE B 1 50 ? -4.659 15.550 -9.213 1.00 33.90 50 PHE B C 1
ATOM 2587 O O . PHE B 1 50 ? -4.674 15.982 -8.060 1.00 33.04 50 PHE B O 1
ATOM 2595 N N . GLU B 1 51 ? -4.655 14.248 -9.510 1.00 35.94 51 GLU B N 1
ATOM 2596 C CA . GLU B 1 51 ? -4.626 13.193 -8.484 1.00 36.94 51 GLU B CA 1
ATOM 2597 C C . GLU B 1 51 ? -3.386 13.229 -7.601 1.00 36.73 51 GLU B C 1
ATOM 2598 O O . GLU B 1 51 ? -3.467 12.955 -6.405 1.00 36.47 51 GLU B O 1
ATOM 2604 N N . GLU B 1 52 ? -2.243 13.556 -8.197 1.00 37.28 52 GLU B N 1
ATOM 2605 C CA . GLU B 1 52 ? -0.963 13.578 -7.481 1.00 37.80 52 GLU B CA 1
ATOM 2606 C C . GLU B 1 52 ? -0.891 14.661 -6.401 1.00 35.90 52 GLU B C 1
ATOM 2607 O O . GLU B 1 52 ? 0.031 14.666 -5.587 1.00 36.20 52 GLU B O 1
ATOM 2613 N N . LEU B 1 53 ? -1.831 15.587 -6.396 1.00 34.39 53 LEU B N 1
ATOM 2614 C CA . LEU B 1 53 ? -1.850 16.678 -5.442 1.00 32.63 53 LEU B CA 1
ATOM 2615 C C . LEU B 1 53 ? -2.740 16.379 -4.278 1.00 32.06 53 LEU B C 1
ATOM 2616 O O . LEU B 1 53 ? -2.706 17.034 -3.305 1.00 31.32 53 LEU B O 1
ATOM 2621 N N . LYS B 1 54 ? -3.551 15.375 -4.398 1.00 32.99 54 LYS B N 1
ATOM 2622 C CA . LYS B 1 54 ? -4.514 15.037 -3.383 1.00 32.99 54 LYS B CA 1
ATOM 2623 C C . LYS B 1 54 ? -4.062 15.016 -1.917 1.00 32.62 54 LYS B C 1
ATOM 2624 O O . LYS B 1 54 ? -4.735 15.492 -1.068 1.00 31.70 54 LYS B O 1
ATOM 2628 N N . HIS B 1 55 ? -2.923 14.456 -1.628 1.00 33.59 55 HIS B N 1
ATOM 2629 C CA . HIS B 1 55 ? -2.556 14.287 -0.254 1.00 33.97 55 HIS B CA 1
ATOM 2630 C C . HIS B 1 55 ? -1.709 15.391 0.295 1.00 32.93 55 HIS B C 1
ATOM 2631 O O . HIS B 1 55 ? -1.409 15.399 1.436 1.00 32.76 55 HIS B O 1
ATOM 2638 N N . VAL B 1 56 ? -1.332 16.327 -0.542 1.00 32.28 56 VAL B N 1
ATOM 2639 C CA . VAL B 1 56 ? -0.402 17.392 -0.162 1.00 31.74 56 VAL B CA 1
ATOM 2640 C C . VAL B 1 56 ? -0.918 18.243 0.998 1.00 30.75 56 VAL B C 1
ATOM 2641 O O . VAL B 1 56 ? -2.028 18.785 0.947 1.00 29.92 56 VAL B O 1
ATOM 2645 N N . GLY B 1 57 ? -0.104 18.324 2.047 1.00 31.18 57 GLY B N 1
ATOM 2646 C CA . GLY B 1 57 ? -0.343 19.213 3.175 1.00 30.84 57 GLY B CA 1
ATOM 2647 C C . GLY B 1 57 ? -1.363 18.731 4.184 1.00 31.25 57 GLY B C 1
ATOM 2648 O O . GLY B 1 57 ? -1.566 19.374 5.213 1.00 30.36 57 GLY B O 1
ATOM 2649 N N . ARG B 1 58 ? -1.995 17.593 3.903 1.00 32.62 58 ARG B N 1
ATOM 2650 C CA . ARG B 1 58 ? -3.146 17.140 4.692 1.00 33.34 58 ARG B CA 1
ATOM 2651 C C . ARG B 1 58 ? -2.780 16.540 6.051 1.00 33.95 58 ARG B C 1
ATOM 2652 O O . ARG B 1 58 ? -3.653 16.298 6.882 1.00 33.96 58 ARG B O 1
ATOM 2660 N N . ASP B 1 59 ? -1.490 16.315 6.273 1.00 34.81 59 ASP B N 1
ATOM 2661 C CA . ASP B 1 59 ? -1.005 15.762 7.529 1.00 36.03 59 ASP B CA 1
ATOM 2662 C C . ASP B 1 59 ? -0.757 16.853 8.575 1.00 34.67 59 ASP B C 1
ATOM 2663 O O . ASP B 1 59 ? -0.382 16.560 9.714 1.00 35.33 59 ASP B O 1
ATOM 2668 N N . GLN B 1 60 ? -0.966 18.106 8.186 1.00 32.84 60 GLN B N 1
ATOM 2669 C CA . GLN B 1 60 ? -0.652 19.238 9.048 1.00 31.38 60 GLN B CA 1
ATOM 2670 C C . GLN B 1 60 ? -1.742 19.479 10.098 1.00 30.23 60 GLN B C 1
ATOM 2671 O O . GLN B 1 60 ? -2.923 19.318 9.803 1.00 29.88 60 GLN B O 1
ATOM 2677 N N . PRO B 1 61 ? -1.337 19.858 11.327 1.00 29.78 61 PRO B N 1
ATOM 2678 C CA . PRO B 1 61 ? -2.261 20.070 12.449 1.00 29.15 61 PRO B CA 1
ATOM 2679 C C . PRO B 1 61 ? -3.260 21.208 12.229 1.00 28.03 61 PRO B C 1
ATOM 2680 O O . PRO B 1 61 ? -2.897 22.266 11.692 1.00 27.00 61 PRO B O 1
ATOM 2684 N N . CYS B 1 62 ? -4.503 20.964 12.657 1.00 27.78 62 CYS B N 1
ATOM 2685 C CA . CYS B 1 62 ? -5.574 21.960 12.704 1.00 27.09 62 CYS B CA 1
ATOM 2686 C C . CYS B 1 62 ? -6.139 22.027 14.117 1.00 26.71 62 CYS B C 1
ATOM 2687 O O . CYS B 1 62 ? -7.356 21.982 14.322 1.00 26.62 62 CYS B O 1
ATOM 2690 N N . THR B 1 63 ? -5.240 22.136 15.087 1.00 26.64 63 THR B N 1
ATOM 2691 C CA . THR B 1 63 ? -5.585 22.113 16.510 1.00 26.60 63 THR B CA 1
ATOM 2692 C C . THR B 1 63 ? -6.659 23.140 16.923 1.00 25.58 63 THR B C 1
ATOM 2693 O O . THR B 1 63 ? -7.633 22.798 17.608 1.00 25.81 63 THR B O 1
ATOM 2697 N N . PHE B 1 64 ? -6.493 24.382 16.483 1.00 24.10 64 PHE B N 1
ATOM 2698 C CA . PHE B 1 64 ? -7.331 25.477 16.951 1.00 23.06 64 PHE B CA 1
ATOM 2699 C C . PHE B 1 64 ? -8.737 25.426 16.361 1.00 22.60 64 PHE B C 1
ATOM 2700 O O . PHE B 1 64 ? -9.714 25.726 17.049 1.00 22.38 64 PHE B O 1
ATOM 2708 N N . ALA B 1 65 ? -8.831 25.024 15.096 1.00 22.38 65 ALA B N 1
ATOM 2709 C CA . ALA B 1 65 ? -10.117 24.801 14.432 1.00 22.28 65 ALA B CA 1
ATOM 2710 C C . ALA B 1 65 ? -10.935 23.717 15.127 1.00 23.00 65 ALA B C 1
ATOM 2711 O O . ALA B 1 65 ? -12.160 23.744 15.076 1.00 23.19 65 ALA B O 1
ATOM 2713 N N . ASP B 1 66 ? -10.250 22.777 15.777 1.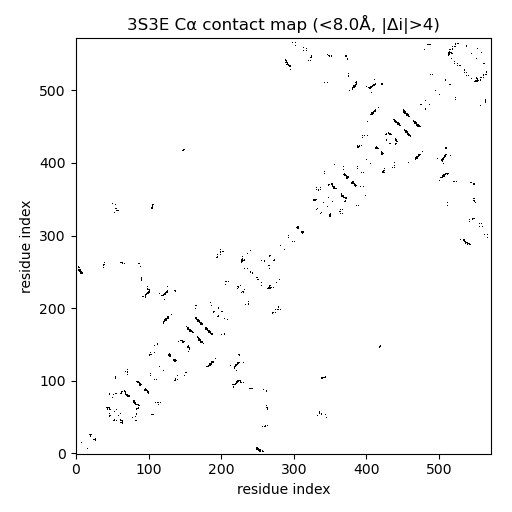00 23.72 66 ASP B N 1
ATOM 2714 C CA . ASP B 1 66 ? -10.897 21.677 16.493 1.00 24.84 66 ASP B CA 1
ATOM 2715 C C . ASP B 1 66 ? -11.384 21.988 17.910 1.00 24.31 66 ASP B C 1
ATOM 2716 O O . ASP B 1 66 ? -12.118 21.191 18.487 1.00 25.07 66 ASP B O 1
ATOM 2721 N N . LEU B 1 67 ? -10.969 23.117 18.483 1.00 22.97 67 LEU B N 1
ATOM 2722 C CA . LEU B 1 67 ? -11.421 23.487 19.829 1.00 22.46 67 LEU B CA 1
ATOM 2723 C C . LEU B 1 67 ? -12.950 23.597 19.870 1.00 22.34 67 LEU B C 1
ATOM 2724 O O . LEU B 1 67 ? -13.542 24.166 18.962 1.00 21.57 67 LEU B O 1
ATOM 2729 N N . PRO B 1 68 ? -13.594 23.024 20.909 1.00 23.34 68 PRO B N 1
ATOM 2730 C CA . PRO B 1 68 ? -15.065 23.017 20.984 1.00 23.53 68 PRO B CA 1
ATOM 2731 C C . PRO B 1 68 ? -15.728 24.374 20.724 1.00 22.92 68 PRO B C 1
ATOM 2732 O O . PRO B 1 68 ? -16.721 24.425 20.014 1.00 23.10 68 PRO B O 1
ATOM 2736 N N . CYS B 1 69 ? -15.169 25.455 21.261 1.00 22.51 69 CYS B N 1
ATOM 2737 C CA . CYS B 1 69 ? -15.728 26.799 21.068 1.00 22.50 69 CYS B CA 1
ATOM 2738 C C . CYS B 1 69 ? -15.625 27.296 19.625 1.00 21.00 69 CYS B C 1
ATOM 2739 O O . CYS B 1 69 ? -16.303 28.238 19.247 1.00 20.94 69 CYS B O 1
ATOM 2742 N N . ASN B 1 70 ? -14.774 26.663 18.828 1.00 20.35 70 ASN B N 1
ATOM 2743 C CA . ASN B 1 70 ? -14.564 27.066 17.436 1.00 19.34 70 ASN B CA 1
ATOM 2744 C C . ASN B 1 70 ? -15.325 26.215 16.416 1.00 19.41 70 ASN B C 1
ATOM 2745 O O . ASN B 1 70 ? -15.484 26.621 15.259 1.00 18.76 70 ASN B O 1
ATOM 2750 N N . ARG B 1 71 ? -15.803 25.050 16.850 1.00 19.74 71 ARG B N 1
ATOM 2751 C CA . ARG B 1 71 ? -16.559 24.158 15.970 1.00 20.04 71 ARG B CA 1
ATOM 2752 C C . ARG B 1 71 ? -17.828 24.804 15.386 1.00 19.75 71 ARG B C 1
ATOM 2753 O O . ARG B 1 71 ? -18.143 24.556 14.224 1.00 20.11 71 ARG B O 1
ATOM 2761 N N . PRO B 1 72 ? -18.548 25.639 16.168 1.00 19.39 72 PRO B N 1
ATOM 2762 C CA . PRO B 1 72 ? -19.697 26.345 15.578 1.00 19.36 72 PRO B CA 1
ATOM 2763 C C . PRO B 1 72 ? -19.323 27.359 14.502 1.00 18.53 72 PRO B C 1
ATOM 2764 O O . PRO B 1 72 ? -20.195 27.850 13.798 1.00 19.01 72 PRO B O 1
ATOM 2768 N N . LYS B 1 73 ? -18.038 27.661 14.374 1.00 18.12 73 LYS B N 1
ATOM 2769 C CA . LYS B 1 73 ? -17.580 28.759 13.527 1.00 17.28 73 LYS B CA 1
ATOM 2770 C C . LYS B 1 73 ? -17.101 28.289 12.150 1.00 17.07 73 LYS B C 1
ATOM 2771 O O . LYS B 1 73 ? -16.678 29.100 11.318 1.00 16.41 73 LYS B O 1
ATOM 2777 N N . ASN B 1 74 ? -17.160 26.981 11.916 1.00 17.25 74 ASN B N 1
ATOM 2778 C CA . ASN B 1 74 ? -16.700 26.425 10.656 1.00 17.29 74 ASN B CA 1
ATOM 2779 C C . ASN B 1 74 ? -17.869 26.008 9.793 1.00 18.08 74 ASN B C 1
ATOM 2780 O O . ASN B 1 74 ? -18.807 25.354 10.268 1.00 18.99 74 ASN B O 1
ATOM 2785 N N . ARG B 1 75 ? -17.801 26.387 8.524 1.00 17.97 75 ARG B N 1
ATOM 2786 C CA . ARG B 1 75 ? -18.836 26.047 7.556 1.00 19.00 75 ARG B CA 1
ATOM 2787 C C . ARG B 1 75 ? -18.786 24.558 7.249 1.00 19.88 75 ARG B C 1
ATOM 2788 O O . ARG B 1 75 ? -19.819 23.894 7.162 1.00 20.81 75 ARG B O 1
ATOM 2796 N N . PHE B 1 76 ? -17.572 24.034 7.130 1.00 20.35 76 PHE B N 1
ATOM 2797 C CA . PHE B 1 76 ? -17.366 22.642 6.767 1.00 21.55 76 PHE B CA 1
ATOM 2798 C C . PHE B 1 76 ? -16.414 21.928 7.704 1.00 22.30 76 PHE B C 1
ATOM 2799 O O . PHE B 1 76 ? -15.371 22.443 8.088 1.00 22.36 76 PHE B O 1
ATOM 2807 N N . THR B 1 77 ? -16.796 20.707 8.025 1.00 23.78 77 THR B N 1
ATOM 2808 C CA . THR B 1 77 ? -16.102 19.849 8.957 1.00 24.35 77 THR B CA 1
ATOM 2809 C C . THR B 1 77 ? -14.735 19.367 8.420 1.00 24.29 77 THR B C 1
ATOM 2810 O O . THR B 1 77 ? -13.827 19.054 9.193 1.00 24.43 77 THR B O 1
ATOM 2814 N N . ASN B 1 78 ? -14.596 19.297 7.097 1.00 24.10 78 ASN B N 1
ATOM 2815 C CA . ASN B 1 78 ? -13.343 18.852 6.486 1.00 24.37 78 ASN B CA 1
ATOM 2816 C C . ASN B 1 78 ? -12.553 20.013 5.868 1.00 22.75 78 ASN B C 1
ATOM 2817 O O . ASN B 1 78 ? -11.590 19.791 5.131 1.00 23.06 78 ASN B O 1
ATOM 2822 N N . ILE B 1 79 ? -12.972 21.244 6.162 1.00 20.85 79 ILE B N 1
ATOM 2823 C CA . ILE B 1 79 ? -12.259 22.431 5.699 1.00 19.34 79 ILE B CA 1
ATOM 2824 C C . ILE B 1 79 ? -11.847 23.270 6.905 1.00 18.38 79 ILE B C 1
ATOM 2825 O O . ILE B 1 79 ? -12.528 24.227 7.287 1.00 17.76 79 ILE B O 1
ATOM 2830 N N . LEU B 1 80 ? -10.721 22.887 7.498 1.00 18.13 80 LEU B N 1
ATOM 2831 C CA . LEU B 1 80 ? -10.203 23.533 8.698 1.00 17.61 80 LEU B CA 1
ATOM 2832 C C . LEU B 1 80 ? -8.862 24.217 8.395 1.00 17.20 80 LEU B C 1
ATOM 2833 O O . LEU B 1 80 ? -8.046 23.673 7.651 1.00 17.73 80 LEU B O 1
ATOM 2838 N N . PRO B 1 81 ? -8.627 25.412 8.964 1.00 16.41 81 PRO B N 1
ATOM 2839 C CA . PRO B 1 81 ? -7.353 26.090 8.692 1.00 15.94 81 PRO B CA 1
ATOM 2840 C C . PRO B 1 81 ? -6.173 25.400 9.381 1.00 16.32 81 PRO B C 1
ATOM 2841 O O . PRO B 1 81 ? -6.272 25.049 10.566 1.00 16.44 81 PRO B O 1
ATOM 2845 N N . TYR B 1 82 ? -5.081 25.187 8.641 1.00 16.25 82 TYR B N 1
ATOM 2846 C CA . TYR B 1 82 ? -3.832 24.699 9.236 1.00 16.71 82 TYR B CA 1
ATOM 2847 C C . TYR B 1 82 ? -3.346 25.694 10.286 1.00 16.33 82 TYR B C 1
ATOM 2848 O O . TYR B 1 82 ? -3.380 26.907 10.060 1.00 15.67 82 TYR B O 1
ATOM 2857 N N . ASP B 1 83 ? -2.925 25.170 11.436 1.00 16.74 83 ASP B N 1
ATOM 2858 C CA . ASP B 1 83 ? -2.388 25.985 12.533 1.00 16.88 83 ASP B CA 1
ATOM 2859 C C . ASP B 1 83 ? -1.292 26.956 12.097 1.00 17.13 83 ASP B C 1
ATOM 2860 O O . ASP B 1 83 ? -1.329 28.137 12.451 1.00 16.84 83 ASP B O 1
ATOM 2865 N N . HIS B 1 84 ? -0.322 26.456 11.334 1.00 17.81 84 HIS B N 1
ATOM 2866 C CA . HIS B 1 84 ? 0.891 27.217 11.034 1.00 18.73 84 HIS B CA 1
ATOM 2867 C C . HIS B 1 84 ? 0.585 28.416 10.146 1.00 18.13 84 HIS B C 1
ATOM 2868 O O . HIS B 1 84 ? 1.353 29.363 10.086 1.00 18.41 84 HIS B O 1
ATOM 2875 N N . SER B 1 85 ? -0.573 28.369 9.499 1.00 17.51 85 SER B N 1
ATOM 2876 C CA . SER B 1 85 ? -0.932 29.266 8.415 1.00 16.99 85 SER B CA 1
ATOM 2877 C C . SER B 1 85 ? -2.099 30.199 8.755 1.00 15.82 85 SER B C 1
ATOM 2878 O O . SER B 1 85 ? -2.369 31.153 8.024 1.00 15.09 85 SER B O 1
ATOM 2881 N N . ARG B 1 86 ? -2.810 29.902 9.838 1.00 15.20 86 ARG B N 1
ATOM 2882 C CA . ARG B 1 86 ? -4.121 30.510 10.050 1.00 14.77 86 ARG B CA 1
ATOM 2883 C C . ARG B 1 86 ? -4.010 31.987 10.370 1.00 14.48 86 ARG B C 1
ATOM 2884 O O . ARG B 1 86 ? -3.021 32.419 10.958 1.00 15.16 86 ARG B O 1
ATOM 2892 N N . PHE B 1 87 ? -5.010 32.760 9.959 1.00 14.12 87 PHE B N 1
ATOM 2893 C CA . PHE B 1 87 ? -5.096 34.142 10.391 1.00 14.26 87 PHE B CA 1
ATOM 2894 C C . PHE B 1 87 ? -5.492 34.179 11.863 1.00 14.72 87 PHE B C 1
ATOM 2895 O O . PHE B 1 87 ? -6.421 33.469 12.281 1.00 14.47 87 PHE B O 1
ATOM 2903 N N . LYS B 1 88 ? -4.794 35.007 12.636 1.00 15.12 88 LYS B N 1
ATOM 2904 C CA . LYS B 1 88 ? -5.079 35.135 14.059 1.00 16.28 88 LYS B CA 1
ATOM 2905 C C . LYS B 1 88 ? -5.621 36.513 14.377 1.00 16.32 88 LYS B C 1
ATOM 2906 O O . LYS B 1 88 ? -4.931 37.515 14.201 1.00 16.37 88 LYS B O 1
ATOM 2912 N N . LEU B 1 89 ? -6.862 36.555 14.844 1.00 16.47 89 LEU B N 1
ATOM 2913 C CA . LEU B 1 89 ? -7.417 37.770 15.418 1.00 17.36 89 LEU B CA 1
ATOM 2914 C C . LEU B 1 89 ? -6.678 38.071 16.710 1.00 18.28 89 LEU B C 1
ATOM 2915 O O . LEU B 1 89 ? -6.108 37.168 17.332 1.00 18.35 89 LEU B O 1
ATOM 2920 N N . GLN B 1 90 ? -6.683 39.338 17.110 1.00 19.45 90 GLN B N 1
ATOM 2921 C CA . GLN B 1 90 ? -6.191 39.723 18.426 1.00 21.17 90 GLN B CA 1
ATOM 2922 C C . GLN B 1 90 ? -7.012 38.986 19.482 1.00 21.89 90 GLN B C 1
ATOM 2923 O O . GLN B 1 90 ? -8.245 39.060 19.475 1.00 21.60 90 GLN B O 1
ATOM 2929 N N . PRO B 1 91 ? -6.337 38.268 20.393 1.00 22.73 91 PRO B N 1
ATOM 2930 C CA . PRO B 1 91 ? -7.098 37.477 21.351 1.00 23.49 91 PRO B CA 1
ATOM 2931 C C . PRO B 1 91 ? -7.439 38.216 22.633 1.00 24.61 91 PRO B C 1
ATOM 2932 O O . PRO B 1 91 ? -6.818 39.232 22.964 1.00 25.37 91 PRO B O 1
ATOM 2936 N N . VAL B 1 92 ? -8.449 37.708 23.327 1.00 25.38 92 VAL B N 1
ATOM 2937 C CA . VAL B 1 92 ? -8.677 38.041 24.726 1.00 26.87 92 VAL B CA 1
ATOM 2938 C C . VAL B 1 92 ? -8.001 36.916 25.502 1.00 27.51 92 VAL B C 1
ATOM 2939 O O . VAL B 1 92 ? -8.316 35.743 25.292 1.00 26.93 92 VAL B O 1
ATOM 2943 N N . ASP B 1 93 ? -7.060 37.275 26.374 1.00 28.85 93 ASP B N 1
ATOM 2944 C CA . ASP B 1 93 ? -6.331 36.287 27.163 1.00 30.14 93 ASP B CA 1
ATOM 2945 C C . ASP B 1 93 ? -7.312 35.386 27.892 1.00 30.59 93 ASP B C 1
ATOM 2946 O O . ASP B 1 93 ? -8.269 35.869 28.517 1.00 31.04 93 ASP B O 1
ATOM 2951 N N . ASP B 1 94 ? -7.078 34.080 27.776 1.00 30.35 94 ASP B N 1
ATOM 2952 C CA . ASP B 1 94 ? -7.860 33.045 28.459 1.00 31.09 94 ASP B CA 1
ATOM 2953 C C . ASP B 1 94 ? -9.263 32.805 27.874 1.00 30.86 94 ASP B C 1
ATOM 2954 O O . ASP B 1 94 ? -10.013 31.985 28.392 1.00 30.83 94 ASP B O 1
ATOM 2959 N N . ASP B 1 95 ? -9.599 33.521 26.804 1.00 30.82 95 ASP B N 1
ATOM 2960 C CA . ASP B 1 95 ? -10.786 33.225 26.009 1.00 31.36 95 ASP B CA 1
ATOM 2961 C C . ASP B 1 95 ? -10.343 32.391 24.803 1.00 30.71 95 ASP B C 1
ATOM 2962 O O . ASP B 1 95 ? -9.853 32.916 23.806 1.00 30.33 95 ASP B O 1
ATOM 2967 N N . GLU B 1 96 ? -10.527 31.083 24.937 1.00 31.17 96 GLU B N 1
ATOM 2968 C CA . GLU B 1 96 ? -9.987 30.046 24.043 1.00 31.01 96 GLU B CA 1
ATOM 2969 C C . GLU B 1 96 ? -10.065 30.339 22.535 1.00 29.03 96 GLU B C 1
ATOM 2970 O O . GLU B 1 96 ? -9.061 30.235 21.820 1.00 28.86 96 GLU B O 1
ATOM 2976 N N . GLY B 1 97 ? -11.252 30.696 22.056 1.00 27.24 97 GLY B N 1
ATOM 2977 C CA . GLY B 1 97 ? -11.457 30.864 20.624 1.00 25.00 97 GLY B CA 1
ATOM 2978 C C . GLY B 1 97 ? -11.506 32.292 20.120 1.00 23.43 97 GLY B C 1
ATOM 2979 O O . GLY B 1 97 ? -11.925 32.535 18.991 1.00 22.88 97 GLY B O 1
ATOM 2980 N N . SER B 1 98 ? -11.057 33.231 20.944 1.00 22.62 98 SER B N 1
ATOM 2981 C CA . SER B 1 98 ? -11.133 34.653 20.618 1.00 21.57 98 SER B CA 1
ATOM 2982 C C . SER B 1 98 ? -10.212 35.081 19.473 1.00 20.56 98 SER B C 1
ATOM 2983 O O . SER B 1 98 ? -10.434 36.134 18.877 1.00 20.68 98 SER B O 1
ATOM 2986 N N . ASP B 1 99 ? -9.188 34.283 19.172 1.00 19.29 99 ASP B N 1
ATOM 2987 C CA . ASP B 1 99 ? -8.290 34.590 18.059 1.00 18.43 99 ASP B CA 1
ATOM 2988 C C . ASP B 1 99 ? -8.721 33.942 16.738 1.00 17.21 99 ASP B C 1
ATOM 2989 O O . ASP B 1 99 ? -8.071 34.126 15.712 1.00 16.78 99 ASP B O 1
ATOM 2994 N N . TYR B 1 100 ? -9.817 33.193 16.769 1.00 16.61 100 TYR B N 1
ATOM 2995 C CA . TYR B 1 100 ? -10.101 32.245 15.702 1.00 15.77 100 TYR B CA 1
ATOM 2996 C C . TYR B 1 100 ? -11.030 32.696 14.579 1.00 15.17 100 TYR B C 1
ATOM 2997 O O . TYR B 1 100 ? -12.124 33.198 14.809 1.00 14.93 100 TYR B O 1
ATOM 3006 N N . ILE B 1 101 ? -10.574 32.450 13.357 1.00 14.55 101 ILE B N 1
ATOM 3007 C CA . ILE B 1 101 ? -11.421 32.528 12.178 1.00 14.70 101 ILE B CA 1
ATOM 3008 C C . ILE B 1 101 ? -10.959 31.461 11.182 1.00 14.84 101 ILE B C 1
ATOM 3009 O O . ILE B 1 101 ? -9.763 31.134 11.118 1.00 15.01 101 ILE B O 1
ATOM 3014 N N . ASN B 1 102 ? -11.902 30.895 10.430 1.00 14.92 102 ASN B N 1
ATOM 3015 C CA . ASN B 1 102 ? -11.553 29.908 9.413 1.00 14.60 102 ASN B CA 1
ATOM 3016 C C . ASN B 1 102 ? -10.932 30.611 8.211 1.00 14.04 102 ASN B C 1
ATOM 3017 O O . ASN B 1 102 ? -11.623 30.970 7.257 1.00 13.76 102 ASN B O 1
ATOM 3022 N N . ALA B 1 103 ? -9.616 30.813 8.287 1.00 13.95 103 ALA B N 1
ATOM 3023 C CA . ALA B 1 103 ? -8.876 31.606 7.311 1.00 13.90 103 ALA B CA 1
ATOM 3024 C C . ALA B 1 103 ? -7.389 31.289 7.352 1.00 14.26 103 ALA B C 1
ATOM 3025 O O . ALA B 1 103 ? -6.825 31.072 8.434 1.00 14.59 103 ALA B O 1
ATOM 3027 N N . ASN B 1 104 ? -6.757 31.277 6.180 1.00 14.08 104 ASN B N 1
ATOM 3028 C CA . ASN B 1 104 ? -5.310 31.101 6.082 1.00 14.25 104 ASN B CA 1
ATOM 3029 C C . ASN B 1 104 ? -4.669 32.121 5.151 1.00 14.14 104 ASN B C 1
ATOM 3030 O O . ASN B 1 104 ? -5.244 32.492 4.126 1.00 13.34 104 ASN B O 1
ATOM 3035 N N . TYR B 1 105 ? -3.473 32.568 5.515 1.00 14.46 105 TYR B N 1
ATOM 3036 C CA . TYR B 1 105 ? -2.603 33.256 4.570 1.00 14.94 105 TYR B CA 1
ATOM 3037 C C . TYR B 1 105 ? -2.164 32.291 3.482 1.00 15.18 105 TYR B C 1
ATOM 3038 O O . TYR B 1 105 ? -1.812 31.141 3.748 1.00 15.66 105 TYR B O 1
ATOM 3047 N N . VAL B 1 106 ? -2.162 32.791 2.259 1.00 15.50 106 VAL B N 1
ATOM 3048 C CA . VAL B 1 106 ? -1.882 32.006 1.074 1.00 15.98 106 VAL B CA 1
ATOM 3049 C C . VAL B 1 106 ? -1.007 32.860 0.154 1.00 16.64 106 VAL B C 1
ATOM 3050 O O . VAL B 1 106 ? -1.299 34.040 -0.051 1.00 16.23 106 VAL B O 1
ATOM 3054 N N . PRO B 1 107 ? 0.078 32.271 -0.390 1.00 17.60 107 PRO B N 1
ATOM 3055 C CA . PRO B 1 107 ? 1.005 33.045 -1.211 1.00 18.21 107 PRO B CA 1
ATOM 3056 C C . PRO B 1 107 ? 0.387 33.526 -2.515 1.00 18.50 107 PRO B C 1
ATOM 3057 O O . PRO B 1 107 ? -0.558 32.921 -3.032 1.00 18.23 107 PRO B O 1
ATOM 3061 N N . GLY B 1 108 ? 0.919 34.632 -3.022 1.00 19.20 108 GLY B N 1
ATOM 3062 C CA . GLY B 1 108 ? 0.590 35.109 -4.351 1.00 19.53 108 GLY B CA 1
ATOM 3063 C C . GLY B 1 108 ? 1.885 35.348 -5.098 1.00 20.76 108 GLY B C 1
ATOM 3064 O O . GLY B 1 108 ? 2.951 34.949 -4.641 1.00 20.82 108 GLY B O 1
ATOM 3065 N N . HIS B 1 109 ? 1.783 36.004 -6.251 1.00 21.60 109 HIS B N 1
ATOM 3066 C CA . HIS B 1 109 ? 2.938 36.357 -7.064 1.00 23.01 109 HIS B CA 1
ATOM 3067 C C . HIS B 1 109 ? 3.878 37.317 -6.330 1.00 23.57 109 HIS B C 1
ATOM 3068 O O . HIS B 1 109 ? 5.090 37.268 -6.518 1.00 24.64 109 HIS B O 1
ATOM 3075 N N . ASN B 1 110 ? 3.309 38.168 -5.479 1.00 23.07 110 ASN B N 1
ATOM 3076 C CA . ASN B 1 110 ? 4.030 39.305 -4.919 1.00 23.64 110 ASN B CA 1
ATOM 3077 C C . ASN B 1 110 ? 4.477 39.130 -3.472 1.00 23.47 110 ASN B C 1
ATOM 3078 O O . ASN B 1 110 ? 5.401 39.806 -3.027 1.00 24.19 110 ASN B O 1
ATOM 3083 N N . SER B 1 111 ? 3.833 38.215 -2.751 1.00 22.42 111 SER B N 1
ATOM 3084 C CA . SER B 1 111 ? 4.083 38.046 -1.327 1.00 21.92 111 SER B CA 1
ATOM 3085 C C . SER B 1 111 ? 3.672 36.656 -0.832 1.00 21.37 111 SER B C 1
ATOM 3086 O O . SER B 1 111 ? 2.658 36.109 -1.280 1.00 20.94 111 SER B O 1
ATOM 3089 N N . PRO B 1 112 ? 4.453 36.082 0.109 1.00 21.49 112 PRO B N 1
ATOM 3090 C CA . PRO B 1 112 ? 4.059 34.809 0.718 1.00 20.96 112 PRO B CA 1
ATOM 3091 C C . PRO B 1 112 ? 2.744 34.928 1.497 1.00 20.13 112 PRO B C 1
ATOM 3092 O O . PRO B 1 112 ? 2.077 33.922 1.731 1.00 19.39 112 PRO B O 1
ATOM 3096 N N . ARG B 1 113 ? 2.382 36.153 1.884 1.00 19.70 113 ARG B N 1
ATOM 3097 C CA . ARG B 1 113 ? 1.138 36.398 2.613 1.00 18.78 113 ARG B CA 1
ATOM 3098 C C . ARG B 1 113 ? 0.292 37.438 1.892 1.00 18.19 113 ARG B C 1
ATOM 3099 O O . ARG B 1 113 ? -0.298 38.317 2.519 1.00 17.93 113 ARG B O 1
ATOM 3107 N N . GLU B 1 114 ? 0.247 37.338 0.564 1.00 18.03 114 GLU B N 1
ATOM 3108 C CA . GLU B 1 114 ? -0.508 38.283 -0.265 1.00 17.23 114 GLU B CA 1
ATOM 3109 C C . GLU B 1 114 ? -2.008 38.150 -0.014 1.00 16.03 114 GLU B C 1
ATOM 3110 O O . GLU B 1 114 ? -2.729 39.144 0.004 1.00 15.57 114 GLU B O 1
ATOM 3116 N N . PHE B 1 115 ? -2.466 36.922 0.202 1.00 15.20 115 PHE B N 1
ATOM 3117 C CA . PHE B 1 115 ? -3.883 36.662 0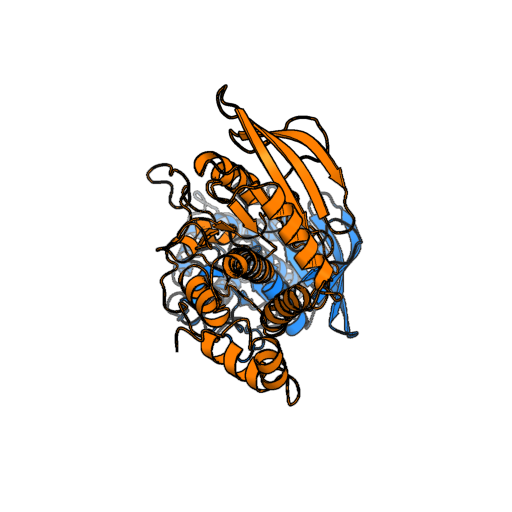.374 1.00 14.43 115 PHE B CA 1
ATOM 3118 C C . PHE B 1 115 ? -4.218 36.087 1.741 1.00 14.33 115 PHE B C 1
ATOM 3119 O O . PHE B 1 115 ? -3.425 35.344 2.337 1.00 13.92 115 PHE B O 1
ATOM 3127 N N . ILE B 1 116 ? -5.409 36.443 2.221 1.00 13.96 116 ILE B N 1
ATOM 3128 C CA . ILE B 1 116 ? -6.032 35.751 3.325 1.00 13.90 116 ILE B CA 1
ATOM 3129 C C . ILE B 1 116 ? -7.245 35.061 2.726 1.00 14.26 116 ILE B C 1
ATOM 3130 O O . ILE B 1 116 ? -8.219 35.719 2.343 1.00 14.68 116 ILE B O 1
ATOM 3135 N N . VAL B 1 117 ? -7.188 33.744 2.589 1.00 14.41 117 VAL B N 1
ATOM 3136 C CA . VAL B 1 117 ? -8.370 33.044 2.099 1.00 14.38 117 VAL B CA 1
ATOM 3137 C C . VAL B 1 117 ? -9.188 32.445 3.233 1.00 14.34 117 VAL B C 1
ATOM 3138 O O . VAL B 1 117 ? -8.659 31.802 4.155 1.00 14.50 117 VAL B O 1
ATOM 3142 N N . THR B 1 118 ? -10.486 32.712 3.165 1.00 13.92 118 THR B N 1
ATOM 3143 C CA . THR B 1 118 ? -11.382 32.417 4.252 1.00 13.93 118 THR B CA 1
ATOM 3144 C C . THR B 1 118 ? -12.659 31.832 3.667 1.00 14.35 118 THR B C 1
ATOM 3145 O O . THR B 1 118 ? -12.897 31.938 2.463 1.00 14.30 118 THR B O 1
ATOM 3149 N N . GLN B 1 119 ? -13.458 31.184 4.510 1.00 14.41 119 GLN B N 1
ATOM 3150 C CA . GLN B 1 119 ? -14.747 30.657 4.093 1.00 14.55 119 GLN B CA 1
ATOM 3151 C C . GLN B 1 119 ? -15.691 31.840 3.940 1.00 14.79 119 GLN B C 1
ATOM 3152 O O . GLN B 1 119 ? -15.414 32.924 4.465 1.00 14.99 119 GLN B O 1
ATOM 3158 N N . GLY B 1 120 ? -16.796 31.637 3.228 1.00 15.18 120 GLY B N 1
ATOM 3159 C CA . GLY B 1 120 ? -17.891 32.594 3.243 1.00 15.77 120 GLY B CA 1
ATOM 3160 C C . GLY B 1 120 ? -18.406 32.725 4.668 1.00 16.18 120 GLY B C 1
ATOM 3161 O O . GLY B 1 120 ? -18.745 31.719 5.291 1.00 16.37 120 GLY B O 1
ATOM 3162 N N . PRO B 1 121 ? -18.443 33.960 5.201 1.00 16.21 121 PRO B N 1
ATOM 3163 C CA . PRO B 1 121 ? -18.850 34.154 6.591 1.00 16.61 121 PRO B CA 1
ATOM 3164 C C . PRO B 1 121 ? -20.210 33.552 6.895 1.00 17.16 121 PRO B C 1
ATOM 3165 O O . PRO B 1 121 ? -21.077 33.488 6.027 1.00 17.64 121 PRO B O 1
ATOM 3169 N N . LEU B 1 122 ? -20.359 33.075 8.121 1.00 17.52 122 LEU B N 1
ATOM 3170 C CA . LEU B 1 122 ? -21.639 32.653 8.632 1.00 18.25 122 LEU B CA 1
ATOM 3171 C C . LEU B 1 122 ? -22.212 33.884 9.311 1.00 18.75 122 LEU B C 1
ATOM 3172 O O . LEU B 1 122 ? -21.475 34.830 9.608 1.00 18.37 122 LEU B O 1
ATOM 3177 N N . HIS B 1 123 ? -23.519 33.873 9.553 1.00 19.42 123 HIS B N 1
ATOM 3178 C CA . HIS B 1 123 ? -24.175 34.951 10.277 1.00 20.30 123 HIS B CA 1
ATOM 3179 C C . HIS B 1 123 ? -23.466 35.198 11.615 1.00 19.69 123 HIS B C 1
ATOM 3180 O O . HIS B 1 123 ? -23.235 36.347 12.004 1.00 19.60 123 HIS B O 1
ATOM 3187 N N . SER B 1 124 ? -23.077 34.113 12.281 1.00 19.02 124 SER B N 1
ATOM 3188 C CA . SER B 1 124 ? -22.416 34.198 13.581 1.00 18.96 124 SER B CA 1
ATOM 3189 C C . SER B 1 124 ? -20.930 34.594 13.498 1.00 18.27 124 SER B C 1
ATOM 3190 O O . SER B 1 124 ? -20.328 34.919 14.521 1.00 18.49 124 SER B O 1
ATOM 3193 N N . THR B 1 125 ? -20.337 34.566 12.304 1.00 17.45 125 THR B N 1
ATOM 3194 C CA . THR B 1 125 ? -18.916 34.950 12.174 1.00 17.02 125 THR B CA 1
ATOM 3195 C C . THR B 1 125 ? -18.661 36.281 11.438 1.00 16.98 125 THR B C 1
ATOM 3196 O O . THR B 1 125 ? -17.511 36.649 11.215 1.00 16.99 125 THR B O 1
ATOM 3200 N N . ARG B 1 126 ? -19.727 36.996 11.091 1.00 17.54 126 ARG B N 1
ATOM 3201 C CA . ARG B 1 126 ? -19.635 38.301 10.406 1.00 18.24 126 ARG B CA 1
ATOM 3202 C C . ARG B 1 126 ? -18.725 39.293 11.111 1.00 18.05 126 ARG B C 1
ATOM 3203 O O . ARG B 1 126 ? -17.906 39.958 10.468 1.00 17.87 126 ARG B O 1
ATOM 3211 N N . ASP B 1 127 ? -18.915 39.428 12.422 1.00 18.29 127 ASP B N 1
ATOM 3212 C CA . ASP B 1 127 ? -18.100 40.328 13.228 1.00 18.62 127 ASP B CA 1
ATOM 3213 C C . ASP B 1 127 ? -16.629 39.923 13.194 1.00 17.72 127 ASP B C 1
ATOM 3214 O O . ASP B 1 127 ? -15.763 40.778 13.033 1.00 17.96 127 ASP B O 1
ATOM 3219 N N . ASP B 1 128 ? -16.364 38.625 13.326 1.00 17.17 128 ASP B N 1
ATOM 3220 C CA . ASP B 1 128 ? -15.006 38.087 13.217 1.00 16.87 128 ASP B CA 1
ATOM 3221 C C . ASP B 1 128 ? -14.411 38.432 11.855 1.00 16.08 128 ASP B C 1
ATOM 3222 O O . ASP B 1 128 ? -13.253 38.850 11.765 1.00 15.71 128 ASP B O 1
ATOM 3227 N N . PHE B 1 129 ? -15.216 38.269 10.803 1.00 15.50 129 PHE B N 1
ATOM 3228 C CA . PHE B 1 129 ? -14.770 38.563 9.446 1.00 14.84 129 PHE B CA 1
ATOM 3229 C C . PHE B 1 129 ? -14.323 40.018 9.305 1.00 15.21 129 PHE B C 1
ATOM 3230 O O . PHE B 1 129 ? -13.234 40.285 8.790 1.00 14.83 129 PHE B O 1
ATOM 3238 N N . TRP B 1 130 ? -15.166 40.951 9.757 1.00 15.46 130 TRP B N 1
ATOM 3239 C CA . TRP B 1 130 ? -14.858 42.367 9.630 1.00 15.56 130 TRP B CA 1
ATOM 3240 C C . TRP B 1 130 ? -13.691 42.763 10.522 1.00 15.86 130 TRP B C 1
ATOM 3241 O O . TRP B 1 130 ? -12.892 43.630 10.153 1.00 16.05 130 TRP B O 1
ATOM 3252 N N . ARG B 1 131 ? -13.573 42.122 11.683 1.00 15.81 131 ARG B N 1
ATOM 3253 C CA . ARG B 1 131 ? -12.438 42.397 12.559 1.00 16.29 131 ARG B CA 1
ATOM 3254 C C . ARG B 1 131 ? -11.132 41.927 11.896 1.00 15.98 131 ARG B C 1
ATOM 3255 O O . ARG B 1 131 ? -10.095 42.577 12.037 1.00 16.37 131 ARG B O 1
ATOM 3263 N N . MET B 1 132 ? -11.200 40.822 11.150 1.00 15.63 132 MET B N 1
ATOM 3264 C CA . MET B 1 132 ? -10.061 40.328 10.380 1.00 15.20 132 MET B CA 1
ATOM 3265 C C . MET B 1 132 ? -9.654 41.308 9.280 1.00 15.15 132 MET B C 1
ATOM 3266 O O . MET B 1 132 ? -8.472 41.643 9.152 1.00 15.29 132 MET B O 1
ATOM 3271 N N . CYS B 1 133 ? -10.621 41.767 8.489 1.00 15.00 133 CYS B N 1
ATOM 3272 C CA . CYS B 1 133 ? -10.356 42.815 7.492 1.00 15.64 133 CYS B CA 1
ATOM 3273 C C . CYS B 1 133 ? -9.676 44.034 8.116 1.00 16.14 133 CYS B C 1
ATOM 3274 O O . CYS B 1 133 ? -8.708 44.556 7.552 1.00 16.59 133 CYS B O 1
ATOM 3277 N N . TRP B 1 134 ? -10.167 44.468 9.280 1.00 16.27 134 TRP B N 1
ATOM 3278 C CA . TRP B 1 134 ? -9.603 45.636 9.951 1.00 17.29 134 TRP B CA 1
ATOM 3279 C C . TRP B 1 134 ? -8.178 45.394 10.448 1.00 17.58 134 TRP B C 1
ATOM 3280 O O . TRP B 1 134 ? -7.270 46.131 10.091 1.00 18.43 134 TRP B O 1
ATOM 3291 N N . GLU B 1 135 ? -7.998 44.360 11.265 1.00 17.51 135 GLU B N 1
ATOM 3292 C CA . GLU B 1 135 ? -6.723 44.093 11.922 1.00 17.77 135 GLU B CA 1
ATOM 3293 C C . GLU B 1 135 ? -5.632 43.692 10.946 1.00 17.72 135 GLU B C 1
ATOM 3294 O O . GLU B 1 135 ? -4.450 43.954 11.197 1.00 18.27 135 GLU B O 1
ATOM 3300 N N . SER B 1 136 ? -6.025 43.064 9.839 1.00 17.19 136 SER B N 1
ATOM 3301 C CA . SER B 1 136 ? -5.077 42.702 8.784 1.00 17.34 136 SER B CA 1
ATOM 3302 C C . SER B 1 136 ? -4.630 43.905 7.960 1.00 18.08 136 SER B C 1
ATOM 3303 O O . SER B 1 136 ? -3.661 43.812 7.217 1.00 18.34 136 SER B O 1
ATOM 3306 N N . ASN B 1 137 ? -5.346 45.022 8.083 1.00 19.00 137 ASN B N 1
ATOM 3307 C CA . ASN B 1 137 ? -5.095 46.223 7.276 1.00 20.05 137 ASN B CA 1
ATOM 3308 C C . ASN B 1 137 ? -5.471 46.021 5.791 1.00 19.71 137 ASN B C 1
ATOM 3309 O O . ASN B 1 137 ? -4.973 46.721 4.910 1.00 20.50 137 ASN B O 1
ATOM 3314 N N . SER B 1 138 ? -6.361 45.068 5.521 1.00 18.84 138 SER B N 1
ATOM 3315 C CA . SER B 1 138 ? -6.794 44.775 4.150 1.00 18.45 138 SER B CA 1
ATOM 3316 C C . SER B 1 138 ? -7.575 45.935 3.518 1.00 18.57 138 SER B C 1
ATOM 3317 O O . SER B 1 138 ? -8.342 46.620 4.198 1.00 18.69 138 SER B O 1
ATOM 3320 N N . ARG B 1 139 ? -7.372 46.152 2.224 1.00 18.10 139 ARG B N 1
ATOM 3321 C CA . ARG B 1 139 ? -8.150 47.153 1.494 1.00 18.92 139 ARG B CA 1
ATOM 3322 C C . ARG B 1 139 ? -8.977 46.526 0.367 1.00 18.33 139 ARG B C 1
ATOM 3323 O O . ARG B 1 139 ? -9.629 47.243 -0.393 1.00 18.55 139 ARG B O 1
ATOM 3331 N N . ALA B 1 140 ? -8.962 45.193 0.275 1.00 17.15 140 ALA B N 1
ATOM 3332 C CA . ALA B 1 140 ? -9.713 44.505 -0.771 1.00 16.78 140 ALA B CA 1
ATOM 3333 C C . ALA B 1 140 ? -10.273 43.148 -0.350 1.00 16.20 140 ALA B C 1
ATOM 3334 O O . ALA B 1 140 ? -9.616 42.368 0.346 1.00 15.94 140 ALA B O 1
ATOM 3336 N N . ILE B 1 141 ? -11.502 42.891 -0.785 1.00 15.94 141 ILE B N 1
ATOM 3337 C CA . ILE B 1 141 ? -12.139 41.594 -0.658 1.00 15.01 141 ILE B CA 1
ATOM 3338 C C . ILE B 1 141 ? -12.542 41.130 -2.045 1.00 15.15 141 ILE B C 1
ATOM 3339 O O . ILE B 1 141 ? -13.143 41.881 -2.811 1.00 15.39 141 ILE B O 1
ATOM 3344 N N . VAL B 1 142 ? -12.196 39.887 -2.352 1.00 15.02 142 VAL B N 1
ATOM 3345 C CA . VAL B 1 142 ? -12.652 39.220 -3.553 1.00 15.46 142 VAL B CA 1
ATOM 3346 C C . VAL B 1 142 ? -13.671 38.167 -3.120 1.00 15.82 142 VAL B C 1
ATOM 3347 O O . VAL B 1 142 ? -13.371 37.304 -2.280 1.00 15.61 142 VAL B O 1
ATOM 3351 N N . MET B 1 143 ? -14.878 38.267 -3.670 1.00 16.45 143 MET B N 1
ATOM 3352 C CA . MET B 1 143 ? -15.951 37.325 -3.367 1.00 17.03 143 MET B CA 1
ATOM 3353 C C . MET B 1 143 ? -16.337 36.575 -4.629 1.00 17.55 143 MET B C 1
ATOM 3354 O O . MET B 1 143 ? -16.775 37.172 -5.605 1.00 17.98 143 MET B O 1
ATOM 3359 N N . LEU B 1 144 ? -16.187 35.258 -4.593 1.00 17.97 144 LEU B N 1
ATOM 3360 C CA . LEU B 1 144 ? -16.341 34.444 -5.791 1.00 18.85 144 LEU B CA 1
ATOM 3361 C C . LEU B 1 144 ? -17.588 33.577 -5.753 1.00 19.70 144 LEU B C 1
ATOM 3362 O O . LEU B 1 144 ? -17.644 32.537 -6.393 1.00 20.73 144 LEU B O 1
ATOM 3367 N N . THR B 1 145 ? -18.594 34.024 -5.012 1.00 20.17 145 THR B N 1
ATOM 3368 C CA . THR B 1 145 ? -19.823 33.270 -4.833 1.00 20.88 145 THR B CA 1
ATOM 3369 C C . THR B 1 145 ? -20.998 34.222 -4.726 1.00 21.70 145 THR B C 1
ATOM 3370 O O . THR B 1 145 ? -20.832 35.362 -4.299 1.00 21.55 145 THR B O 1
ATOM 3374 N N . ARG B 1 146 ? -22.179 33.759 -5.123 1.00 23.00 146 ARG B N 1
ATOM 3375 C CA . ARG B 1 146 ? -23.421 34.421 -4.735 1.00 23.99 146 ARG B CA 1
ATOM 3376 C C . ARG B 1 146 ? -23.829 33.865 -3.370 1.00 23.98 146 ARG B C 1
ATOM 3377 O O . ARG B 1 146 ? -23.386 32.787 -2.990 1.00 23.50 146 ARG B O 1
ATOM 3385 N N . CYS B 1 147 ? -24.656 34.600 -2.631 1.00 24.75 147 CYS B N 1
ATOM 3386 C CA . CYS B 1 147 ? -25.095 34.163 -1.300 1.00 25.48 147 CYS B CA 1
ATOM 3387 C C . CYS B 1 147 ? -25.919 32.878 -1.347 1.00 26.65 147 CYS B C 1
ATOM 3388 O O . CYS B 1 147 ? -25.819 32.039 -0.452 1.00 26.47 147 CYS B O 1
ATOM 3391 N N . PHE B 1 148 ? -26.734 32.744 -2.392 1.00 28.16 148 PHE B N 1
ATOM 3392 C CA . PHE B 1 148 ? -27.512 31.534 -2.642 1.00 29.95 148 PHE B CA 1
ATOM 3393 C C . PHE B 1 148 ? -27.293 31.074 -4.074 1.00 30.40 148 PHE B C 1
ATOM 3394 O O . PHE B 1 148 ? -27.444 31.858 -5.011 1.00 30.60 148 PHE B O 1
ATOM 3402 N N . GLU B 1 149 ? -26.917 29.809 -4.231 1.00 30.83 149 GLU B N 1
ATOM 3403 C CA . GLU B 1 149 ? -26.757 29.192 -5.543 1.00 31.84 149 GLU B CA 1
ATOM 3404 C C . GLU B 1 149 ? -27.368 27.801 -5.520 1.00 33.32 149 GLU B C 1
ATOM 3405 O O . GLU B 1 149 ? -27.053 26.995 -4.640 1.00 33.24 149 GLU B O 1
ATOM 3411 N N . LYS B 1 150 ? -28.241 27.528 -6.488 1.00 35.37 150 LYS B N 1
ATOM 3412 C CA . LYS B 1 150 ? -28.827 26.197 -6.680 1.00 37.34 150 LYS B CA 1
ATOM 3413 C C . LYS B 1 150 ? -29.636 25.753 -5.454 1.00 37.80 150 LYS B C 1
ATOM 3414 O O . LYS B 1 150 ? -29.600 24.585 -5.062 1.00 38.39 150 LYS B O 1
ATOM 3420 N N . GLY B 1 151 ? -30.357 26.700 -4.855 1.00 37.92 151 GLY B N 1
ATOM 3421 C CA . GLY B 1 151 ? -31.127 26.453 -3.638 1.00 38.35 151 GLY B CA 1
ATOM 3422 C C . GLY B 1 151 ? -30.307 26.205 -2.377 1.00 37.38 151 GLY B C 1
ATOM 3423 O O . GLY B 1 151 ? -30.821 25.651 -1.415 1.00 37.97 151 GLY B O 1
ATOM 3424 N N . ARG B 1 152 ? -29.038 26.604 -2.373 1.00 36.21 152 ARG B N 1
ATOM 3425 C CA . ARG B 1 152 ? -28.171 26.409 -1.196 1.00 35.48 152 ARG B CA 1
ATOM 3426 C C . ARG B 1 152 ? -27.619 27.738 -0.685 1.00 34.05 152 ARG B C 1
ATOM 3427 O O . ARG B 1 152 ? -27.239 28.603 -1.479 1.00 33.47 152 ARG B O 1
ATOM 3435 N N . GLU B 1 153 ? -27.586 27.893 0.639 1.00 33.27 153 GLU B N 1
ATOM 3436 C CA . GLU B 1 153 ? -26.906 29.018 1.272 1.00 31.82 153 GLU B CA 1
ATOM 3437 C C . GLU B 1 153 ? -25.410 28.775 1.114 1.00 30.10 153 GLU B C 1
ATOM 3438 O O . GLU B 1 153 ? -24.892 27.761 1.574 1.00 30.16 153 GLU B O 1
ATOM 3444 N N . LYS B 1 154 ? -24.733 29.689 0.425 1.00 28.51 154 LYS B N 1
ATOM 3445 C CA . LYS B 1 154 ? -23.297 29.574 0.196 1.00 26.93 154 LYS B CA 1
ATOM 3446 C C . LYS B 1 154 ? -22.522 30.560 1.061 1.00 25.47 154 LYS B C 1
ATOM 3447 O O . LYS B 1 154 ? -21.369 30.317 1.425 1.00 24.50 154 LYS B O 1
ATOM 3453 N N . CYS B 1 155 ? -23.177 31.666 1.395 1.00 25.02 155 CYS B N 1
ATOM 3454 C CA . CYS B 1 155 ? -22.550 32.752 2.124 1.00 24.00 155 CYS B CA 1
ATOM 3455 C C . CYS B 1 155 ? -23.614 33.615 2.773 1.00 24.78 155 CYS B C 1
ATOM 3456 O O . CYS B 1 155 ? -24.650 33.885 2.172 1.00 25.70 155 CYS B O 1
ATOM 3459 N N . ASP B 1 156 ? -23.369 34.035 4.008 1.00 24.90 156 ASP B N 1
ATOM 3460 C CA . ASP B 1 156 ? -24.242 35.008 4.650 1.00 25.86 156 ASP B CA 1
ATOM 3461 C C . ASP B 1 156 ? -23.977 36.360 4.005 1.00 25.72 156 ASP B C 1
ATOM 3462 O O . ASP B 1 156 ? -22.846 36.642 3.589 1.00 25.00 156 ASP B O 1
ATOM 3467 N N . GLN B 1 157 ? -25.006 37.193 3.907 1.00 26.41 157 GLN B N 1
ATOM 3468 C CA . GLN B 1 157 ? -24.780 38.549 3.432 1.00 26.96 157 GLN B CA 1
ATOM 3469 C C . GLN B 1 157 ? -24.218 39.394 4.569 1.00 26.04 157 GLN B C 1
ATOM 3470 O O . GLN B 1 157 ? -24.958 39.893 5.420 1.00 26.47 157 GLN B O 1
ATOM 3476 N N . TYR B 1 158 ? -22.900 39.545 4.557 1.00 24.75 158 TYR B N 1
ATOM 3477 C CA . TYR B 1 158 ? -22.167 40.138 5.669 1.00 24.06 158 TYR B CA 1
ATOM 3478 C C . TYR B 1 158 ? -22.012 41.646 5.541 1.00 24.43 158 TYR B C 1
ATOM 3479 O O . TYR B 1 158 ? -21.479 42.304 6.441 1.00 24.50 158 TYR B O 1
ATOM 3488 N N . TRP B 1 159 ? -22.483 42.190 4.427 1.00 25.05 159 TRP B N 1
ATOM 3489 C CA . TRP B 1 159 ? -22.371 43.616 4.167 1.00 26.16 159 TRP B CA 1
ATOM 3490 C C . TRP B 1 159 ? -23.759 44.254 4.098 1.00 27.75 159 TRP B C 1
ATOM 3491 O O . TRP B 1 159 ? -24.730 43.563 3.804 1.00 28.36 159 TRP B O 1
ATOM 3502 N N . PRO B 1 160 ? -23.863 45.564 4.394 1.00 29.14 160 PRO B N 1
ATOM 3503 C CA . PRO B 1 160 ? -25.174 46.242 4.483 1.00 30.95 160 PRO B CA 1
ATOM 3504 C C . PRO B 1 160 ? -26.007 46.235 3.193 1.00 32.22 160 PRO B C 1
ATOM 3505 O O . PRO B 1 160 ? -25.456 46.132 2.093 1.00 31.65 160 PRO B O 1
ATOM 3509 N N . ASN B 1 161 ? -27.328 46.341 3.344 1.00 34.20 161 ASN B N 1
ATOM 3510 C CA . ASN B 1 161 ? -28.248 46.369 2.201 1.00 36.05 161 ASN B CA 1
ATOM 3511 C C . ASN B 1 161 ? -28.469 47.747 1.595 1.00 37.03 161 ASN B C 1
ATOM 3512 O O . ASN B 1 161 ? -29.068 47.869 0.523 1.00 37.86 161 ASN B O 1
ATOM 3517 N N . ASP B 1 162 ? -28.002 48.778 2.293 1.00 37.20 162 ASP B N 1
ATOM 3518 C CA . ASP B 1 162 ? -28.145 50.155 1.834 1.00 38.14 162 ASP B CA 1
ATOM 3519 C C . ASP B 1 162 ? -26.981 51.012 2.325 1.00 37.46 162 ASP B C 1
ATOM 3520 O O . ASP B 1 162 ? -25.983 50.481 2.828 1.00 36.38 162 ASP B O 1
ATOM 3525 N N . THR B 1 163 ? -27.131 52.330 2.197 1.00 37.96 163 THR B N 1
ATOM 3526 C CA . THR B 1 163 ? -26.054 53.277 2.480 1.00 37.48 163 THR B CA 1
ATOM 3527 C C . THR B 1 163 ? -25.964 53.674 3.958 1.00 37.59 163 THR B C 1
ATOM 3528 O O . THR B 1 163 ? -25.040 54.384 4.362 1.00 37.50 163 THR B O 1
ATOM 3532 N N . VAL B 1 164 ? -26.923 53.211 4.758 1.00 37.50 164 VAL B N 1
ATOM 3533 C CA . VAL B 1 164 ? -26.893 53.414 6.205 1.00 37.39 164 VAL B CA 1
ATOM 3534 C C . VAL B 1 164 ? -25.743 52.597 6.814 1.00 35.67 164 VAL B C 1
ATOM 3535 O O . VAL B 1 164 ? -25.624 51.397 6.550 1.00 34.47 164 VAL B O 1
ATOM 3539 N N . PRO B 1 165 ? -24.880 53.251 7.612 1.00 35.44 165 PRO B N 1
ATOM 3540 C CA . PRO B 1 165 ? -23.775 52.539 8.248 1.00 34.09 165 PRO B CA 1
ATOM 3541 C C . PRO B 1 165 ? -24.259 51.479 9.236 1.00 33.65 165 PRO B C 1
ATOM 3542 O O . PRO B 1 165 ? -25.266 51.678 9.918 1.00 34.77 165 PRO B O 1
ATOM 3546 N N . VAL B 1 166 ? -23.543 50.359 9.292 1.00 32.10 166 VAL B N 1
ATOM 3547 C CA . VAL B 1 166 ? -23.842 49.270 10.217 1.00 31.41 166 VAL B CA 1
ATOM 3548 C C . VAL B 1 166 ? -22.578 48.903 10.997 1.00 30.41 166 VAL B C 1
ATOM 3549 O O . VAL B 1 166 ? -21.500 48.768 10.411 1.00 29.54 166 VAL B O 1
ATOM 3553 N N . PHE B 1 167 ? -22.715 48.750 12.314 1.00 30.41 167 PHE B N 1
ATOM 3554 C CA . PHE B 1 167 ? -21.635 48.231 13.149 1.00 29.62 167 PHE B CA 1
ATOM 3555 C C . PHE B 1 167 ? -21.635 46.710 13.167 1.00 28.43 167 PHE B C 1
ATOM 3556 O O . PHE B 1 167 ? -22.658 46.082 13.455 1.00 28.73 167 PHE B O 1
ATOM 3564 N N . TYR B 1 168 ? -20.484 46.128 12.846 1.00 27.14 168 TYR B N 1
ATOM 3565 C CA . TYR B 1 168 ? -20.223 44.718 13.096 1.00 25.90 168 TYR B CA 1
ATOM 3566 C C . TYR B 1 168 ? -19.139 44.692 14.163 1.00 25.90 168 TYR B C 1
ATOM 3567 O O . TYR B 1 168 ? -17.956 44.863 13.863 1.00 25.48 168 TYR B O 1
ATOM 3576 N N . GLY B 1 169 ? -19.549 44.518 15.417 1.00 26.76 169 GLY B N 1
ATOM 3577 C CA . GLY B 1 169 ? -18.639 44.665 16.555 1.00 27.03 169 GLY B CA 1
ATOM 3578 C C . GLY B 1 169 ? -18.257 46.124 16.747 1.00 28.16 169 GLY B C 1
ATOM 3579 O O . GLY B 1 169 ? -19.135 47.002 16.818 1.00 28.87 169 GLY B O 1
ATOM 3580 N N . ASP B 1 170 ? -16.951 46.381 16.831 1.00 28.02 170 ASP B N 1
ATOM 3581 C CA . ASP B 1 170 ? -16.421 47.752 16.904 1.00 29.25 170 ASP B CA 1
ATOM 3582 C C . ASP B 1 170 ? -16.255 48.383 15.519 1.00 28.42 170 ASP B C 1
ATOM 3583 O O . ASP B 1 170 ? -15.957 49.568 15.424 1.00 29.29 170 ASP B O 1
ATOM 3588 N N . ILE B 1 171 ? -16.423 47.594 14.459 1.00 26.90 171 ILE B N 1
ATOM 3589 C CA . ILE B 1 171 ? -16.136 48.064 13.097 1.00 26.14 171 ILE B CA 1
ATOM 3590 C C . ILE B 1 171 ? -17.376 48.613 12.394 1.00 26.65 171 ILE B C 1
ATOM 3591 O O . ILE B 1 171 ? -18.314 47.868 12.090 1.00 26.62 171 ILE B O 1
ATOM 3596 N N . LYS B 1 172 ? -17.367 49.919 12.143 1.00 27.06 172 LYS B N 1
ATOM 3597 C CA . LYS B 1 172 ? -18.416 50.571 11.376 1.00 27.18 172 LYS B CA 1
ATOM 3598 C C . LYS B 1 172 ? -18.149 50.378 9.891 1.00 26.26 172 LYS B C 1
ATOM 3599 O O . LYS B 1 172 ? -17.046 50.646 9.410 1.00 25.76 172 LYS B O 1
ATOM 3605 N N . VAL B 1 173 ? -19.173 49.920 9.176 1.00 25.67 173 VAL B N 1
ATOM 3606 C CA . VAL B 1 173 ? -19.082 49.615 7.760 1.00 24.81 173 VAL B CA 1
ATOM 3607 C C . VAL B 1 173 ? -20.201 50.342 7.032 1.00 25.65 173 VAL B C 1
ATOM 3608 O O . VAL B 1 173 ? -21.358 50.265 7.442 1.00 26.42 173 VAL B O 1
ATOM 3612 N N . GLN B 1 174 ? -19.859 51.061 5.966 1.00 25.80 174 GLN B N 1
ATOM 3613 C CA . GLN B 1 174 ? -20.861 51.769 5.164 1.00 26.96 174 GLN B CA 1
ATOM 3614 C C . GLN B 1 174 ? -20.519 51.779 3.669 1.00 26.58 174 GLN B C 1
ATOM 3615 O O . GLN B 1 174 ? -19.341 51.835 3.292 1.00 25.95 174 GLN B O 1
ATOM 3621 N N . ILE B 1 175 ? -21.551 51.729 2.828 1.00 26.89 175 ILE B N 1
ATOM 3622 C CA . ILE B 1 175 ? -21.365 51.702 1.376 1.00 27.00 175 ILE B CA 1
ATOM 3623 C C . ILE B 1 175 ? -21.182 53.114 0.829 1.00 28.06 175 ILE B C 1
ATOM 3624 O O . ILE B 1 175 ? -22.015 53.981 1.064 1.00 29.38 175 ILE B O 1
ATOM 3629 N N . LEU B 1 176 ? -20.090 53.330 0.101 1.00 27.94 176 LEU B N 1
ATOM 3630 C CA . LEU B 1 176 ? -19.791 54.633 -0.500 1.00 29.37 176 LEU B CA 1
ATOM 3631 C C . LEU B 1 176 ? -20.154 54.698 -1.975 1.00 29.84 176 LEU B C 1
ATOM 3632 O O . LEU B 1 176 ? -20.384 55.779 -2.508 1.00 31.00 176 LEU B O 1
ATOM 3637 N N . ASN B 1 177 ? -20.188 53.537 -2.628 1.00 29.25 177 ASN B N 1
ATOM 3638 C CA . ASN B 1 177 ? -20.382 53.447 -4.068 1.00 29.84 177 ASN B CA 1
ATOM 3639 C C . ASN B 1 177 ? -20.481 51.995 -4.509 1.00 29.28 177 ASN B C 1
ATOM 3640 O O . ASN B 1 177 ? -19.852 51.105 -3.926 1.00 28.33 177 ASN B O 1
ATOM 3645 N N . ASP B 1 178 ? -21.280 51.754 -5.537 1.00 30.15 178 ASP B N 1
ATOM 3646 C CA . ASP B 1 178 ? -21.366 50.432 -6.141 1.00 30.15 178 ASP B CA 1
ATOM 3647 C C . ASP B 1 178 ? -21.308 50.565 -7.651 1.00 30.57 178 ASP B C 1
ATOM 3648 O O . ASP B 1 178 ? -21.951 51.444 -8.234 1.00 31.68 178 ASP B O 1
ATOM 3653 N N . SER B 1 179 ? -20.528 49.694 -8.279 1.00 29.80 179 SER B N 1
ATOM 3654 C CA . SER B 1 179 ? -20.414 49.682 -9.730 1.00 30.21 179 SER B CA 1
ATOM 3655 C C . SER B 1 179 ? -20.763 48.302 -10.267 1.00 29.75 179 SER B C 1
ATOM 3656 O O . SER B 1 179 ? -20.244 47.290 -9.790 1.00 28.69 179 SER B O 1
ATOM 3659 N N . HIS B 1 180 ? -21.653 48.273 -11.254 1.00 30.47 180 HIS B N 1
ATOM 3660 C CA . HIS B 1 180 ? -22.171 47.021 -11.797 1.00 30.49 180 HIS B CA 1
ATOM 3661 C C . HIS B 1 180 ? -21.604 46.697 -13.177 1.00 30.58 180 HIS B C 1
ATOM 3662 O O . HIS B 1 180 ? -21.609 47.537 -14.080 1.00 31.46 180 HIS B O 1
ATOM 3669 N N . TYR B 1 181 ? -21.110 45.475 -13.323 1.00 29.64 181 TYR B N 1
ATOM 3670 C CA . TYR B 1 181 ? -20.545 45.010 -14.581 1.00 29.75 181 TYR B CA 1
ATOM 3671 C C . TYR B 1 181 ? -21.246 43.727 -15.008 1.00 30.02 181 TYR B C 1
ATOM 3672 O O . TYR B 1 181 ? -22.129 43.234 -14.304 1.00 29.69 181 TYR B O 1
ATOM 3681 N N . ALA B 1 182 ? -20.866 43.201 -16.170 1.00 30.66 182 ALA B N 1
ATOM 3682 C CA . ALA B 1 182 ? -21.504 42.003 -16.715 1.00 31.31 182 ALA B CA 1
ATOM 3683 C C . ALA B 1 182 ? -21.344 40.820 -15.769 1.00 30.53 182 ALA B C 1
ATOM 3684 O O . ALA B 1 182 ? -22.307 40.102 -15.496 1.00 31.14 182 ALA B O 1
ATOM 3686 N N . ASP B 1 183 ? -20.135 40.642 -15.248 1.00 29.41 183 ASP B N 1
ATOM 3687 C CA . ASP B 1 183 ? -19.813 39.441 -14.493 1.00 28.72 183 ASP B CA 1
ATOM 3688 C C . ASP B 1 183 ? -19.548 39.671 -13.015 1.00 27.47 183 ASP B C 1
ATOM 3689 O O . ASP B 1 183 ? -19.336 38.717 -12.265 1.00 26.95 183 ASP B O 1
ATOM 3694 N N . TRP B 1 184 ? -19.564 40.932 -12.597 1.00 26.97 184 TRP B N 1
ATOM 3695 C CA . TRP B 1 184 ? -19.228 41.267 -11.221 1.00 26.10 184 TRP B CA 1
ATOM 3696 C C . TRP B 1 184 ? -19.759 42.619 -10.768 1.00 26.20 184 TRP B C 1
ATOM 3697 O O . TRP B 1 184 ? -20.229 43.421 -11.581 1.00 26.70 184 TRP B O 1
ATOM 3708 N N . VAL B 1 185 ? -19.692 42.834 -9.456 1.00 25.32 185 VAL B N 1
ATOM 3709 C CA . VAL B 1 185 ? -20.119 44.064 -8.807 1.00 25.77 185 VAL B CA 1
ATOM 3710 C C . VAL B 1 185 ? -18.982 44.536 -7.900 1.00 25.60 185 VAL B C 1
ATOM 3711 O O . VAL B 1 185 ? -18.436 43.762 -7.107 1.00 24.81 185 VAL B O 1
ATOM 3715 N N . MET B 1 186 ? -18.626 45.808 -8.041 1.00 26.46 186 MET B N 1
ATOM 3716 C CA . MET B 1 186 ? -17.615 46.447 -7.215 1.00 26.83 186 MET B CA 1
ATOM 3717 C C . MET B 1 186 ? -18.315 47.315 -6.184 1.00 26.68 186 MET B C 1
ATOM 3718 O O . MET B 1 186 ? -19.094 48.201 -6.546 1.00 27.64 186 MET B O 1
ATOM 3723 N N . THR B 1 187 ? -18.065 47.042 -4.905 1.00 25.47 187 THR B N 1
ATOM 3724 C CA . THR B 1 187 ? -18.644 47.844 -3.831 1.00 24.99 187 THR B CA 1
ATOM 3725 C C . THR B 1 187 ? -17.522 48.482 -3.035 1.00 24.56 187 THR B C 1
ATOM 3726 O O . THR B 1 187 ? -16.583 47.803 -2.604 1.00 23.90 187 THR B O 1
ATOM 3730 N N . GLU B 1 188 ? -17.615 49.794 -2.864 1.00 25.00 188 GLU B N 1
ATOM 3731 C CA . GLU B 1 188 ? -16.628 50.536 -2.093 1.00 25.05 188 GLU B CA 1
ATOM 3732 C C . GLU B 1 188 ? -17.181 50.900 -0.715 1.00 25.01 188 GLU B C 1
ATOM 3733 O O . GLU B 1 188 ? -18.230 51.537 -0.595 1.00 25.77 188 GLU B O 1
ATOM 3739 N N . PHE B 1 189 ? -16.474 50.454 0.317 1.00 24.30 189 PHE B N 1
ATOM 3740 C CA . PHE B 1 189 ? -16.885 50.635 1.700 1.00 24.32 189 PHE B CA 1
ATOM 3741 C C . PHE B 1 189 ? -15.957 51.616 2.398 1.00 25.07 189 PHE B C 1
ATOM 3742 O O . PHE B 1 189 ? -14.766 51.657 2.097 1.00 24.75 189 PHE B O 1
ATOM 3750 N N . MET B 1 190 ? -16.494 52.390 3.339 1.00 26.58 190 MET B N 1
ATOM 3751 C CA . MET B 1 190 ? -15.665 52.981 4.386 1.00 27.69 190 MET B CA 1
ATOM 3752 C C . MET B 1 190 ? -15.766 52.114 5.641 1.00 27.23 190 MET B C 1
ATOM 3753 O O . MET B 1 190 ? -16.861 51.754 6.074 1.00 27.34 190 MET B O 1
ATOM 3758 N N . LEU B 1 191 ? -14.612 51.756 6.193 1.00 26.95 191 LEU B N 1
ATOM 3759 C CA . LEU B 1 191 ? -14.539 51.058 7.468 1.00 27.05 191 LEU B CA 1
ATOM 3760 C C . LEU B 1 191 ? -13.982 52.021 8.500 1.00 28.65 191 LEU B C 1
ATOM 3761 O O . LEU B 1 191 ? -12.960 52.670 8.260 1.00 28.87 191 LEU B O 1
ATOM 3766 N N . CYS B 1 192 ? -14.666 52.122 9.636 1.00 29.90 192 CYS B N 1
ATOM 3767 C CA . CYS B 1 192 ? -14.188 52.938 10.747 1.00 32.13 192 CYS B CA 1
ATOM 3768 C C . CYS B 1 192 ? -14.117 52.124 12.023 1.00 32.12 192 CYS B C 1
ATOM 3769 O O . CYS B 1 192 ? -14.955 51.249 12.262 1.00 31.84 192 CYS B O 1
ATOM 3772 N N . ARG B 1 193 ? -13.116 52.415 12.843 1.00 33.05 193 ARG B N 1
ATOM 3773 C CA . ARG B 1 193 ? -13.070 51.842 14.175 1.00 33.52 193 ARG B CA 1
ATOM 3774 C C . ARG B 1 193 ? -13.009 52.924 15.248 1.00 35.27 193 ARG B C 1
ATOM 3775 O O . ARG B 1 193 ? -14.005 53.182 15.937 1.00 36.34 193 ARG B O 1
ATOM 3783 N N . GLY B 1 194 ? -11.863 53.573 15.398 1.00 36.11 194 GLY B N 1
ATOM 3784 C CA . GLY B 1 194 ? -11.788 54.680 16.357 1.00 38.21 194 GLY B CA 1
ATOM 3785 C C . GLY B 1 194 ? -12.370 55.904 15.681 1.00 39.40 194 GLY B C 1
ATOM 3786 O O . GLY B 1 194 ? -13.570 55.974 15.406 1.00 39.52 194 GLY B O 1
ATOM 3787 N N . SER B 1 195 ? -11.499 56.863 15.405 1.00 40.34 195 SER B N 1
ATOM 3788 C CA . SER B 1 195 ? -11.791 57.928 14.464 1.00 41.11 195 SER B CA 1
ATOM 3789 C C . SER B 1 195 ? -11.005 57.609 13.194 1.00 39.92 195 SER B C 1
ATOM 3790 O O . SER B 1 195 ? -10.849 58.457 12.313 1.00 40.80 195 SER B O 1
ATOM 3793 N N . GLU B 1 196 ? -10.516 56.370 13.123 1.00 37.91 196 GLU B N 1
ATOM 3794 C CA . GLU B 1 196 ? -9.692 55.882 12.022 1.00 36.64 196 GLU B CA 1
ATOM 3795 C C . GLU B 1 196 ? -10.569 55.354 10.881 1.00 35.11 196 GLU B C 1
ATOM 3796 O O . GLU B 1 196 ? -11.481 54.564 11.106 1.00 34.24 196 GLU B O 1
ATOM 3802 N N . GLN B 1 197 ? -10.292 55.809 9.661 1.00 34.67 197 GLN B N 1
ATOM 3803 C CA . GLN B 1 197 ? -11.118 55.483 8.496 1.00 33.39 197 GLN B CA 1
ATOM 3804 C C . GLN B 1 197 ? -10.302 54.831 7.402 1.00 31.81 197 GLN B C 1
ATOM 3805 O O . GLN B 1 197 ? -9.148 55.209 7.169 1.00 32.20 197 GLN B O 1
ATOM 3811 N N . ARG B 1 198 ? -10.915 53.868 6.718 1.00 29.76 198 ARG B N 1
ATOM 3812 C CA . ARG B 1 198 ? -10.280 53.183 5.597 1.00 28.07 198 ARG B CA 1
ATOM 3813 C C . ARG B 1 198 ? -11.270 52.904 4.485 1.00 27.18 198 ARG B C 1
ATOM 3814 O O . ARG B 1 198 ? -12.431 52.590 4.747 1.00 26.85 198 ARG B O 1
ATOM 3822 N N . ILE B 1 199 ? -10.802 53.018 3.245 1.00 26.53 199 ILE B N 1
ATOM 3823 C CA . ILE B 1 199 ? -11.576 52.582 2.091 1.00 25.63 199 ILE B CA 1
ATOM 3824 C C . ILE B 1 199 ? -11.215 51.138 1.793 1.00 24.03 199 ILE B C 1
ATOM 3825 O O . ILE B 1 199 ? -10.043 50.791 1.647 1.00 23.29 199 ILE B O 1
ATOM 3830 N N . LEU B 1 200 ? -12.228 50.295 1.700 1.00 23.20 200 LEU B N 1
ATOM 3831 C CA . LEU B 1 200 ? -12.008 48.920 1.290 1.00 22.13 200 LEU B CA 1
ATOM 3832 C C . LEU B 1 200 ? -12.841 48.655 0.041 1.00 21.88 200 LEU B C 1
ATOM 3833 O O . LEU B 1 200 ? -13.978 49.137 -0.074 1.00 22.23 200 LEU B O 1
ATOM 3838 N N . ARG B 1 201 ? -12.266 47.899 -0.890 1.00 21.08 201 ARG B N 1
ATOM 3839 C CA . ARG B 1 201 ? -12.937 47.573 -2.144 1.00 21.07 201 ARG B CA 1
ATOM 3840 C C . ARG B 1 201 ? -13.319 46.093 -2.239 1.00 20.08 201 ARG B C 1
ATOM 3841 O O . ARG B 1 201 ? -12.509 45.203 -1.954 1.00 19.25 201 ARG B O 1
ATOM 3849 N N . HIS B 1 202 ? -14.564 45.854 -2.645 1.00 19.64 202 HIS B N 1
ATOM 3850 C CA . HIS B 1 202 ? -15.177 44.532 -2.615 1.00 18.72 202 HIS B CA 1
ATOM 3851 C C . HIS B 1 202 ? -15.524 44.109 -4.042 1.00 19.01 202 HIS B C 1
ATOM 3852 O O . HIS B 1 202 ? -16.412 44.690 -4.688 1.00 19.59 202 HIS B O 1
ATOM 3859 N N . PHE B 1 203 ? -14.810 43.094 -4.521 1.00 18.33 203 PHE B N 1
ATOM 3860 C CA . PHE B 1 203 ? -14.945 42.593 -5.884 1.00 18.36 203 PHE B CA 1
ATOM 3861 C C . PHE B 1 203 ? -15.760 41.317 -5.841 1.00 18.15 203 PHE B C 1
ATOM 3862 O O . PHE B 1 203 ? -15.272 40.267 -5.422 1.00 17.81 203 PHE B O 1
ATOM 3870 N N . HIS B 1 204 ? -17.007 41.419 -6.272 1.00 18.58 204 HIS B N 1
ATOM 3871 C CA . HIS B 1 204 ? -17.947 40.325 -6.152 1.00 18.43 204 HIS B CA 1
ATOM 3872 C C . HIS B 1 204 ? -18.219 39.724 -7.520 1.00 18.98 204 HIS B C 1
ATOM 3873 O O . HIS B 1 204 ? -18.990 40.265 -8.299 1.00 19.53 204 HIS B O 1
ATOM 3880 N N . PHE B 1 205 ? -17.564 38.608 -7.812 1.00 19.25 205 PHE B N 1
ATOM 3881 C CA . PHE B 1 205 ? -17.842 37.854 -9.031 1.00 20.34 205 PHE B CA 1
ATOM 3882 C C . PHE B 1 205 ? -19.198 37.154 -8.859 1.00 21.32 205 PHE B C 1
ATOM 3883 O O . PHE B 1 205 ? -19.384 36.340 -7.943 1.00 21.16 205 PHE B O 1
ATOM 3891 N N . THR B 1 206 ? -20.155 37.505 -9.713 1.00 22.27 206 THR B N 1
ATOM 3892 C CA . THR B 1 206 ? -21.544 37.119 -9.472 1.00 23.55 206 THR B CA 1
ATOM 3893 C C . THR B 1 206 ? -22.031 36.056 -10.443 1.00 24.62 206 THR B C 1
ATOM 3894 O O . THR B 1 206 ? -23.191 35.649 -10.407 1.00 25.41 206 THR B O 1
ATOM 3898 N N . THR B 1 207 ? -21.137 35.580 -11.293 1.00 25.18 207 THR B N 1
ATOM 3899 C CA . THR B 1 207 ? -21.580 34.871 -12.468 1.00 26.67 207 THR B CA 1
ATOM 3900 C C . THR B 1 207 ? -21.070 33.421 -12.594 1.00 26.88 207 THR B C 1
ATOM 3901 O O . THR B 1 207 ? -21.365 32.739 -13.580 1.00 27.84 207 THR B O 1
ATOM 3905 N N . TRP B 1 208 ? -20.320 32.955 -11.597 1.00 26.18 208 TRP B N 1
ATOM 3906 C CA . TRP B 1 208 ? -19.898 31.553 -11.558 1.00 26.74 208 TRP B CA 1
ATOM 3907 C C . TRP B 1 208 ? -21.138 30.658 -11.609 1.00 27.65 208 TRP B C 1
ATOM 3908 O O . TRP B 1 208 ? -22.062 30.856 -10.821 1.00 27.87 208 TRP B O 1
ATOM 3919 N N . PRO B 1 209 ? -21.176 29.698 -12.553 1.00 28.84 209 PRO B N 1
ATOM 3920 C CA . PRO B 1 209 ? -22.396 28.890 -12.735 1.00 30.17 209 PRO B CA 1
ATOM 3921 C C . PRO B 1 209 ? -22.621 27.899 -11.602 1.00 30.51 209 PRO B C 1
ATOM 3922 O O . PRO B 1 209 ? -21.664 27.448 -10.976 1.00 29.72 209 PRO B O 1
ATOM 3926 N N . ASP B 1 210 ? -23.887 27.582 -11.342 1.00 32.18 210 ASP B N 1
ATOM 3927 C CA . ASP B 1 210 ? -24.261 26.642 -10.283 1.00 33.02 210 ASP B CA 1
ATOM 3928 C C . ASP B 1 210 ? -23.500 25.322 -10.399 1.00 33.52 210 ASP B C 1
ATOM 3929 O O . ASP B 1 210 ? -22.959 24.818 -9.405 1.00 33.36 210 ASP B O 1
ATOM 3934 N N . PHE B 1 211 ? -23.456 24.780 -11.616 1.00 34.39 211 PHE B N 1
ATOM 3935 C CA . PHE B 1 211 ? -22.733 23.544 -11.901 1.00 35.07 211 PHE B CA 1
ATOM 3936 C C . PHE B 1 211 ? -21.597 23.824 -12.883 1.00 34.96 211 PHE B C 1
ATOM 3937 O O . PHE B 1 211 ? -21.818 24.412 -13.951 1.00 35.35 211 PHE B O 1
ATOM 3939 N N . GLY B 1 212 ? -20.385 23.410 -12.511 1.00 34.63 212 GLY B N 1
ATOM 3940 C CA . GLY B 1 212 ? -19.204 23.545 -13.375 1.00 34.48 212 GLY B CA 1
ATOM 3941 C C . GLY B 1 212 ? -18.419 24.829 -13.154 1.00 33.28 212 GLY B C 1
ATOM 3942 O O . GLY B 1 212 ? -18.471 25.417 -12.078 1.00 32.42 212 GLY B O 1
ATOM 3943 N N . VAL B 1 213 ? -17.702 25.258 -14.191 1.00 33.55 213 VAL B N 1
ATOM 3944 C CA . VAL B 1 213 ? -16.851 26.452 -14.164 1.00 32.79 213 VAL B CA 1
ATOM 3945 C C . VAL B 1 213 ? -17.323 27.441 -15.252 1.00 33.84 213 VAL B C 1
ATOM 3946 O O . VAL B 1 213 ? -18.086 27.047 -16.135 1.00 35.02 213 VAL B O 1
ATOM 3950 N N . PRO B 1 214 ? -16.889 28.724 -15.196 1.00 33.71 214 PRO B N 1
ATOM 3951 C CA . PRO B 1 214 ? -17.387 29.680 -16.204 1.00 34.81 214 PRO B CA 1
ATOM 3952 C C . PRO B 1 214 ? -17.184 29.180 -17.637 1.00 36.76 214 PRO B C 1
ATOM 3953 O O . PRO B 1 214 ? -16.061 28.845 -18.017 1.00 36.79 214 PRO B O 1
ATOM 3957 N N . ASN B 1 215 ? -18.276 29.123 -18.408 1.00 38.85 215 ASN B N 1
ATOM 3958 C CA . ASN B 1 215 ? -18.323 28.320 -19.645 1.00 41.19 215 ASN B CA 1
ATOM 3959 C C . ASN B 1 215 ? -17.907 29.024 -20.938 1.00 42.14 215 ASN B C 1
ATOM 3960 O O . ASN B 1 215 ? -17.742 28.362 -21.976 1.00 43.68 215 ASN B O 1
ATOM 3965 N N . PRO B 1 216 ? -17.807 30.368 -20.906 1.00 41.58 216 PRO B N 1
ATOM 3966 C CA . PRO B 1 216 ? -16.690 30.921 -21.645 1.00 41.25 216 PRO B CA 1
ATOM 3967 C C . PRO B 1 216 ? -15.695 31.368 -20.574 1.00 39.66 216 PRO B C 1
ATOM 3968 O O . PRO B 1 216 ? -16.002 32.278 -19.792 1.00 39.03 216 PRO B O 1
ATOM 3972 N N . PRO B 1 217 ? -14.529 30.699 -20.492 1.00 39.15 217 PRO B N 1
ATOM 3973 C CA . PRO B 1 217 ? -13.564 30.991 -19.425 1.00 37.65 217 PRO B CA 1
ATOM 3974 C C . PRO B 1 217 ? -13.152 32.464 -19.382 1.00 36.62 217 PRO B C 1
ATOM 3975 O O . PRO B 1 217 ? -12.699 32.946 -18.341 1.00 35.86 217 PRO B O 1
ATOM 3979 N N . GLN B 1 218 ? -13.339 33.160 -20.503 1.00 36.47 218 GLN B N 1
ATOM 3980 C CA . GLN B 1 218 ? -13.041 34.587 -20.645 1.00 35.63 218 GLN B CA 1
ATOM 3981 C C . GLN B 1 218 ? -13.686 35.469 -19.575 1.00 34.21 218 GLN B C 1
ATOM 3982 O O . GLN B 1 218 ? -13.113 36.491 -19.187 1.00 33.99 218 GLN B O 1
ATOM 3988 N N . THR B 1 219 ? -14.873 35.079 -19.115 1.00 33.24 219 THR B N 1
ATOM 3989 C CA . THR B 1 219 ? -15.588 35.821 -18.073 1.00 32.11 219 THR B CA 1
ATOM 3990 C C . THR B 1 219 ? -14.770 35.925 -16.781 1.00 30.52 219 THR B C 1
ATOM 3991 O O . THR B 1 219 ? -14.706 36.994 -16.174 1.00 30.12 219 THR B O 1
ATOM 3995 N N . LEU B 1 220 ? -14.130 34.828 -16.380 1.00 29.26 220 LEU B N 1
ATOM 3996 C CA . LEU B 1 220 ? -13.268 34.842 -15.196 1.00 27.59 220 LEU B CA 1
ATOM 3997 C C . LEU B 1 220 ? -11.981 35.631 -15.436 1.00 27.00 220 LEU B C 1
ATOM 3998 O O . LEU B 1 220 ? -11.550 36.401 -14.572 1.00 26.22 220 LEU B O 1
ATOM 4003 N N . VAL B 1 221 ? -11.380 35.442 -16.609 1.00 27.09 221 VAL B N 1
ATOM 4004 C CA . VAL B 1 221 ? -10.181 36.189 -17.007 1.00 26.60 221 VAL B CA 1
ATOM 4005 C C . VAL B 1 221 ? -10.433 37.695 -16.980 1.00 26.39 221 VAL B C 1
ATOM 4006 O O . VAL B 1 221 ? -9.598 38.462 -16.501 1.00 26.36 221 VAL B O 1
ATOM 4010 N N . ARG B 1 222 ? -11.579 38.107 -17.512 1.00 26.55 222 ARG B N 1
ATOM 4011 C CA . ARG B 1 222 ? -11.982 39.508 -17.527 1.00 26.81 222 ARG B CA 1
ATOM 4012 C C . ARG B 1 222 ? -12.005 40.084 -16.104 1.00 25.63 222 ARG B C 1
ATOM 4013 O O . ARG B 1 222 ? -11.467 41.168 -15.850 1.00 25.90 222 ARG B O 1
ATOM 4021 N N . PHE B 1 223 ? -12.628 39.344 -15.189 1.00 24.29 223 PHE B N 1
ATOM 4022 C CA . PHE B 1 223 ? -12.707 39.700 -13.780 1.00 23.21 223 PHE B CA 1
ATOM 4023 C C . PHE B 1 223 ? -11.324 39.846 -13.134 1.00 22.58 223 PHE B C 1
ATOM 4024 O O . PHE B 1 223 ? -11.062 40.812 -12.411 1.00 22.02 223 PHE B O 1
ATOM 4032 N N . VAL B 1 224 ? -10.445 38.887 -13.404 1.00 22.47 224 VAL B N 1
ATOM 4033 C CA . VAL B 1 224 ? -9.099 38.908 -12.854 1.00 22.50 224 VAL B CA 1
ATOM 4034 C C . VAL B 1 224 ? -8.334 40.123 -13.371 1.00 23.45 224 VAL B C 1
ATOM 4035 O O . VAL B 1 224 ? -7.619 40.780 -12.607 1.00 23.36 224 VAL B O 1
ATOM 4039 N N . ARG B 1 225 ? -8.506 40.433 -14.656 1.00 24.52 225 ARG B N 1
ATOM 4040 C CA . ARG B 1 225 ? -7.891 41.617 -15.248 1.00 25.65 225 ARG B CA 1
ATOM 4041 C C . ARG B 1 225 ? -8.355 42.889 -14.557 1.00 25.74 225 ARG B C 1
ATOM 4042 O O . ARG B 1 225 ? -7.535 43.728 -14.186 1.00 26.10 225 ARG B O 1
ATOM 4050 N N . ALA B 1 226 ? -9.672 43.015 -14.395 1.00 25.95 226 ALA B N 1
ATOM 4051 C CA . ALA B 1 226 ? -10.300 44.175 -13.762 1.00 26.32 226 ALA B CA 1
ATOM 4052 C C . ALA B 1 226 ? -9.882 44.342 -12.306 1.00 26.06 226 ALA B C 1
ATOM 4053 O O . ALA B 1 226 ? -9.667 45.459 -11.847 1.00 26.48 226 ALA B O 1
ATOM 4055 N N . PHE B 1 227 ? -9.769 43.231 -11.585 1.00 25.91 227 PHE B N 1
ATOM 4056 C CA . PHE B 1 227 ? -9.291 43.261 -10.208 1.00 25.75 227 PHE B CA 1
ATOM 4057 C C . PHE B 1 227 ? -7.857 43.778 -10.158 1.00 26.75 227 PHE B C 1
ATOM 4058 O O . PHE B 1 227 ? -7.553 44.725 -9.427 1.00 26.53 227 PHE B O 1
ATOM 4066 N N . ARG B 1 228 ? -6.988 43.163 -10.959 1.00 28.11 228 ARG B N 1
ATOM 4067 C CA . ARG B 1 228 ? -5.567 43.506 -10.973 1.00 29.73 228 ARG B CA 1
ATOM 4068 C C . ARG B 1 228 ? -5.306 44.910 -11.552 1.00 31.48 228 ARG B C 1
ATOM 4069 O O . ARG B 1 228 ? -4.263 45.512 -11.290 1.00 32.21 228 ARG B O 1
ATOM 4077 N N . ASP B 1 229 ? -6.271 45.436 -12.306 1.00 33.12 229 ASP B N 1
ATOM 4078 C CA . ASP B 1 229 ? -6.225 46.815 -12.798 1.00 35.17 229 ASP B CA 1
ATOM 4079 C C . ASP B 1 229 ? -6.489 47.826 -11.682 1.00 35.44 229 ASP B C 1
ATOM 4080 O O . ASP B 1 229 ? -5.952 48.924 -11.708 1.00 36.33 229 ASP B O 1
ATOM 4085 N N . ARG B 1 230 ? -7.326 47.458 -10.712 1.00 35.40 230 ARG B N 1
ATOM 4086 C CA . ARG B 1 230 ? -7.649 48.340 -9.581 1.00 36.01 230 ARG B CA 1
ATOM 4087 C C . ARG B 1 230 ? -6.690 48.230 -8.405 1.00 35.75 230 ARG B C 1
ATOM 4088 O O . ARG B 1 230 ? -6.453 49.217 -7.710 1.00 36.32 230 ARG B O 1
ATOM 4096 N N . ILE B 1 231 ? -6.165 47.027 -8.177 1.00 35.45 231 ILE B N 1
ATOM 4097 C CA . ILE B 1 231 ? -5.332 46.725 -7.014 1.00 35.47 231 ILE B CA 1
ATOM 4098 C C . ILE B 1 231 ? -3.871 46.493 -7.408 1.00 36.44 231 ILE B C 1
ATOM 4099 O O . ILE B 1 231 ? -3.549 45.460 -8.002 1.00 36.73 231 ILE B O 1
ATOM 4104 N N . GLY B 1 232 ? -3.065 47.509 -7.203 1.00 37.33 232 GLY B N 1
ATOM 4105 C CA . GLY B 1 232 ? -1.714 47.417 -7.646 1.00 38.20 232 GLY B CA 1
ATOM 4106 C C . GLY B 1 232 ? -1.087 46.228 -7.005 1.00 38.42 232 GLY B C 1
ATOM 4107 O O . GLY B 1 232 ? -1.532 45.761 -5.975 1.00 39.10 232 GLY B O 1
ATOM 4108 N N . ALA B 1 233 ? -0.012 45.768 -7.585 1.00 38.41 233 ALA B N 1
ATOM 4109 C CA . ALA B 1 233 ? 0.662 44.606 -7.076 1.00 38.24 233 ALA B CA 1
ATOM 4110 C C . ALA B 1 233 ? 1.304 44.770 -5.720 1.00 39.11 233 ALA B C 1
ATOM 4111 O O . ALA B 1 233 ? 1.969 43.871 -5.276 1.00 40.31 233 ALA B O 1
ATOM 4113 N N . GLU B 1 234 ? 1.088 45.903 -5.067 1.00 38.70 234 GLU B N 1
ATOM 4114 C CA . GLU B 1 234 ? 1.684 46.163 -3.772 1.00 37.30 234 GLU B CA 1
ATOM 4115 C C . GLU B 1 234 ? 0.746 46.135 -2.564 1.00 36.72 234 GLU B C 1
ATOM 4116 O O . GLU B 1 234 ? 1.190 46.223 -1.441 1.00 37.29 234 GLU B O 1
ATOM 4122 N N . GLN B 1 235 ? -0.539 46.048 -2.827 1.00 35.77 235 GLN B N 1
ATOM 4123 C CA . GLN B 1 235 ? -1.637 45.930 -1.898 1.00 35.14 235 GLN B CA 1
ATOM 4124 C C . GLN B 1 235 ? -1.452 44.837 -0.877 1.00 33.96 235 GLN B C 1
ATOM 4125 O O . GLN B 1 235 ? -1.189 43.717 -1.253 1.00 33.92 235 GLN B O 1
ATOM 4127 N N . ARG B 1 236 ? -1.537 45.266 0.398 1.00 32.78 236 ARG B N 1
ATOM 4128 C CA . ARG B 1 236 ? -1.453 44.521 1.661 1.00 30.80 236 ARG B CA 1
ATOM 4129 C C . ARG B 1 236 ? -2.192 43.292 1.517 1.00 28.47 236 ARG B C 1
ATOM 4130 O O . ARG B 1 236 ? -2.508 42.970 0.450 1.00 28.77 236 ARG B O 1
ATOM 4138 N N . PRO B 1 237 ? -2.546 42.616 2.585 1.00 26.23 237 PRO B N 1
ATOM 4139 C CA . PRO B 1 237 ? -3.330 41.428 2.347 1.00 24.15 237 PRO B CA 1
ATOM 4140 C C . PRO B 1 237 ? -4.633 41.672 1.590 1.00 22.68 237 PRO B C 1
ATOM 4141 O O . PRO B 1 237 ? -5.300 42.587 1.833 1.00 22.90 237 PRO B O 1
ATOM 4145 N N . ILE B 1 238 ? -4.932 40.839 0.627 1.00 21.01 238 ILE B N 1
ATOM 4146 C CA . ILE B 1 238 ? -6.233 40.785 -0.037 1.00 19.34 238 ILE B CA 1
ATOM 4147 C C . ILE B 1 238 ? -7.028 39.612 0.547 1.00 18.01 238 ILE B C 1
ATOM 4148 O O . ILE B 1 238 ? -6.550 38.482 0.547 1.00 17.73 238 ILE B O 1
ATOM 4153 N N . VAL B 1 239 ? -8.242 39.873 1.021 1.00 16.79 239 VAL B N 1
ATOM 4154 C CA . VAL B 1 239 ? -9.122 38.818 1.502 1.00 15.66 239 VAL B CA 1
ATOM 4155 C C . VAL B 1 239 ? -9.869 38.196 0.316 1.00 15.84 239 VAL B C 1
ATOM 4156 O O . VAL B 1 239 ? -10.384 38.915 -0.547 1.00 16.22 239 VAL B O 1
ATOM 4160 N N . VAL B 1 240 ? -9.911 36.864 0.276 1.00 15.11 240 VAL B N 1
ATOM 4161 C CA . VAL B 1 240 ? -10.535 36.117 -0.811 1.00 14.64 240 VAL B CA 1
ATOM 4162 C C . VAL B 1 240 ? -11.408 35.021 -0.213 1.00 14.93 240 VAL B C 1
ATOM 4163 O O . VAL B 1 240 ? -10.966 34.274 0.663 1.00 14.78 240 VAL B O 1
ATOM 4167 N N . HIS B 1 241 ? -12.647 34.923 -0.683 1.00 15.03 241 HIS B N 1
ATOM 4168 C CA . HIS B 1 241 ? -13.517 33.841 -0.256 1.00 15.30 241 HIS B CA 1
ATOM 4169 C C . HIS B 1 241 ? -14.536 33.456 -1.313 1.00 16.16 241 HIS B C 1
ATOM 4170 O O . HIS B 1 241 ? -14.925 34.265 -2.160 1.00 16.26 241 HIS B O 1
ATOM 4177 N N . CYS B 1 242 ? -14.921 32.188 -1.267 1.00 16.91 242 CYS B N 1
ATOM 4178 C CA . CYS B 1 242 ? -16.096 31.692 -1.947 1.00 18.04 242 CYS B CA 1
ATOM 4179 C C . CYS B 1 242 ? -16.983 31.142 -0.837 1.00 18.41 242 CYS B C 1
ATOM 4180 O O . CYS B 1 242 ? -17.276 31.868 0.120 1.00 18.56 242 CYS B O 1
ATOM 4183 N N . SER B 1 243 ? -17.410 29.889 -0.935 1.00 18.57 243 SER B N 1
ATOM 4184 C CA . SER B 1 243 ? -18.207 29.318 0.136 1.00 19.00 243 SER B CA 1
ATOM 4185 C C . SER B 1 243 ? -17.313 28.627 1.161 1.00 18.42 243 SER B C 1
ATOM 4186 O O . SER B 1 243 ? -17.236 29.065 2.305 1.00 18.06 243 SER B O 1
ATOM 4189 N N . ALA B 1 244 ? -16.629 27.565 0.742 1.00 18.51 244 ALA B N 1
ATOM 4190 C CA . ALA B 1 244 ? -15.667 26.880 1.600 1.00 18.30 244 ALA B CA 1
ATOM 4191 C C . ALA B 1 244 ? -14.353 27.652 1.670 1.00 17.84 244 ALA B C 1
ATOM 4192 O O . ALA B 1 244 ? -13.592 27.506 2.620 1.00 17.79 244 ALA B O 1
ATOM 4194 N N . GLY B 1 245 ? -14.090 28.467 0.652 1.00 17.78 245 GLY B N 1
ATOM 4195 C CA . GLY B 1 245 ? -12.848 29.216 0.566 1.00 17.16 245 GLY B CA 1
ATOM 4196 C C . GLY B 1 245 ? -11.674 28.348 0.160 1.00 17.41 245 GLY B C 1
ATOM 4197 O O . GLY B 1 245 ? -10.585 28.484 0.713 1.00 17.47 245 GLY B O 1
ATOM 4198 N N . VAL B 1 246 ? -11.899 27.442 -0.790 1.00 17.75 246 VAL B N 1
ATOM 4199 C CA . VAL B 1 246 ? -10.833 26.578 -1.303 1.00 17.85 246 VAL B CA 1
ATOM 4200 C C . VAL B 1 246 ? -10.863 26.449 -2.840 1.00 18.17 246 VAL B C 1
ATOM 4201 O O . VAL B 1 246 ? -9.850 26.663 -3.500 1.00 18.33 246 VAL B O 1
ATOM 4205 N N . GLY B 1 247 ? -12.026 26.120 -3.396 1.00 18.24 247 GLY B N 1
ATOM 4206 C CA . GLY B 1 247 ? -12.166 25.843 -4.828 1.00 18.55 247 GLY B CA 1
ATOM 4207 C C . GLY B 1 247 ? -12.008 27.034 -5.752 1.00 18.22 247 GLY B C 1
ATOM 4208 O O . GLY B 1 247 ? -11.007 27.148 -6.476 1.00 18.34 247 GLY B O 1
ATOM 4209 N N . ARG B 1 248 ? -12.998 27.920 -5.736 1.00 17.69 248 ARG B N 1
ATOM 4210 C CA . ARG B 1 248 ? -12.985 29.114 -6.585 1.00 17.70 248 ARG B CA 1
ATOM 4211 C C . ARG B 1 248 ? -11.877 30.068 -6.159 1.00 17.37 248 ARG B C 1
ATOM 4212 O O . ARG B 1 248 ? -11.194 30.666 -7.002 1.00 17.53 248 ARG B O 1
ATOM 4220 N N . SER B 1 249 ? -11.702 30.187 -4.844 1.00 16.86 249 SER B N 1
ATOM 4221 C CA . SER B 1 249 ? -10.641 30.995 -4.268 1.00 16.50 249 SER B CA 1
ATOM 4222 C C . SER B 1 249 ? -9.273 30.594 -4.818 1.00 16.71 249 SER B C 1
ATOM 4223 O O . SER B 1 249 ? -8.494 31.461 -5.199 1.00 17.01 249 SER B O 1
ATOM 4226 N N . GLY B 1 250 ? -9.002 29.288 -4.866 1.00 16.80 250 GLY B N 1
ATOM 4227 C CA . GLY B 1 250 ? -7.740 28.769 -5.387 1.00 16.80 250 GLY B CA 1
ATOM 4228 C C . GLY B 1 250 ? -7.583 29.010 -6.876 1.00 17.05 250 GLY B C 1
ATOM 4229 O O . GLY B 1 250 ? -6.493 29.322 -7.350 1.00 17.33 250 GLY B O 1
ATOM 4230 N N . THR B 1 251 ? -8.682 28.856 -7.607 1.00 17.35 251 THR B N 1
ATOM 4231 C CA . THR B 1 251 ? -8.718 29.044 -9.049 1.00 17.75 251 THR B CA 1
ATOM 4232 C C . THR B 1 251 ? -8.405 30.493 -9.366 1.00 17.49 251 THR B C 1
ATOM 4233 O O . THR B 1 251 ? -7.544 30.775 -10.193 1.00 18.13 251 THR B O 1
ATOM 4237 N N . PHE B 1 252 ? -9.084 31.403 -8.672 1.00 16.71 252 PHE B N 1
ATOM 4238 C CA . PHE B 1 252 ? -8.878 32.830 -8.840 1.00 16.00 252 PHE B CA 1
ATOM 4239 C C . PHE B 1 252 ? -7.445 33.238 -8.551 1.00 16.23 252 PHE B C 1
ATOM 4240 O O . PHE B 1 252 ? -6.848 33.981 -9.335 1.00 16.50 252 PHE B O 1
ATOM 4248 N N . ILE B 1 253 ? -6.905 32.773 -7.421 1.00 15.82 253 ILE B N 1
ATOM 4249 C CA . ILE B 1 253 ? -5.554 33.144 -7.013 1.00 16.19 253 ILE B CA 1
ATOM 4250 C C . ILE B 1 253 ? -4.484 32.633 -7.990 1.00 17.20 253 ILE B C 1
ATOM 4251 O O . ILE B 1 253 ? -3.569 33.379 -8.342 1.00 17.50 253 ILE B O 1
ATOM 4256 N N . THR B 1 254 ? -4.610 31.380 -8.431 1.00 18.16 254 THR B N 1
ATOM 4257 C CA . THR B 1 254 ? -3.655 30.801 -9.386 1.00 19.59 254 THR B CA 1
ATOM 4258 C C . THR B 1 254 ? -3.667 31.573 -10.699 1.00 20.34 254 THR B C 1
ATOM 4259 O O . THR B 1 254 ? -2.605 31.938 -11.223 1.00 21.23 254 THR B O 1
ATOM 4263 N N . LEU B 1 255 ? -4.869 31.830 -11.214 1.00 20.44 255 LEU B N 1
ATOM 4264 C CA . LEU B 1 255 ? -5.030 32.590 -12.447 1.00 21.12 255 LEU B CA 1
ATOM 4265 C C . LEU B 1 255 ? -4.460 34.002 -12.304 1.00 21.15 255 LEU B C 1
ATOM 4266 O O . LEU B 1 255 ? -3.700 34.455 -13.161 1.00 22.07 255 LEU B O 1
ATOM 4271 N N . ASP B 1 256 ? -4.809 34.687 -11.217 1.00 20.55 256 ASP B N 1
ATOM 4272 C CA . ASP B 1 256 ? -4.261 36.019 -10.960 1.00 20.61 256 ASP B CA 1
ATOM 4273 C C . ASP B 1 256 ? -2.733 35.992 -10.928 1.00 20.99 256 ASP B C 1
ATOM 4274 O O . ASP B 1 256 ? -2.069 36.888 -11.445 1.00 21.27 256 ASP B O 1
ATOM 4279 N N . ARG B 1 257 ? -2.189 34.946 -10.321 1.00 20.95 257 ARG B N 1
ATOM 4280 C CA . ARG B 1 257 ? -0.758 34.809 -10.178 1.00 21.36 257 ARG B CA 1
ATOM 4281 C C . ARG B 1 257 ? -0.061 34.596 -11.527 1.00 21.98 257 ARG B C 1
ATOM 4282 O O . ARG B 1 257 ? 0.921 35.267 -11.833 1.00 22.30 257 ARG B O 1
ATOM 4290 N N . ILE B 1 258 ? -0.584 33.681 -12.334 1.00 22.11 258 ILE B N 1
ATOM 4291 C CA . ILE B 1 258 ? 0.037 33.370 -13.619 1.00 23.07 258 ILE B CA 1
ATOM 4292 C C . ILE B 1 258 ? -0.117 34.492 -14.660 1.00 23.83 258 ILE B C 1
ATOM 4293 O O . ILE B 1 258 ? 0.757 34.657 -15.520 1.00 24.66 258 ILE B O 1
ATOM 4298 N N . LEU B 1 259 ? -1.206 35.262 -14.574 1.00 23.28 259 LEU B N 1
ATOM 4299 C CA . LEU B 1 259 ? -1.413 36.383 -15.495 1.00 24.09 259 LEU B CA 1
ATOM 4300 C C . LEU B 1 259 ? -0.427 37.527 -15.247 1.00 24.58 259 LEU B C 1
ATOM 4301 O O . LEU B 1 259 ? -0.098 38.278 -16.174 1.00 25.35 259 LEU B O 1
ATOM 4306 N N . GLN B 1 260 ? 0.045 37.654 -14.010 1.00 24.13 260 GLN B N 1
ATOM 4307 C CA . GLN B 1 260 ? 1.116 38.600 -13.707 1.00 25.08 260 GLN B CA 1
ATOM 4308 C C . GLN B 1 260 ? 2.465 38.030 -14.116 1.00 26.39 260 GLN B C 1
ATOM 4309 O O . GLN B 1 260 ? 3.317 38.751 -14.627 1.00 26.90 260 GLN B O 1
ATOM 4315 N N . GLN B 1 261 ? 2.647 36.733 -13.886 1.00 27.22 261 GLN B N 1
ATOM 4316 C CA . GLN B 1 261 ? 3.918 36.077 -14.156 1.00 29.20 261 GLN B CA 1
ATOM 4317 C C . GLN B 1 261 ? 4.297 36.084 -15.640 1.00 30.35 261 GLN B C 1
ATOM 4318 O O . GLN B 1 261 ? 5.466 36.241 -15.963 1.00 31.11 261 GLN B O 1
ATOM 4324 N N . ILE B 1 262 ? 3.309 35.938 -16.525 1.00 30.94 262 ILE B N 1
ATOM 4325 C CA . ILE B 1 262 ? 3.569 35.797 -17.965 1.00 32.61 262 ILE B CA 1
ATOM 4326 C C . ILE B 1 262 ? 4.138 37.023 -18.672 1.00 34.26 262 ILE B C 1
ATOM 4327 O O . ILE B 1 262 ? 4.710 36.887 -19.754 1.00 35.51 262 ILE B O 1
ATOM 4332 N N . ASN B 1 263 ? 3.982 38.215 -18.097 1.00 34.71 263 ASN B N 1
ATOM 4333 C CA . ASN B 1 263 ? 4.669 39.367 -18.693 1.00 36.67 263 ASN B CA 1
ATOM 4334 C C . ASN B 1 263 ? 6.026 39.687 -18.059 1.00 37.25 263 ASN B C 1
ATOM 4335 O O . ASN B 1 263 ? 6.654 40.691 -18.391 1.00 38.03 263 ASN B O 1
ATOM 4340 N N . THR B 1 264 ? 6.486 38.789 -17.192 1.00 37.12 264 THR B N 1
ATOM 4341 C CA . THR B 1 264 ? 7.775 38.929 -16.520 1.00 37.93 264 THR B CA 1
ATOM 4342 C C . THR B 1 264 ? 8.690 37.701 -16.680 1.00 38.44 264 THR B C 1
ATOM 4343 O O . THR B 1 264 ? 9.913 37.827 -16.665 1.00 39.58 264 THR B O 1
ATOM 4347 N N . SER B 1 265 ? 8.095 36.523 -16.854 1.00 37.73 265 SER B N 1
ATOM 4348 C CA . SER B 1 265 ? 8.864 35.290 -16.994 1.00 38.10 265 SER B CA 1
ATOM 4349 C C . SER B 1 265 ? 8.515 34.570 -18.291 1.00 38.09 265 SER B C 1
ATOM 4350 O O . SER B 1 265 ? 7.632 35.005 -19.031 1.00 38.00 265 SER B O 1
ATOM 4353 N N . ASP B 1 266 ? 9.220 33.474 -18.560 1.00 38.14 266 ASP B N 1
ATOM 4354 C CA . ASP B 1 266 ? 9.006 32.676 -19.768 1.00 38.30 266 ASP B CA 1
ATOM 4355 C C . ASP B 1 266 ? 8.226 31.390 -19.481 1.00 37.19 266 ASP B C 1
ATOM 4356 O O . ASP B 1 266 ? 8.008 30.563 -20.370 1.00 37.94 266 ASP B O 1
ATOM 4361 N N . TYR B 1 267 ? 7.808 31.224 -18.236 1.00 35.29 267 TYR B N 1
ATOM 4362 C CA . TYR B 1 267 ? 7.156 29.991 -17.841 1.00 34.30 267 TYR B CA 1
ATOM 4363 C C . TYR B 1 267 ? 6.013 30.204 -16.866 1.00 32.82 267 TYR B C 1
ATOM 4364 O O . TYR B 1 267 ? 5.840 31.280 -16.293 1.00 32.02 267 TYR B O 1
ATOM 4373 N N . VAL B 1 268 ? 5.255 2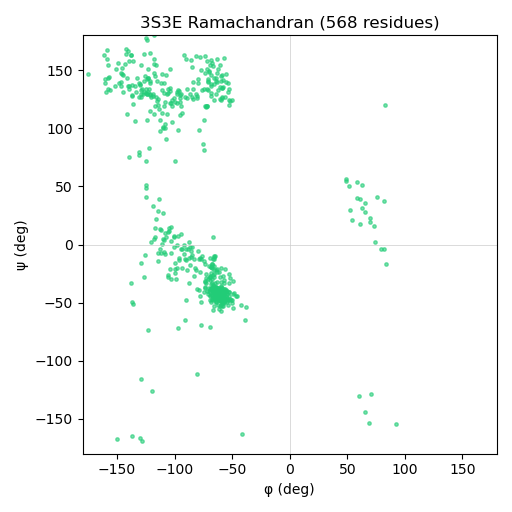9.135 -16.675 1.00 32.60 268 VAL B N 1
ATOM 4374 C CA . VAL B 1 268 ? 4.176 29.085 -15.721 1.00 31.23 268 VAL B CA 1
ATOM 4375 C C . VAL B 1 268 ? 4.217 27.698 -15.084 1.00 30.98 268 VAL B C 1
ATOM 4376 O O . VAL B 1 268 ? 4.422 26.698 -15.779 1.00 32.30 268 VAL B O 1
ATOM 4380 N N . ASP B 1 269 ? 4.051 27.648 -13.766 1.00 29.53 269 ASP B N 1
ATOM 4381 C CA . ASP B 1 269 ? 4.041 26.389 -13.021 1.00 29.10 269 ASP B CA 1
ATOM 4382 C C . ASP B 1 269 ? 2.747 26.268 -12.210 1.00 27.31 269 ASP B C 1
ATOM 4383 O O . ASP B 1 269 ? 2.758 26.367 -10.979 1.00 26.47 269 ASP B O 1
ATOM 4388 N N . ILE B 1 270 ? 1.645 26.044 -12.922 1.00 26.41 270 ILE B N 1
ATOM 4389 C CA . ILE B 1 270 ? 0.319 25.906 -12.324 1.00 24.90 270 ILE B CA 1
ATOM 4390 C C . ILE B 1 270 ? 0.287 24.810 -11.254 1.00 24.68 270 ILE B C 1
ATOM 4391 O O . ILE B 1 270 ? -0.226 25.027 -10.150 1.00 23.56 270 ILE B O 1
ATOM 4396 N N . PHE B 1 271 ? 0.852 23.650 -11.585 1.00 25.38 271 PHE B N 1
ATOM 4397 C CA . PHE B 1 271 ? 0.950 22.524 -10.659 1.00 25.15 271 PHE B CA 1
ATOM 4398 C C . PHE B 1 271 ? 1.715 22.904 -9.391 1.00 24.53 271 PHE B C 1
ATOM 4399 O O . PHE B 1 271 ? 1.254 22.648 -8.281 1.00 23.71 271 PHE B O 1
ATOM 4407 N N . GLY B 1 272 ? 2.883 23.513 -9.564 1.00 25.04 272 GLY B N 1
ATOM 4408 C CA . GLY B 1 272 ? 3.685 23.987 -8.436 1.00 24.80 272 GLY B CA 1
ATOM 4409 C C . GLY B 1 272 ? 2.957 25.001 -7.573 1.00 23.51 272 GLY B C 1
ATOM 4410 O O . GLY B 1 272 ? 3.116 25.014 -6.354 1.00 23.22 272 GLY B O 1
ATOM 4411 N N . ILE B 1 273 ? 2.150 25.849 -8.209 1.00 23.05 273 ILE B N 1
ATOM 4412 C CA . ILE B 1 273 ? 1.377 26.859 -7.484 1.00 22.00 273 ILE B CA 1
ATOM 4413 C C . ILE B 1 273 ? 0.282 26.206 -6.638 1.00 21.40 273 ILE B C 1
ATOM 4414 O O . ILE B 1 273 ? 0.160 26.497 -5.445 1.00 21.40 273 ILE B O 1
ATOM 4419 N N . VAL B 1 274 ? -0.494 25.313 -7.242 1.00 21.58 274 VAL B N 1
ATOM 4420 C CA . VAL B 1 274 ? -1.545 24.605 -6.513 1.00 21.07 274 VAL B CA 1
ATOM 4421 C C . VAL B 1 274 ? -0.925 23.808 -5.361 1.00 21.79 274 VAL B C 1
ATOM 4422 O O . VAL B 1 274 ? -1.428 23.844 -4.234 1.00 21.24 274 VAL B O 1
ATOM 4426 N N . TYR B 1 275 ? 0.190 23.132 -5.648 1.00 23.12 275 TYR B N 1
ATOM 4427 C CA . TYR B 1 275 ? 0.951 22.379 -4.654 1.00 23.99 275 TYR B CA 1
ATOM 4428 C C . TYR B 1 275 ? 1.342 23.245 -3.453 1.00 23.63 275 TYR B C 1
ATOM 4429 O O . TYR B 1 275 ? 1.129 22.853 -2.296 1.00 23.59 275 TYR B O 1
ATOM 4438 N N . ALA B 1 276 ? 1.915 24.415 -3.734 1.00 23.48 276 ALA B N 1
ATOM 4439 C CA . ALA B 1 276 ? 2.323 25.352 -2.692 1.00 22.92 276 ALA B CA 1
ATOM 4440 C C . ALA B 1 276 ? 1.127 25.848 -1.889 1.00 21.83 276 ALA B C 1
ATOM 4441 O O . ALA B 1 276 ? 1.215 26.003 -0.670 1.00 21.66 276 ALA B O 1
ATOM 4443 N N . MET B 1 277 ? 0.008 26.078 -2.569 1.00 21.50 277 MET B N 1
ATOM 4444 C CA . MET B 1 277 ? -1.205 26.566 -1.904 1.00 20.81 277 MET B CA 1
ATOM 4445 C C . MET B 1 277 ? -1.804 25.516 -0.970 1.00 20.52 277 MET B C 1
ATOM 4446 O O . MET B 1 277 ? -2.296 25.857 0.110 1.00 19.77 277 MET B O 1
ATOM 4451 N N . ARG B 1 278 ? -1.748 24.248 -1.387 1.00 21.08 278 ARG B N 1
ATOM 4452 C CA . ARG B 1 278 ? -2.281 23.132 -0.599 1.00 21.41 278 ARG B CA 1
ATOM 4453 C C . ARG B 1 278 ? -1.544 22.964 0.722 1.00 21.65 278 ARG B C 1
ATOM 4454 O O . ARG B 1 278 ? -2.081 22.399 1.673 1.00 21.81 278 ARG B O 1
ATOM 4462 N N . LYS B 1 279 ? -0.306 23.443 0.769 1.00 21.78 279 LYS B N 1
ATOM 4463 C CA . LYS B 1 279 ? 0.463 23.436 2.000 1.00 22.14 279 LYS B CA 1
ATOM 4464 C C . LYS B 1 279 ? -0.041 24.486 2.985 1.00 21.03 279 LYS B C 1
ATOM 4465 O O . LYS B 1 279 ? 0.124 24.336 4.194 1.00 21.10 279 LYS B O 1
ATOM 4471 N N . GLU B 1 280 ? -0.667 25.538 2.467 1.00 19.92 280 GLU B N 1
ATOM 4472 C CA . GLU B 1 280 ? -1.073 26.661 3.304 1.00 19.07 280 GLU B CA 1
ATOM 4473 C C . GLU B 1 280 ? -2.533 26.593 3.693 1.00 18.43 280 GLU B C 1
ATOM 4474 O O . GLU B 1 280 ? -2.909 27.072 4.748 1.00 18.70 280 GLU B O 1
ATOM 4480 N N . ARG B 1 281 ? -3.351 25.989 2.840 1.00 18.62 281 ARG B N 1
ATOM 4481 C CA . ARG B 1 281 ? -4.766 25.774 3.143 1.00 18.16 281 ARG B CA 1
ATOM 4482 C C . ARG B 1 281 ? -5.273 24.543 2.410 1.00 18.64 281 ARG B C 1
ATOM 4483 O O . ARG B 1 281 ? -4.970 24.341 1.237 1.00 19.30 281 ARG B O 1
ATOM 4491 N N . VAL B 1 282 ? -6.045 23.729 3.118 1.00 18.74 282 VAL B N 1
ATOM 4492 C CA . VAL B 1 282 ? -6.618 22.502 2.579 1.00 19.44 282 VAL B CA 1
ATOM 4493 C C . VAL B 1 282 ? -7.417 22.725 1.282 1.00 19.44 282 VAL B C 1
ATOM 4494 O O . VAL B 1 282 ? -8.128 23.718 1.146 1.00 18.79 282 VAL B O 1
ATOM 4498 N N . TRP B 1 283 ? -7.252 21.807 0.331 1.00 20.36 283 TRP B N 1
ATOM 4499 C CA . TRP B 1 283 ? -8.067 21.721 -0.896 1.00 20.86 283 TRP B CA 1
ATOM 4500 C C . TRP B 1 283 ? -8.067 22.906 -1.876 1.00 20.64 283 TRP B C 1
ATOM 4501 O O . TRP B 1 283 ? -8.957 22.994 -2.730 1.00 20.99 283 TRP B O 1
ATOM 4512 N N . MET B 1 284 ? -7.089 23.763 -1.752 1.00 20.33 284 MET B N 1
ATOM 4513 C CA . MET B 1 284 ? -7.029 24.953 -2.527 1.00 20.20 284 MET B CA 1
ATOM 4514 C C . MET B 1 284 ? -7.480 24.898 -3.972 1.00 21.02 284 MET B C 1
ATOM 4515 O O . MET B 1 284 ? -8.365 25.622 -4.325 1.00 21.56 284 MET B O 1
ATOM 4520 N N . VAL B 1 285 ? -7.028 24.053 -4.846 1.00 20.93 285 VAL B N 1
ATOM 4521 C CA . VAL B 1 285 ? -7.922 24.039 -6.022 1.00 21.53 285 VAL B CA 1
ATOM 4522 C C . VAL B 1 285 ? -8.773 22.790 -5.903 1.00 22.86 285 VAL B C 1
ATOM 4523 O O . VAL B 1 285 ? -8.276 21.741 -5.791 1.00 23.20 285 VAL B O 1
ATOM 4527 N N . GLN B 1 286 ? -10.068 22.919 -5.817 1.00 23.51 286 GLN B N 1
ATOM 4528 C CA . GLN B 1 286 ? -10.874 21.818 -5.334 1.00 24.74 286 GLN B CA 1
ATOM 4529 C C . GLN B 1 286 ? -11.179 20.661 -6.278 1.00 25.79 286 GLN B C 1
ATOM 4530 O O . GLN B 1 286 ? -11.177 19.526 -5.898 1.00 26.98 286 GLN B O 1
ATOM 4536 N N . THR B 1 287 ? -11.526 20.975 -7.489 1.00 25.75 287 THR B N 1
ATOM 4537 C CA . THR B 1 287 ? -11.902 19.946 -8.463 1.00 26.92 287 THR B CA 1
ATOM 4538 C C . THR B 1 287 ? -10.977 19.907 -9.681 1.00 27.56 287 THR B C 1
ATOM 4539 O O . THR B 1 287 ? -10.276 20.875 -9.980 1.00 26.98 287 THR B O 1
ATOM 4543 N N . GLU B 1 288 ? -10.992 18.773 -10.375 1.00 29.02 288 GLU B N 1
ATOM 4544 C CA . GLU B 1 288 ? -10.281 18.600 -11.641 1.00 30.08 288 GLU B CA 1
ATOM 4545 C C . GLU B 1 288 ? -10.709 19.652 -12.669 1.00 29.64 288 GLU B C 1
ATOM 4546 O O . GLU B 1 288 ? -9.871 20.206 -13.385 1.00 29.76 288 GLU B O 1
ATOM 4552 N N . GLN B 1 289 ? -12.008 19.935 -12.724 1.00 29.44 289 GLN B N 1
ATOM 4553 C CA . GLN B 1 289 ? -12.558 20.880 -13.695 1.00 29.33 289 GLN B CA 1
ATOM 4554 C C . GLN B 1 289 ? -12.043 22.310 -13.450 1.00 27.67 289 GLN B C 1
ATOM 4555 O O . GLN B 1 289 ? -11.768 23.050 -14.397 1.00 27.87 289 GLN B O 1
ATOM 4561 N N . GLN B 1 290 ? -11.896 22.690 -12.184 1.00 26.18 290 GLN B N 1
ATOM 4562 C CA . GLN B 1 290 ? -11.322 23.994 -11.844 1.00 24.76 290 GLN B CA 1
ATOM 4563 C C . GLN B 1 290 ? -9.844 24.062 -12.219 1.00 24.92 290 GLN B C 1
ATOM 4564 O O . GLN B 1 290 ? -9.362 25.101 -12.672 1.00 24.59 290 GLN B O 1
ATOM 4570 N N . TYR B 1 291 ? -9.138 22.948 -12.033 1.00 25.20 291 TYR B N 1
ATOM 4571 C CA . TYR B 1 291 ? -7.721 22.857 -12.368 1.00 25.48 291 TYR B CA 1
ATOM 4572 C C . TYR B 1 291 ? -7.508 23.012 -13.880 1.00 26.32 291 TYR B C 1
ATOM 4573 O O . TYR B 1 291 ? -6.643 23.769 -14.312 1.00 26.03 291 TYR B O 1
ATOM 4582 N N . ILE B 1 292 ? -8.320 22.302 -14.664 1.00 27.56 292 ILE B N 1
ATOM 4583 C CA . ILE B 1 292 ? -8.364 22.437 -16.118 1.00 28.64 292 ILE B CA 1
ATOM 4584 C C . ILE B 1 292 ? -8.726 23.874 -16.526 1.00 28.46 292 ILE B C 1
ATOM 4585 O O . ILE B 1 292 ? -8.114 24.445 -17.432 1.00 28.85 292 ILE B O 1
ATOM 4590 N N . CYS B 1 293 ? -9.712 24.451 -15.840 1.00 27.87 293 CYS B N 1
ATOM 4591 C CA . CYS B 1 293 ? -10.176 25.808 -16.111 1.00 27.90 293 CYS B CA 1
ATOM 4592 C C . CYS B 1 293 ? -9.055 26.851 -16.037 1.00 26.79 293 CYS B C 1
ATOM 4593 O O . CYS B 1 293 ? -8.997 27.768 -16.863 1.00 26.90 293 CYS B O 1
ATOM 4596 N N . ILE B 1 294 ? -8.178 26.708 -15.045 1.00 25.90 294 ILE B N 1
ATOM 4597 C CA . ILE B 1 294 ? -6.998 27.566 -14.917 1.00 25.11 294 ILE B CA 1
ATOM 4598 C C . ILE B 1 294 ? -6.168 27.531 -16.206 1.00 26.29 294 ILE B C 1
ATOM 4599 O O . ILE B 1 294 ? -5.739 28.576 -16.703 1.00 26.12 294 ILE B O 1
ATOM 4604 N N . HIS B 1 295 ? -5.972 26.327 -16.743 1.00 27.39 295 HIS B N 1
ATOM 4605 C CA . HIS B 1 295 ? -5.244 26.133 -17.992 1.00 28.75 295 HIS B CA 1
ATOM 4606 C C . HIS B 1 295 ? -5.975 26.735 -19.202 1.00 29.71 295 HIS B C 1
ATOM 4607 O O . HIS B 1 295 ? -5.336 27.344 -20.062 1.00 30.21 295 HIS B O 1
ATOM 4614 N N . GLN B 1 296 ? -7.299 26.565 -19.268 1.00 30.24 296 GLN B N 1
ATOM 4615 C CA . GLN B 1 296 ? -8.096 27.124 -20.367 1.00 31.62 296 GLN B CA 1
ATOM 4616 C C . GLN B 1 296 ? -7.988 28.637 -20.368 1.00 30.85 296 GLN B C 1
ATOM 4617 O O . GLN B 1 296 ? -7.825 29.257 -21.418 1.00 31.81 296 GLN B O 1
ATOM 4623 N N . CYS B 1 297 ? -8.087 29.221 -19.181 1.00 29.69 297 CYS B N 1
ATOM 4624 C CA . CYS B 1 297 ? -7.979 30.659 -19.015 1.00 29.21 297 CYS B CA 1
ATOM 4625 C C . CYS B 1 297 ? -6.662 31.230 -19.548 1.00 29.70 297 CYS B C 1
ATOM 4626 O O . CYS B 1 297 ? -6.681 32.190 -20.321 1.00 30.02 297 CYS B O 1
ATOM 4629 N N . LEU B 1 298 ? -5.533 30.636 -19.152 1.00 29.86 298 LEU B N 1
ATOM 4630 C CA . LEU B 1 298 ? -4.221 31.079 -19.636 1.00 30.48 298 LEU B CA 1
ATOM 4631 C C . LEU B 1 298 ? -4.112 30.916 -21.152 1.00 32.01 298 LEU B C 1
ATOM 4632 O O . LEU B 1 298 ? -3.670 31.832 -21.852 1.00 32.34 298 LEU B O 1
ATOM 4637 N N . LEU B 1 299 ? -4.534 29.754 -21.647 1.00 32.98 299 LEU B N 1
ATOM 4638 C CA . LEU B 1 299 ? -4.533 29.471 -23.073 1.00 34.64 299 LEU B CA 1
ATOM 4639 C C . LEU B 1 299 ? -5.299 30.537 -23.855 1.00 35.11 299 LEU B C 1
ATOM 4640 O O . LEU B 1 299 ? -4.845 30.980 -24.913 1.00 36.11 299 LEU B O 1
ATOM 4645 N N . ALA B 1 300 ? -6.451 30.948 -23.326 1.00 34.58 300 ALA B N 1
ATOM 4646 C CA . ALA B 1 300 ? -7.252 31.992 -23.954 1.00 35.30 300 ALA B CA 1
ATOM 4647 C C . ALA B 1 300 ? -6.469 33.300 -24.064 1.00 35.48 300 ALA B C 1
ATOM 4648 O O . ALA B 1 300 ? -6.550 33.993 -25.079 1.00 36.45 300 ALA B O 1
ATOM 4650 N N . VAL B 1 301 ? -5.697 33.613 -23.025 1.00 35.12 301 VAL B N 1
ATOM 4651 C CA . VAL B 1 301 ? -4.890 34.830 -22.974 1.00 35.38 301 VAL B CA 1
ATOM 4652 C C . VAL B 1 301 ? -3.727 34.778 -23.965 1.00 37.17 301 VAL B C 1
ATOM 4653 O O . VAL B 1 301 ? -3.420 35.776 -24.632 1.00 37.59 301 VAL B O 1
ATOM 4657 N N . LEU B 1 302 ? -3.095 33.611 -24.072 1.00 38.26 302 LEU B N 1
ATOM 4658 C CA . LEU B 1 302 ? -1.934 33.439 -24.950 1.00 40.03 302 LEU B CA 1
ATOM 4659 C C . LEU B 1 302 ? -2.289 33.400 -26.442 1.00 41.89 302 LEU B C 1
ATOM 4660 O O . LEU B 1 302 ? -1.418 33.590 -27.291 1.00 42.81 302 LEU B O 1
ATOM 4665 N N . GLU B 1 303 ? -3.568 33.170 -26.742 1.00 42.59 303 GLU B N 1
ATOM 4666 C CA . GLU B 1 303 ? -4.058 33.065 -28.119 1.00 44.79 303 GLU B CA 1
ATOM 4667 C C . GLU B 1 303 ? -4.900 34.271 -28.575 1.00 45.12 303 GLU B C 1
ATOM 4668 O O . GLU B 1 303 ? -5.470 34.241 -29.667 1.00 46.07 303 GLU B O 1
ATOM 4674 N N . GLY B 1 304 ? -4.984 35.320 -27.755 1.00 44.60 304 GLY B N 1
ATOM 4675 C CA . GLY B 1 304 ? -5.968 36.392 -27.977 1.00 44.90 304 GLY B CA 1
ATOM 4676 C C . GLY B 1 304 ? -7.310 35.971 -27.393 1.00 44.70 304 GLY B C 1
ATOM 4677 O O . GLY B 1 304 ? -7.873 34.951 -27.799 1.00 45.20 304 GLY B O 1
ATOM 4678 N N . LYS B 1 305 ? -7.810 36.755 -26.433 1.00 44.27 305 LYS B N 1
ATOM 4679 C CA . LYS B 1 305 ? -8.997 36.423 -25.607 1.00 43.63 305 LYS B CA 1
ATOM 4680 C C . LYS B 1 305 ? -9.956 35.386 -26.180 1.00 44.41 305 LYS B C 1
ATOM 4681 O O . LYS B 1 305 ? -10.313 35.434 -27.351 1.00 46.00 305 LYS B O 1
#

Radius of gyration: 27.6 Å; Cα contacts (8 Å, |Δi|>4): 1140; chains: 2; bounding box: 66×64×81 Å